Protein AF-A0A553PFY2-F1 (afdb_monomer)

Mean predicted aligned error: 14.13 Å

Radius of gyration: 39.22 Å; Cα contacts (8 Å, |Δi|>4): 637; chains: 1; bounding box: 110×67×114 Å

Sequence (569 aa):
MYFLPSGLFVVVSWVSFLIPPDQVAGRMAMLITLFLVLVNIFGNVTSSVPNTEGITAISAWMIVCIFFVFGALCCYAFLLWKMKPTFYLKKHERTTETIKSKHWQRVKYDDRCFIIFPIVFIMFNVAYWAICLNTPPTKGISSSQAYKSRLWNVFRDILQRRNTSEKYQSIHEGRTPQVLGMECLPNSSPLQPFCLPSNYSKEDRPCEEKFQIFTAFIIDDVSVVDDISCAVTMALIMRFSWIEPRMRLNEHVFLSKLRGAETTLEIAYENRNKIWIPDLYISNLRDKSNTGFLDHPGIKIDIDTNKTIIYSHYAEVTFLCPMIFDLFPFDIHHCDFKVQSLEHTDASISFEYENNTTGILWKTQTILEHAVSFTVLEDHRRFTIFKDLNGISEQYSAIGVTVTMSRKYLPFLIDYFLPAGLFVLVSWVSFLIPPAIVPGRMALLITLFLMLVNISTSATTHSPKSDQINALQIWILSCILFVFLALMEYALILYWKHLRGVSSRMISSSDTLSVTPIKDDDSTCWSNQSTDELERRISHVDFICLILFPMAFLSFNCIYWLLLFRSSK

Secondary structure (DSSP, 8-state):
--HHHHHHHHHHHHHGGGS-TT-HHHHHHHHHHHHHHHHHHHHHHHHHSPP-SS--HHHHHHHHHHHHHHHHHHHHHHHHHHHHHHHHTTTS---HHHHHHHHHHHHHHHHHHHHHHHHHHHHHHHHHHHHHHHSPPP----TTHHHHHHHHHHHHHHSSS--------------PPP---PPS-TTS-TT-SEE--TT--SSSPPS-SSEEEEEEEEEEEEEEEETTTTEEEEEEEEEEEEE-TT-EE-HHHHHHHS-TT--EEEPPGGGGGGS-----EETTEEEEE-TT-SSS-SEEEEEETTSEEEEEEEEEEEEE-----TTTTS-EEEEEEEEE-SS--TTTEEEEE-TT-----------SSEEEEEEEPPGGGSEEEEE-TT--EEEEEEEEEEEEEEE--HHHIIIIIHHHHHHHHHHHHGGGS-TT-HHHHHHHHHHHHHHHHHHHHHHHHHSPP-SS--HHHHHHHHHHHHHHHHHHHHHHHHHHHHHHHHHHHHHHHHGGG-------TTHHHHHHHHHHHHHHHHHHHHHHHHHHHHHHHHHHHHHHHHHHHHHT-

Solvent-accessible surface area (backbone atoms only — not comparable to full-atom values): 32907 Å² total; per-residue (Å²): 124,68,66,62,63,50,51,49,47,39,53,54,46,52,54,44,55,74,52,62,84,86,50,54,58,62,47,46,53,51,41,51,49,49,42,53,52,48,55,52,52,46,56,55,47,60,75,71,48,81,86,55,80,63,85,48,73,66,56,54,52,49,53,50,41,47,50,50,35,48,47,52,49,50,53,50,42,50,54,36,53,69,45,52,71,54,60,77,61,60,85,79,66,96,54,76,63,65,55,49,55,53,49,54,54,51,52,55,53,41,53,49,50,55,55,51,51,56,52,54,51,51,54,47,51,56,52,52,51,51,50,65,71,66,50,73,80,73,81,68,85,53,84,69,64,63,57,66,62,51,56,59,57,57,54,51,65,68,70,71,76,80,84,84,82,89,86,88,83,86,90,82,90,79,82,87,78,92,73,93,70,89,70,78,65,90,87,55,72,100,78,57,41,58,46,74,53,95,84,65,54,48,86,55,73,79,96,50,76,63,36,66,33,33,35,35,58,36,44,59,35,48,73,46,75,40,71,76,78,26,32,41,31,33,35,32,36,45,34,41,33,36,72,44,83,76,56,45,72,38,61,72,54,38,60,70,68,40,67,88,87,53,70,54,48,76,60,58,77,89,60,58,85,66,55,60,71,83,68,79,38,60,58,55,61,75,48,76,44,54,73,95,44,97,89,52,79,40,67,46,45,32,38,35,86,83,43,31,40,38,41,36,38,41,37,34,40,28,31,58,35,95,69,76,46,52,51,30,58,65,33,72,42,80,32,74,48,37,39,24,43,83,89,44,38,40,70,42,36,34,62,40,72,38,100,84,36,90,47,78,56,66,90,51,77,75,42,47,60,44,54,74,47,78,43,74,55,54,77,87,69,31,52,46,78,49,66,48,99,87,67,53,74,46,53,22,26,27,41,51,38,29,41,34,37,34,48,62,40,65,63,57,44,60,71,48,51,48,54,47,51,51,47,44,59,56,49,56,45,45,54,53,52,64,85,87,51,56,72,53,47,52,56,50,42,54,51,50,45,52,49,46,51,52,49,49,52,52,51,55,74,78,41,59,89,54,100,55,81,26,46,54,54,54,53,50,52,50,39,45,48,54,37,49,52,54,44,50,52,52,53,50,52,52,49,55,54,48,56,52,55,52,52,54,52,57,55,64,62,64,62,76,80,66,94,74,96,71,95,62,82,56,64,65,49,58,56,51,52,58,52,50,54,48,52,51,52,52,51,48,49,36,51,51,50,62,53,49,52,58,52,52,51,52,52,48,50,53,53,52,54,53,51,49,60,61,71,66,107

Organism: Tigriopus californicus (NCBI:txid6832)

Structure (mmCIF, N/CA/C/O backbone):
data_AF-A0A553PFY2-F1
#
_entry.id   AF-A0A553PFY2-F1
#
loop_
_atom_site.group_PDB
_atom_site.id
_atom_site.type_symbol
_atom_site.label_atom_id
_atom_site.label_alt_id
_atom_site.label_comp_id
_atom_site.label_asym_id
_atom_site.label_entity_id
_atom_site.label_seq_id
_atom_site.pdbx_PDB_ins_code
_atom_site.Cartn_x
_atom_site.Cartn_y
_atom_site.Cartn_z
_atom_site.occupancy
_atom_site.B_iso_or_equiv
_atom_site.auth_seq_id
_atom_site.auth_comp_id
_atom_site.auth_asym_id
_atom_site.auth_atom_id
_atom_site.pdbx_PDB_model_num
ATOM 1 N N . MET A 1 1 ? -9.011 24.685 7.501 1.00 70.88 1 MET A N 1
ATOM 2 C CA . MET A 1 1 ? -10.334 24.763 8.164 1.00 70.88 1 MET A CA 1
ATOM 3 C C . MET A 1 1 ? -10.562 23.660 9.209 1.00 70.88 1 MET A C 1
ATOM 5 O O . MET A 1 1 ? -11.309 23.905 10.141 1.00 70.88 1 MET A O 1
ATOM 9 N N . TYR A 1 2 ? -9.898 22.495 9.128 1.00 84.38 2 TYR A N 1
ATOM 10 C CA . TYR A 1 2 ? -10.133 21.347 10.029 1.00 84.38 2 TYR A CA 1
ATOM 11 C C . TYR A 1 2 ? -9.553 21.452 11.458 1.00 84.38 2 TYR A C 1
ATOM 13 O O . TYR A 1 2 ? -10.048 20.781 12.361 1.00 84.38 2 TYR A O 1
ATOM 21 N N . PHE A 1 3 ? -8.552 22.308 11.699 1.00 85.12 3 PHE A N 1
ATOM 22 C CA . PHE A 1 3 ? -7.908 22.467 13.018 1.00 85.12 3 PHE A CA 1
ATOM 23 C C . PHE A 1 3 ? -8.845 23.013 14.109 1.00 85.12 3 PHE A C 1
ATOM 25 O O . PHE A 1 3 ? -8.849 22.520 15.233 1.00 85.12 3 PHE A O 1
ATOM 32 N N . LEU A 1 4 ? -9.663 24.018 13.778 1.00 86.12 4 LEU A N 1
ATOM 33 C CA . LEU A 1 4 ? -10.575 24.659 14.730 1.00 86.12 4 LEU A CA 1
ATOM 34 C C . LEU A 1 4 ? -11.692 23.712 15.223 1.00 86.12 4 LEU A C 1
ATOM 36 O O . LEU A 1 4 ? -11.815 23.550 16.436 1.00 86.12 4 LEU A O 1
ATOM 40 N N . PRO A 1 5 ? -12.483 23.050 14.350 1.00 87.62 5 PRO A N 1
ATOM 41 C CA . PRO A 1 5 ? -13.528 22.135 14.808 1.00 87.62 5 PRO A CA 1
ATOM 42 C C . PRO A 1 5 ? -12.959 20.927 15.565 1.00 87.62 5 PRO A C 1
ATOM 44 O O . PRO A 1 5 ? -13.517 20.544 16.589 1.00 87.62 5 PRO A O 1
ATOM 47 N N . SER A 1 6 ? -11.823 20.364 15.133 1.00 89.50 6 SER A N 1
ATOM 48 C CA . SER A 1 6 ? -11.186 19.244 15.847 1.00 89.50 6 SER A CA 1
ATOM 49 C C . SER A 1 6 ? -10.671 19.642 17.233 1.00 89.50 6 SER A C 1
ATOM 51 O O . SER A 1 6 ? -10.921 18.924 18.201 1.00 89.50 6 SER A O 1
ATOM 53 N N . GLY A 1 7 ? -10.046 20.817 17.362 1.00 87.06 7 GLY A N 1
ATOM 54 C CA . GLY A 1 7 ? -9.647 21.368 18.658 1.00 87.06 7 GLY A CA 1
ATOM 55 C C . GLY A 1 7 ? -10.840 21.623 19.584 1.00 87.06 7 GLY A C 1
ATOM 56 O O . GLY A 1 7 ? -10.789 21.276 20.763 1.00 87.06 7 GLY A O 1
ATOM 57 N N . LEU A 1 8 ? -11.950 22.151 19.053 1.00 89.62 8 LEU A N 1
ATOM 58 C CA . LEU A 1 8 ? -13.182 22.342 19.824 1.00 89.62 8 LEU A CA 1
ATOM 59 C C . LEU A 1 8 ? -13.748 21.015 20.338 1.00 89.62 8 LEU A C 1
ATOM 61 O O . LEU A 1 8 ? -14.145 20.949 21.496 1.00 89.62 8 LEU A O 1
ATOM 65 N N . PHE A 1 9 ? -13.735 19.942 19.544 1.00 91.62 9 PHE A N 1
ATOM 66 C CA . PHE A 1 9 ? -14.176 18.628 20.022 1.00 91.62 9 PHE A CA 1
ATOM 67 C C . PHE A 1 9 ? -13.317 18.091 21.175 1.00 91.62 9 PHE A C 1
ATOM 69 O O . PHE A 1 9 ? -13.863 17.501 22.108 1.00 91.62 9 PHE A O 1
ATOM 76 N N . VAL A 1 10 ? -12.005 18.355 21.177 1.00 90.06 10 VAL A N 1
ATOM 77 C CA . VAL A 1 10 ? -11.134 18.020 22.318 1.00 90.06 10 VAL A CA 1
ATOM 78 C C . VAL A 1 10 ? -11.523 18.832 23.557 1.00 90.06 10 VAL A C 1
ATOM 80 O O . VAL A 1 10 ? -11.661 18.261 24.640 1.00 90.06 10 VAL A O 1
ATOM 83 N N . VAL A 1 11 ? -11.790 20.133 23.415 1.00 88.69 11 VAL A N 1
ATOM 84 C CA . VAL A 1 11 ? -12.270 20.981 24.524 1.00 88.69 11 VAL A CA 1
ATOM 85 C C . VAL A 1 11 ? -13.615 20.484 25.058 1.00 88.69 11 VAL A C 1
ATOM 87 O O . VAL A 1 11 ? -13.808 20.379 26.266 1.00 88.69 11 VAL A O 1
ATOM 90 N N . VAL A 1 12 ? -14.534 20.107 24.175 1.00 89.62 12 VAL A N 1
ATOM 91 C CA . VAL A 1 12 ? -15.838 19.553 24.551 1.00 89.62 12 VAL A CA 1
ATOM 92 C C . VAL A 1 12 ? -15.664 18.205 25.272 1.00 89.62 12 VAL A C 1
ATOM 94 O O . VAL A 1 12 ? -16.325 17.962 26.281 1.00 89.62 12 VAL A O 1
ATOM 97 N N . SER A 1 13 ? -14.705 17.367 24.859 1.00 89.06 13 SER A N 1
ATOM 98 C CA . SER A 1 13 ? -14.362 16.133 25.586 1.00 89.06 13 SER A CA 1
ATOM 99 C C . SER A 1 13 ? -13.825 16.409 26.996 1.00 89.06 13 SER A C 1
ATOM 101 O O . SER A 1 13 ? -14.146 15.674 27.928 1.00 89.06 13 SER A O 1
ATOM 103 N N . TRP A 1 14 ? -13.092 17.508 27.190 1.00 86.38 14 TRP A N 1
ATOM 104 C CA . TRP A 1 14 ? -12.639 17.952 28.508 1.00 86.38 14 TRP A CA 1
ATOM 105 C C . TRP A 1 14 ? -13.804 18.422 29.393 1.00 86.38 14 TRP A C 1
ATOM 107 O O . TRP A 1 14 ? -13.882 18.046 30.562 1.00 86.38 14 TRP A O 1
ATOM 117 N N . VAL A 1 15 ? -14.773 19.152 28.832 1.00 85.44 15 VAL A N 1
ATOM 118 C CA . VAL A 1 15 ? -15.989 19.572 29.557 1.00 85.44 15 VAL A CA 1
ATOM 119 C C . VAL A 1 15 ? -16.809 18.370 30.047 1.00 85.44 15 VAL A C 1
ATOM 121 O O . VAL A 1 15 ? -17.519 18.476 31.045 1.00 85.44 15 VAL A O 1
ATOM 124 N N . SER A 1 16 ? -16.661 17.191 29.435 1.00 85.00 16 SER A N 1
ATOM 125 C CA . SER A 1 16 ? -17.325 15.970 29.913 1.00 85.00 16 SER A CA 1
ATOM 126 C C . SER A 1 16 ? -16.938 15.576 31.350 1.00 85.00 16 SER A C 1
ATOM 128 O O . SER A 1 16 ? -17.748 14.961 32.041 1.00 85.00 16 SER A O 1
ATOM 130 N N . PHE A 1 17 ? -15.743 15.954 31.829 1.00 82.31 17 PHE A N 1
ATOM 131 C CA . PHE A 1 17 ? -15.306 15.716 33.213 1.00 82.31 17 PHE A CA 1
ATOM 132 C C . PHE A 1 17 ? -16.044 16.598 34.232 1.00 82.31 17 PHE A C 1
ATOM 134 O O . PHE A 1 17 ? -16.065 16.268 35.413 1.00 82.31 17 PHE A O 1
ATOM 141 N N . LEU A 1 18 ? -16.681 17.686 33.782 1.00 82.56 18 LEU A N 1
ATOM 142 C CA . LEU A 1 18 ? -17.516 18.551 34.620 1.00 82.56 18 LEU A CA 1
ATOM 143 C C . LEU A 1 18 ? -18.877 17.912 34.939 1.00 82.56 18 LEU A C 1
ATOM 145 O O . LEU A 1 18 ? -19.545 18.301 35.896 1.00 82.56 18 LEU A O 1
ATOM 149 N N . ILE A 1 19 ? -19.305 16.945 34.122 1.00 81.31 19 ILE A N 1
ATOM 150 C CA . ILE A 1 19 ? -20.574 16.245 34.305 1.00 81.31 19 ILE A CA 1
ATOM 151 C C . ILE A 1 19 ? -20.418 15.252 35.466 1.00 81.31 19 ILE A C 1
ATOM 153 O O . ILE A 1 19 ? -19.512 14.409 35.422 1.00 81.31 19 ILE A O 1
ATOM 157 N N . PRO A 1 20 ? -21.314 15.284 36.475 1.00 72.12 20 PRO A N 1
ATOM 158 C CA . PRO A 1 20 ? -21.247 14.374 37.608 1.00 72.12 20 PRO A CA 1
ATOM 159 C C . PRO A 1 20 ? -21.184 12.907 37.154 1.00 72.12 20 PRO A C 1
ATOM 161 O O . PRO A 1 20 ? -21.943 12.512 36.261 1.00 72.12 20 PRO A O 1
ATOM 164 N N . PRO A 1 21 ? -20.358 12.060 37.794 1.00 66.38 21 PRO A N 1
ATOM 165 C CA . PRO A 1 21 ? -20.167 10.663 37.392 1.00 66.38 21 PRO A CA 1
ATOM 166 C C . PRO A 1 21 ? -21.444 9.814 37.495 1.00 66.38 21 PRO A C 1
ATOM 168 O O . PRO A 1 21 ? -21.499 8.711 36.954 1.00 66.38 21 PRO A O 1
ATOM 171 N N . ASP A 1 22 ? -22.476 10.321 38.171 1.00 68.12 22 ASP A N 1
ATOM 172 C CA . ASP A 1 22 ? -23.772 9.662 38.305 1.00 68.12 22 ASP A CA 1
ATOM 173 C C . ASP A 1 22 ? -24.628 9.771 37.016 1.00 68.12 22 ASP A C 1
ATOM 175 O O . ASP A 1 22 ? -25.511 8.941 36.801 1.00 68.12 22 ASP A O 1
ATOM 179 N N . GLN A 1 23 ? -24.333 10.711 36.100 1.00 76.12 23 GLN A N 1
ATOM 180 C CA . GLN A 1 23 ? -24.997 10.832 34.789 1.00 76.12 23 GLN A CA 1
ATOM 181 C C . GLN A 1 23 ? -24.278 10.042 33.681 1.00 76.12 23 GLN A C 1
ATOM 183 O O . GLN A 1 23 ? -23.840 10.581 32.662 1.00 76.12 23 GLN A O 1
ATOM 188 N N . VAL A 1 24 ? -24.191 8.724 33.875 1.00 71.38 24 VAL A N 1
ATOM 189 C CA . VAL A 1 24 ? -23.440 7.794 33.010 1.00 71.38 24 VAL A CA 1
ATOM 190 C C . VAL A 1 24 ? -23.846 7.878 31.533 1.00 71.38 24 VAL A C 1
ATOM 192 O O . VAL A 1 24 ? -22.986 7.904 30.655 1.00 71.38 24 VAL A O 1
ATOM 195 N N . ALA A 1 25 ? -25.149 7.958 31.247 1.00 71.75 25 ALA A N 1
ATOM 196 C CA . ALA A 1 25 ? -25.664 7.952 29.877 1.00 71.75 25 ALA A CA 1
ATOM 197 C C . ALA A 1 25 ? -25.240 9.193 29.069 1.00 71.75 25 ALA A C 1
ATOM 199 O O . ALA A 1 25 ? -24.812 9.059 27.924 1.00 71.75 25 ALA A O 1
ATOM 200 N N . GLY A 1 26 ? -25.329 10.386 29.669 1.00 76.56 26 GLY A N 1
ATOM 201 C CA . GLY A 1 26 ? -25.022 11.651 28.993 1.00 76.56 26 GLY A CA 1
ATOM 202 C C . GLY A 1 26 ? -23.534 11.801 28.686 1.00 76.56 26 GLY A C 1
ATOM 203 O O . GLY A 1 26 ? -23.162 12.100 27.552 1.00 76.56 26 GLY A O 1
ATOM 204 N N . ARG A 1 27 ? -22.674 11.506 29.671 1.00 81.25 27 ARG A N 1
ATOM 205 C CA . ARG A 1 27 ? -21.213 11.595 29.518 1.00 81.25 27 ARG A CA 1
ATOM 206 C C . ARG A 1 27 ? -20.684 10.616 28.469 1.00 81.25 27 ARG A C 1
ATOM 208 O O . ARG A 1 27 ? -19.846 10.987 27.651 1.00 81.25 27 ARG A O 1
ATOM 215 N N . MET A 1 28 ? -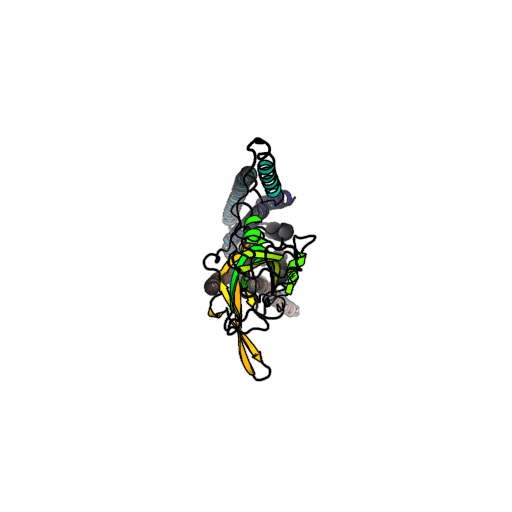21.217 9.394 28.443 1.00 79.06 28 MET A N 1
ATOM 216 C CA . MET A 1 28 ? -20.834 8.389 27.451 1.00 79.06 28 MET A CA 1
ATOM 217 C C . MET A 1 28 ? -21.286 8.740 26.043 1.00 79.06 28 MET A C 1
ATOM 219 O O . MET A 1 28 ? -20.468 8.717 25.127 1.00 79.06 28 MET A O 1
ATOM 223 N N . ALA A 1 29 ? -22.561 9.090 25.863 1.00 81.25 29 ALA A N 1
ATOM 224 C CA . ALA A 1 29 ? -23.086 9.448 24.549 1.00 81.25 29 ALA A CA 1
ATOM 225 C C . ALA A 1 29 ? -22.300 10.617 23.936 1.00 81.25 29 ALA A C 1
ATOM 227 O O . ALA A 1 29 ? -21.913 10.564 22.771 1.00 81.25 29 ALA A O 1
ATOM 228 N N . MET A 1 30 ? -21.987 11.631 24.743 1.00 87.75 30 MET A N 1
ATOM 229 C CA . MET A 1 30 ? -21.167 12.768 24.336 1.00 87.75 30 MET A CA 1
ATOM 230 C C . MET A 1 30 ? -19.756 12.342 23.905 1.00 87.75 30 MET A C 1
ATOM 232 O O . MET A 1 30 ? -19.333 12.661 22.801 1.00 87.75 30 MET A O 1
ATOM 236 N N . LEU A 1 31 ? -19.027 11.582 24.726 1.00 87.69 31 LEU A N 1
ATOM 237 C CA . LEU A 1 31 ? -17.655 11.182 24.390 1.00 87.69 31 LEU A CA 1
ATOM 238 C C . LEU A 1 31 ? -17.582 10.246 23.172 1.00 87.69 31 LEU A C 1
ATOM 240 O O . LEU A 1 31 ? -16.690 10.390 22.337 1.00 87.69 31 LEU A O 1
ATOM 244 N N . ILE A 1 32 ? -18.535 9.320 23.038 1.00 85.19 32 ILE A N 1
ATOM 245 C CA . ILE A 1 32 ? -18.612 8.403 21.893 1.00 85.19 32 ILE A CA 1
ATOM 246 C C . ILE A 1 32 ? -18.918 9.170 20.608 1.00 85.19 32 ILE A C 1
ATOM 248 O O . ILE A 1 32 ? -18.254 8.959 19.598 1.00 85.19 32 ILE A O 1
ATOM 252 N N . THR A 1 33 ? -19.902 10.072 20.632 1.00 87.25 33 THR A N 1
ATOM 253 C CA . THR A 1 33 ? -20.257 10.868 19.447 1.00 87.25 33 THR A CA 1
ATOM 254 C C . THR A 1 33 ? -19.097 11.756 19.005 1.00 87.25 33 THR A C 1
ATOM 256 O O . THR A 1 33 ? -18.783 11.771 17.819 1.00 87.25 33 THR A O 1
ATOM 259 N N . LEU A 1 34 ? -18.387 12.405 19.935 1.00 91.56 34 LEU A N 1
ATOM 260 C CA . LEU A 1 34 ? -17.177 13.179 19.626 1.00 91.56 34 LEU A CA 1
ATOM 261 C C . LEU A 1 34 ? -16.091 12.321 18.972 1.00 91.56 34 LEU A C 1
ATOM 263 O O . LEU A 1 34 ? -15.489 12.737 17.985 1.00 91.56 34 LEU A O 1
ATOM 267 N N . PHE A 1 35 ? -15.857 11.121 19.503 1.00 90.56 35 PHE A N 1
ATOM 268 C CA . PHE A 1 35 ? -14.872 10.195 18.958 1.00 90.56 35 PHE A CA 1
ATOM 269 C C . PHE A 1 35 ? -15.228 9.766 17.528 1.00 90.56 35 PHE A C 1
ATOM 271 O O . PHE A 1 35 ? -14.398 9.864 16.627 1.00 90.56 35 PHE A O 1
ATOM 278 N N . LEU A 1 36 ? -16.480 9.365 17.294 1.00 87.75 36 LEU A N 1
ATOM 279 C CA . LEU A 1 36 ? -16.951 8.938 15.975 1.00 87.75 36 LEU A CA 1
ATOM 280 C C . LEU A 1 36 ? -16.916 10.071 14.948 1.00 87.75 36 LEU A C 1
ATOM 282 O O . LEU A 1 36 ? -16.498 9.856 13.811 1.00 87.75 36 LEU A O 1
ATOM 286 N N . VAL A 1 37 ? -17.321 11.280 15.348 1.00 90.69 37 VAL A N 1
ATOM 287 C CA . VAL A 1 37 ? -17.272 12.469 14.488 1.00 90.69 37 VAL A CA 1
ATOM 288 C C . VAL A 1 37 ? -15.829 12.802 14.117 1.00 90.69 37 VAL A C 1
ATOM 290 O O . VAL A 1 37 ? -15.556 13.066 12.949 1.00 90.69 37 VAL A O 1
ATOM 293 N N . LEU A 1 38 ? -14.888 12.738 15.064 1.00 91.06 38 LEU A N 1
ATOM 294 C CA . LEU A 1 38 ? -13.472 12.983 14.778 1.00 91.06 38 LEU A CA 1
ATOM 295 C C . LEU A 1 38 ? -12.877 11.952 13.816 1.00 91.06 38 LEU A C 1
ATOM 297 O O . LEU A 1 38 ? -12.152 12.344 12.904 1.00 91.06 38 LEU A O 1
ATOM 301 N N . VAL A 1 39 ? -13.202 10.666 13.978 1.00 87.75 39 VAL A N 1
ATOM 302 C CA . VAL A 1 39 ? -12.745 9.613 13.053 1.00 87.75 39 VAL A CA 1
ATOM 303 C C . VAL A 1 39 ? -13.344 9.805 11.655 1.00 87.75 39 VAL A C 1
ATOM 305 O O . VAL A 1 39 ? -12.638 9.654 10.663 1.00 87.75 39 VAL A O 1
ATOM 308 N N . ASN A 1 40 ? -14.616 10.202 11.554 1.00 87.81 40 ASN A N 1
ATOM 309 C CA . ASN A 1 40 ? -15.243 10.503 10.264 1.00 87.81 40 ASN A CA 1
ATOM 310 C C . ASN A 1 40 ? -14.576 11.711 9.577 1.00 87.81 40 ASN A C 1
ATOM 312 O O . ASN A 1 40 ? -14.180 11.629 8.416 1.00 87.81 40 ASN A O 1
ATOM 316 N N . ILE A 1 41 ? -14.366 12.810 10.313 1.00 89.25 41 ILE A N 1
ATOM 317 C CA . ILE A 1 41 ? -13.656 13.987 9.790 1.00 89.25 41 ILE A CA 1
ATOM 318 C C . ILE A 1 41 ? -12.242 13.608 9.352 1.00 89.25 41 ILE A C 1
ATOM 320 O O . ILE A 1 41 ? -11.788 14.093 8.322 1.00 89.25 41 ILE A O 1
ATOM 324 N N . PHE A 1 42 ? -11.555 12.742 10.098 1.00 88.19 42 PHE A N 1
ATOM 325 C CA . PHE A 1 42 ? -10.229 12.269 9.721 1.00 88.19 42 PHE A CA 1
ATOM 326 C C . PHE A 1 42 ? -10.233 11.558 8.362 1.00 88.19 42 PHE A C 1
ATOM 328 O O . PHE A 1 42 ? -9.447 11.946 7.503 1.00 88.19 42 PHE A O 1
ATOM 335 N N . GLY A 1 43 ? -11.171 10.634 8.122 1.00 83.50 43 GLY A N 1
ATOM 336 C CA . GLY A 1 43 ? -11.320 9.974 6.816 1.00 83.50 43 GLY A CA 1
ATOM 337 C C . GLY A 1 43 ? -11.638 10.940 5.663 1.00 83.50 43 GLY A C 1
ATOM 338 O O . GLY A 1 43 ? -11.149 10.784 4.543 1.00 83.50 43 GLY A O 1
ATOM 339 N N . ASN A 1 44 ? -12.409 11.998 5.929 1.00 85.38 44 ASN A N 1
ATOM 340 C CA . ASN A 1 44 ? -12.660 13.043 4.929 1.00 85.38 44 ASN A CA 1
ATOM 341 C C . ASN A 1 44 ? -11.414 13.899 4.656 1.00 85.38 44 ASN A C 1
ATOM 343 O O . ASN A 1 44 ? -11.191 14.339 3.532 1.00 85.38 44 ASN A O 1
ATOM 347 N N . VAL A 1 45 ? -10.590 14.152 5.675 1.00 85.00 45 VAL A N 1
ATOM 348 C CA . VAL A 1 45 ? -9.337 14.893 5.500 1.00 85.00 45 VAL A CA 1
ATOM 349 C C . VAL A 1 45 ? -8.362 14.077 4.662 1.00 85.00 45 VAL A C 1
ATOM 351 O O . VAL A 1 45 ? -7.826 14.620 3.701 1.00 85.00 45 VAL A O 1
ATOM 354 N N . THR A 1 46 ? -8.165 12.798 4.980 1.00 80.94 46 THR A N 1
ATOM 355 C CA . THR A 1 46 ? -7.192 11.943 4.285 1.00 80.94 46 THR A CA 1
ATOM 356 C C . THR A 1 46 ? -7.549 11.745 2.815 1.00 80.94 46 THR A C 1
ATOM 358 O O . THR A 1 46 ? -6.665 11.825 1.975 1.00 80.94 46 THR A O 1
ATOM 361 N N . SER A 1 47 ? -8.837 11.631 2.480 1.00 78.69 47 SER A N 1
ATOM 362 C CA . SER A 1 47 ? -9.300 11.578 1.082 1.00 78.69 47 SER A CA 1
ATOM 363 C C . SER A 1 47 ? -9.195 12.910 0.323 1.00 78.69 47 SER A C 1
ATOM 365 O O . SER A 1 47 ? -9.162 12.917 -0.905 1.00 78.69 47 SER A O 1
ATOM 367 N N . SER A 1 48 ? -9.146 14.046 1.026 1.00 80.88 48 SER A N 1
ATOM 368 C CA . SER A 1 48 ? -9.081 15.385 0.414 1.00 80.88 48 SER A CA 1
ATOM 369 C C . SER A 1 48 ? -7.663 15.935 0.227 1.00 80.88 48 SER A C 1
ATOM 371 O O . SER A 1 48 ? -7.475 16.944 -0.457 1.00 80.88 48 SER A O 1
ATOM 373 N N . VAL A 1 49 ? -6.671 15.321 0.871 1.00 78.75 49 VAL A N 1
ATOM 374 C CA . VAL A 1 49 ? -5.272 15.760 0.856 1.00 78.75 49 VAL A CA 1
ATOM 375 C C . VAL A 1 49 ? -4.503 14.902 -0.156 1.00 78.75 49 VAL A C 1
ATOM 377 O O . VAL A 1 49 ? -4.740 13.700 -0.216 1.00 78.75 49 VAL A O 1
ATOM 380 N N . PRO A 1 50 ? -3.597 15.482 -0.967 1.00 73.75 50 PRO A N 1
ATOM 381 C CA . PRO A 1 50 ? -2.797 14.702 -1.906 1.00 73.75 50 PRO A CA 1
ATOM 382 C C . PRO A 1 50 ? -1.934 13.664 -1.182 1.00 73.75 50 PRO A C 1
ATOM 384 O O . PRO A 1 50 ? -1.465 13.904 -0.068 1.00 73.75 50 PRO A O 1
ATOM 387 N N . ASN A 1 51 ? -1.678 12.543 -1.852 1.00 67.94 51 ASN A N 1
ATOM 388 C CA . ASN A 1 51 ? -0.820 11.487 -1.330 1.00 67.94 51 ASN A CA 1
ATOM 389 C C . ASN A 1 51 ? 0.613 12.003 -1.142 1.00 67.94 51 ASN A C 1
ATOM 391 O O . ASN A 1 51 ? 1.169 12.688 -2.000 1.00 67.94 51 ASN A O 1
ATOM 395 N N . THR A 1 52 ? 1.211 11.694 0.007 1.00 69.00 52 THR A N 1
ATOM 396 C CA . THR A 1 52 ? 2.556 12.144 0.386 1.00 69.00 52 THR A CA 1
ATOM 397 C C . THR A 1 52 ? 3.390 10.987 0.915 1.00 69.00 52 THR A C 1
ATOM 399 O O . THR A 1 52 ? 2.852 10.024 1.450 1.00 69.00 52 THR A O 1
ATOM 402 N N . GLU A 1 53 ? 4.719 11.111 0.857 1.00 64.12 53 GLU A N 1
ATOM 403 C CA . GLU A 1 53 ? 5.643 10.060 1.319 1.00 64.12 53 GLU A CA 1
ATOM 404 C C . GLU A 1 53 ? 5.567 9.750 2.822 1.00 64.12 53 GLU A C 1
ATOM 406 O O . GLU A 1 53 ? 6.116 8.744 3.269 1.00 64.12 53 GLU A O 1
ATOM 411 N N . GLY A 1 54 ? 4.929 10.613 3.612 1.00 69.12 54 GLY A N 1
ATOM 412 C CA . GLY A 1 54 ? 4.853 10.482 5.061 1.00 69.12 54 GLY A CA 1
ATOM 413 C C . GLY A 1 54 ? 3.570 11.058 5.647 1.00 69.12 54 GLY A C 1
ATOM 414 O O . GLY A 1 54 ? 2.645 11.440 4.933 1.00 69.12 54 GLY A O 1
ATOM 415 N N . ILE A 1 55 ? 3.526 11.119 6.979 1.00 76.25 55 ILE A N 1
ATOM 416 C CA . ILE A 1 55 ? 2.378 11.644 7.721 1.00 76.25 55 ILE A CA 1
ATOM 417 C C . ILE A 1 55 ? 2.311 13.157 7.519 1.00 76.25 55 ILE A C 1
ATOM 419 O O . ILE A 1 55 ? 3.234 13.886 7.884 1.00 76.25 55 ILE A O 1
ATOM 423 N N . THR A 1 56 ? 1.198 13.642 6.976 1.00 82.12 56 THR A N 1
ATOM 424 C CA . THR A 1 56 ? 0.979 15.083 6.844 1.00 82.12 56 THR A CA 1
ATOM 425 C C . THR A 1 56 ? 0.816 15.734 8.219 1.00 82.12 56 THR A C 1
ATOM 427 O O . THR A 1 56 ? 0.299 15.128 9.163 1.00 82.12 56 THR A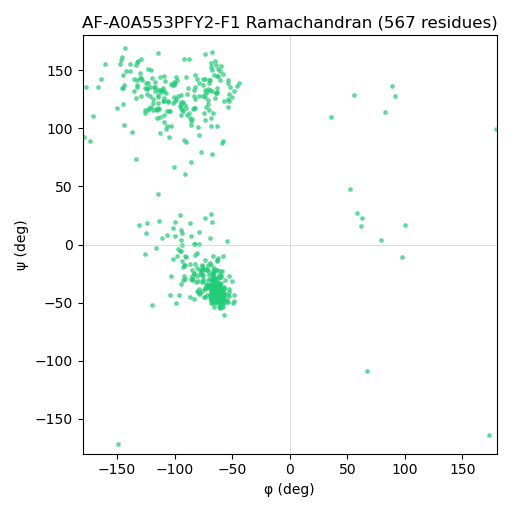 O 1
ATOM 430 N N . ALA A 1 57 ? 1.213 17.002 8.349 1.00 83.94 57 ALA A N 1
ATOM 431 C CA . ALA A 1 57 ? 1.072 17.733 9.609 1.00 83.94 57 ALA A CA 1
ATOM 432 C C . ALA A 1 57 ? -0.389 17.768 10.099 1.00 83.94 57 ALA A C 1
ATOM 434 O O . ALA A 1 57 ? -0.639 17.656 11.302 1.00 83.94 57 ALA A O 1
ATOM 435 N N . ILE A 1 58 ? -1.357 17.876 9.179 1.00 85.31 58 ILE A N 1
ATOM 436 C CA . ILE A 1 58 ? -2.786 17.830 9.510 1.00 85.31 58 ILE A CA 1
ATOM 437 C C . ILE A 1 58 ? -3.211 16.437 9.993 1.00 85.31 58 ILE A C 1
ATOM 439 O O . ILE A 1 58 ? -3.931 16.348 10.988 1.00 85.31 58 ILE A O 1
ATOM 443 N N . SER A 1 59 ? -2.729 15.356 9.367 1.00 84.25 59 SER A N 1
ATOM 444 C CA . SER A 1 59 ? -3.012 13.995 9.832 1.00 84.25 59 SER A CA 1
ATOM 445 C C . SER A 1 59 ? -2.450 13.767 11.233 1.00 84.25 59 SER A C 1
ATOM 447 O O . SER A 1 59 ? -3.165 13.271 12.098 1.00 84.25 59 SER A O 1
ATOM 449 N N . ALA A 1 60 ? -1.222 14.219 11.508 1.00 86.94 60 ALA A N 1
ATOM 450 C CA . ALA A 1 60 ? -0.624 14.138 12.841 1.00 86.94 60 ALA A CA 1
ATOM 451 C C . ALA A 1 60 ? -1.458 14.878 13.905 1.00 86.94 60 ALA A C 1
ATOM 453 O O . ALA A 1 60 ? -1.716 14.336 14.979 1.00 86.94 60 ALA A O 1
ATOM 454 N N . TRP A 1 61 ? -1.940 16.088 13.597 1.00 89.94 61 TRP A N 1
ATOM 455 C CA . TRP A 1 61 ? -2.835 16.840 14.483 1.00 89.94 61 TRP A CA 1
ATOM 456 C C . TRP A 1 61 ? -4.138 16.086 14.776 1.00 89.94 61 TRP A C 1
ATOM 458 O O . TRP A 1 61 ? -4.549 15.970 15.933 1.00 89.94 61 TRP A O 1
ATOM 468 N N . MET A 1 62 ? -4.784 15.559 13.735 1.00 88.94 62 MET A N 1
ATOM 469 C CA . MET A 1 62 ? -6.052 14.842 13.867 1.00 88.94 62 MET A CA 1
ATOM 470 C C . MET A 1 62 ? -5.894 13.546 14.664 1.00 88.94 62 MET A C 1
ATOM 472 O O . MET A 1 62 ? -6.714 13.279 15.540 1.00 88.94 62 MET A O 1
ATOM 476 N N . ILE A 1 63 ? -4.817 12.788 14.430 1.00 88.69 63 ILE A N 1
ATOM 477 C CA . ILE A 1 63 ? -4.472 11.588 15.204 1.00 88.69 63 ILE A CA 1
ATOM 478 C C . ILE A 1 63 ? -4.364 11.937 16.687 1.00 88.69 63 ILE A C 1
ATOM 480 O O . ILE A 1 63 ? -4.976 11.279 17.527 1.00 88.69 63 ILE A O 1
ATOM 484 N N . VAL A 1 64 ? -3.642 13.008 17.019 1.00 90.44 64 VAL A N 1
ATOM 485 C CA . VAL A 1 64 ? -3.501 13.443 18.410 1.00 90.44 64 VAL A CA 1
ATOM 486 C C . VAL A 1 64 ? -4.856 13.829 19.007 1.00 90.44 64 VAL A C 1
ATOM 488 O O . VAL A 1 64 ? -5.182 13.374 20.102 1.00 90.44 64 VAL A O 1
ATOM 491 N N . CYS A 1 65 ? -5.693 14.582 18.286 1.00 91.44 65 CYS A N 1
ATOM 492 C CA . CYS A 1 65 ? -7.045 14.920 18.745 1.00 91.44 65 CYS A CA 1
ATOM 493 C C . CYS A 1 65 ? -7.903 13.671 19.016 1.00 91.44 65 CYS A C 1
ATOM 495 O O . CYS A 1 65 ? -8.568 13.594 20.050 1.00 91.44 65 CYS A O 1
ATOM 497 N N . ILE A 1 66 ? -7.852 12.674 18.125 1.00 91.06 66 ILE A N 1
ATOM 498 C CA . ILE A 1 66 ? -8.537 11.385 18.296 1.00 91.06 66 ILE A CA 1
ATOM 499 C C . ILE A 1 66 ? -8.031 10.675 19.557 1.00 91.06 66 ILE A C 1
ATOM 501 O O . ILE A 1 66 ? -8.844 10.221 20.363 1.00 91.06 66 ILE A O 1
ATOM 505 N N . PHE A 1 67 ? -6.713 10.626 19.776 1.00 91.06 67 PHE A N 1
ATOM 506 C CA . PHE A 1 67 ? -6.124 10.016 20.970 1.00 91.06 67 PHE A CA 1
ATOM 507 C C . PHE A 1 67 ? -6.508 10.731 22.264 1.00 91.06 67 PHE A C 1
ATOM 509 O O . PHE A 1 67 ? -6.715 10.061 23.273 1.00 91.06 67 PHE A O 1
ATOM 516 N N . PHE A 1 68 ? -6.655 12.057 22.259 1.00 90.88 68 PHE A N 1
ATOM 517 C CA . PHE A 1 68 ? -7.152 12.787 23.427 1.00 90.88 68 PHE A CA 1
ATOM 518 C C . PHE A 1 68 ? -8.595 12.392 23.756 1.00 90.88 68 PHE A C 1
ATOM 520 O O . PHE A 1 68 ? -8.879 12.013 24.893 1.00 90.88 68 PHE A O 1
ATOM 527 N N . VAL A 1 69 ? -9.503 12.402 22.776 1.00 90.62 69 VAL A N 1
ATOM 528 C CA . VAL A 1 69 ? -10.905 12.012 23.017 1.00 90.62 69 VAL A CA 1
ATOM 529 C C . VAL A 1 69 ? -11.014 10.535 23.417 1.00 90.62 69 VAL A C 1
ATOM 531 O O . VAL A 1 69 ? -11.739 10.199 24.356 1.00 90.62 69 VAL A O 1
ATOM 534 N N . PHE A 1 70 ? -10.236 9.655 22.784 1.00 89.56 70 PHE A N 1
ATOM 535 C CA . PHE A 1 70 ? -10.121 8.252 23.184 1.00 89.56 70 PHE A CA 1
ATOM 536 C C . PHE A 1 70 ? -9.550 8.096 24.603 1.00 89.56 70 PHE A C 1
ATOM 538 O O . PHE A 1 70 ? -10.035 7.286 25.388 1.00 89.56 70 PHE A O 1
ATOM 545 N N . GLY A 1 71 ? -8.562 8.907 24.980 1.00 88.31 71 GLY A N 1
ATOM 546 C CA . GLY A 1 71 ? -8.014 8.956 26.332 1.00 88.31 71 GLY A CA 1
ATOM 547 C C . GLY A 1 71 ? -9.066 9.346 27.371 1.00 88.31 71 GLY A C 1
ATOM 548 O O . GLY A 1 71 ? -9.143 8.717 28.425 1.00 88.31 71 GLY A O 1
ATOM 549 N N . ALA A 1 72 ? -9.935 10.312 27.057 1.00 88.06 72 ALA A N 1
ATOM 550 C CA . ALA A 1 72 ? -11.060 10.677 27.917 1.00 88.06 72 ALA A CA 1
ATOM 551 C C . ALA A 1 72 ? -12.063 9.518 28.080 1.00 88.06 72 ALA A C 1
ATOM 553 O O . ALA A 1 72 ? -12.493 9.235 29.203 1.00 88.06 72 ALA A O 1
ATOM 554 N N . LEU A 1 73 ? -12.370 8.794 26.992 1.00 87.50 73 LEU A N 1
ATOM 555 C CA . LEU A 1 73 ? -13.171 7.561 27.032 1.00 87.50 73 LEU A CA 1
ATOM 556 C C . LEU A 1 73 ? -12.525 6.487 27.917 1.00 87.50 73 LEU A C 1
ATOM 558 O O . LEU A 1 73 ? -13.205 5.902 28.756 1.00 87.50 73 LEU A O 1
ATOM 562 N N . CYS A 1 74 ? -11.218 6.256 27.782 1.00 85.81 74 CYS A N 1
ATOM 563 C CA . CYS A 1 74 ? -10.471 5.289 28.587 1.00 85.81 74 CYS A CA 1
ATOM 564 C C . CYS A 1 74 ? -10.419 5.670 30.072 1.00 85.81 74 CYS A C 1
ATOM 566 O O . CYS A 1 74 ? -10.616 4.808 30.928 1.00 85.81 74 CYS A O 1
ATOM 568 N N . CYS A 1 75 ? -10.206 6.948 30.403 1.00 85.88 75 CYS A N 1
ATOM 569 C CA . CYS A 1 75 ? -10.285 7.433 31.782 1.00 85.88 75 CYS A CA 1
ATOM 570 C C . CYS A 1 75 ? -11.666 7.159 32.381 1.00 85.88 75 CYS A C 1
ATOM 572 O O . CYS A 1 75 ? -11.770 6.660 33.501 1.00 85.88 75 CYS A O 1
ATOM 574 N N . TYR A 1 76 ? -12.727 7.427 31.622 1.00 83.31 76 TYR A N 1
ATOM 575 C CA . TYR A 1 76 ? -14.079 7.150 32.078 1.00 83.31 76 TYR A CA 1
ATOM 576 C C . TYR A 1 76 ? -14.369 5.647 32.208 1.00 83.31 76 TYR A C 1
ATOM 578 O O . TYR A 1 76 ? -14.939 5.207 33.208 1.00 83.31 76 TYR A O 1
ATOM 586 N N . ALA A 1 77 ? -13.909 4.832 31.258 1.00 82.81 77 ALA A N 1
ATOM 587 C CA . ALA A 1 77 ? -13.984 3.378 31.347 1.00 82.81 77 ALA A CA 1
ATOM 588 C C . ALA A 1 77 ? -13.262 2.866 32.604 1.00 82.81 77 ALA A C 1
ATOM 590 O O . ALA A 1 77 ? -13.813 2.067 33.355 1.00 82.81 77 ALA A O 1
ATOM 591 N N . PHE A 1 78 ? -12.073 3.384 32.913 1.00 83.00 78 PHE A N 1
ATOM 592 C CA . PHE A 1 78 ? -11.345 3.038 34.133 1.00 83.00 78 PHE A CA 1
ATOM 593 C C . PHE A 1 78 ? -12.122 3.397 35.412 1.00 83.00 78 PHE A C 1
ATOM 595 O O . PHE A 1 78 ? -12.147 2.609 36.363 1.00 83.00 78 PHE A O 1
ATOM 602 N N . LEU A 1 79 ? -12.806 4.547 35.435 1.00 79.56 79 LEU A N 1
ATOM 603 C CA . LEU A 1 79 ? -13.697 4.917 36.539 1.00 79.56 79 LEU A CA 1
ATOM 604 C C . LEU A 1 79 ? -14.836 3.905 36.696 1.00 79.56 79 LEU A C 1
ATOM 606 O O . LEU A 1 79 ? -15.055 3.405 37.802 1.00 79.56 79 LEU A O 1
ATOM 610 N N . LEU A 1 80 ? -15.508 3.536 35.599 1.00 77.00 80 LEU A N 1
ATOM 611 C CA . LEU A 1 80 ? -16.551 2.507 35.620 1.00 77.00 80 LEU A CA 1
ATOM 612 C C . LEU A 1 80 ? -16.010 1.146 36.076 1.00 77.00 80 LEU A C 1
ATOM 614 O O . LEU A 1 80 ? -16.673 0.439 36.837 1.00 77.00 80 LEU A O 1
ATOM 618 N N . TRP A 1 81 ? -14.792 0.787 35.672 1.00 77.50 81 TRP A N 1
ATOM 619 C CA . TRP A 1 81 ? -14.173 -0.484 36.038 1.00 77.50 81 TRP A CA 1
ATOM 620 C C . TRP A 1 81 ? -13.943 -0.573 37.543 1.00 77.50 81 TRP A C 1
ATOM 622 O O . TRP A 1 81 ? -14.331 -1.561 38.166 1.00 77.50 81 TRP A O 1
ATOM 632 N N . LYS A 1 82 ? -13.410 0.494 38.154 1.00 73.88 82 LYS A N 1
ATOM 633 C CA . LYS A 1 82 ? -13.288 0.593 39.616 1.00 73.88 82 LYS A CA 1
ATOM 634 C C . LYS A 1 82 ? -14.641 0.594 40.330 1.00 73.88 82 LYS A C 1
ATOM 636 O O . LYS A 1 82 ? -14.727 0.150 41.476 1.00 73.88 82 LYS A O 1
ATOM 641 N N . MET A 1 83 ? -15.699 1.078 39.680 1.00 65.75 83 MET A N 1
ATOM 642 C CA . MET A 1 83 ? -17.055 1.068 40.233 1.00 65.75 83 MET A CA 1
ATOM 643 C C . MET A 1 83 ? -17.719 -0.315 40.171 1.00 65.75 83 MET A C 1
ATOM 645 O O . MET A 1 83 ? -18.467 -0.649 41.093 1.00 65.75 83 MET A O 1
ATOM 649 N N . LYS A 1 84 ? -17.422 -1.135 39.152 1.00 65.38 84 LYS A N 1
ATOM 650 C CA . LYS A 1 84 ? -18.015 -2.468 38.932 1.00 65.38 84 LYS A CA 1
ATOM 651 C C . LYS A 1 84 ? -17.995 -3.366 40.189 1.00 65.38 84 LYS A C 1
ATOM 653 O O . LYS A 1 84 ? -19.078 -3.794 40.583 1.00 65.38 84 LYS A O 1
ATOM 658 N N . PRO A 1 85 ? -16.873 -3.570 40.922 1.00 55.69 85 PRO A N 1
ATOM 659 C CA . PRO A 1 85 ? -16.855 -4.376 42.154 1.00 55.69 85 PRO A CA 1
ATOM 660 C C . PRO A 1 85 ? -17.713 -3.801 43.299 1.00 55.69 85 PRO A C 1
ATOM 662 O O . PRO A 1 85 ? -18.137 -4.535 44.185 1.00 55.69 85 PRO A O 1
ATOM 665 N N . THR A 1 86 ? -18.017 -2.498 43.292 1.00 49.75 86 THR A N 1
ATOM 666 C CA . THR A 1 86 ? -18.831 -1.856 44.339 1.00 49.75 86 THR A CA 1
ATOM 667 C C . THR A 1 86 ? -20.334 -2.081 44.147 1.00 49.75 86 THR A C 1
ATOM 669 O O . THR A 1 86 ? -21.065 -2.090 45.135 1.00 49.75 86 THR A O 1
ATOM 672 N N . PHE A 1 87 ? -20.806 -2.299 42.915 1.00 49.84 87 PHE A N 1
ATOM 673 C CA . PHE A 1 87 ? -22.209 -2.645 42.658 1.00 49.84 87 PHE A CA 1
ATOM 674 C C . PHE A 1 87 ? -22.576 -4.026 43.226 1.00 49.84 87 PHE A C 1
ATOM 676 O O . PHE A 1 87 ? -23.656 -4.168 43.793 1.00 49.84 87 PHE A O 1
ATOM 683 N N . TYR A 1 88 ? -21.654 -4.996 43.181 1.00 44.69 88 TYR A N 1
ATOM 684 C CA . TYR A 1 88 ? -21.865 -6.354 43.710 1.00 44.69 88 TYR A CA 1
ATOM 685 C C . TYR A 1 88 ? -22.124 -6.405 45.223 1.00 44.69 88 TYR A C 1
ATOM 687 O O . TYR A 1 88 ? -22.838 -7.286 45.692 1.00 44.69 88 TYR A O 1
ATOM 695 N N . LEU A 1 89 ? -21.583 -5.452 45.990 1.00 41.84 89 LEU A N 1
ATOM 696 C CA . LEU A 1 89 ? -21.758 -5.377 47.448 1.00 41.84 89 LEU A CA 1
ATOM 697 C C . LEU A 1 89 ? -22.965 -4.524 47.872 1.00 41.84 89 LEU A C 1
ATOM 699 O O . LEU A 1 89 ? -23.335 -4.513 49.043 1.00 41.84 89 LEU A O 1
ATOM 703 N N . LYS A 1 90 ? -23.596 -3.792 46.944 1.00 45.16 90 LYS A N 1
ATOM 704 C CA . LYS A 1 90 ? -24.555 -2.733 47.295 1.00 45.16 90 LYS A CA 1
ATOM 705 C C . LYS A 1 90 ? -25.960 -3.232 47.646 1.00 45.16 90 LYS A C 1
ATOM 707 O O . LYS A 1 90 ? -26.762 -2.425 48.107 1.00 45.16 90 LYS A O 1
ATOM 712 N N . LYS A 1 91 ? -26.287 -4.519 47.485 1.00 44.41 91 LYS A N 1
ATOM 713 C CA . LYS A 1 91 ? -27.640 -4.972 47.845 1.00 44.41 91 LYS A CA 1
ATOM 714 C C . LYS A 1 91 ? -27.833 -5.272 49.339 1.00 44.41 91 LYS A C 1
ATOM 716 O O . LYS A 1 91 ? -28.978 -5.265 49.772 1.00 44.41 91 LYS A O 1
ATOM 721 N N . HIS A 1 92 ? -26.772 -5.444 50.143 1.00 39.62 92 HIS A N 1
ATOM 722 C CA . HIS A 1 92 ? -26.955 -5.965 51.509 1.00 39.62 92 HIS A CA 1
ATOM 723 C C . HIS A 1 92 ? -26.593 -5.082 52.709 1.00 39.62 92 HIS A C 1
ATOM 725 O O . HIS A 1 92 ? -26.904 -5.495 53.820 1.00 39.62 92 HIS A O 1
ATOM 731 N N . GLU A 1 93 ? -26.064 -3.862 52.560 1.00 41.16 93 GLU A N 1
ATOM 732 C CA . GLU A 1 93 ? -25.842 -3.011 53.743 1.00 41.16 93 GLU A CA 1
ATOM 733 C C . GLU A 1 93 ? -25.937 -1.507 53.448 1.00 41.16 93 GLU A C 1
ATOM 735 O O . GLU A 1 93 ? -25.175 -0.927 52.671 1.00 41.16 93 GLU A O 1
ATOM 740 N N . ARG A 1 94 ? -26.913 -0.862 54.097 1.00 42.41 94 ARG A N 1
ATOM 741 C CA . ARG A 1 94 ? -27.065 0.593 54.178 1.00 42.41 94 ARG A CA 1
ATOM 742 C C . ARG A 1 94 ? -26.088 1.119 55.236 1.00 42.41 94 ARG A C 1
ATOM 744 O O . ARG A 1 94 ? -26.435 1.194 56.407 1.00 42.41 94 ARG A O 1
ATOM 751 N N . THR A 1 95 ? -24.899 1.553 54.831 1.00 45.28 95 THR A N 1
ATOM 752 C CA . THR A 1 95 ? -24.122 2.533 55.609 1.00 45.28 95 THR A CA 1
ATOM 753 C C . THR A 1 95 ? -23.860 3.774 54.760 1.00 45.28 95 THR A C 1
ATOM 755 O O . THR A 1 95 ? -23.246 3.739 53.697 1.00 45.28 95 THR A O 1
ATOM 758 N N . THR A 1 96 ? -24.369 4.913 55.221 1.00 51.44 96 THR A N 1
ATOM 759 C CA . THR A 1 96 ? -24.310 6.215 54.536 1.00 51.44 96 THR A CA 1
ATOM 760 C C . THR A 1 96 ? -22.872 6.756 54.431 1.00 51.44 96 THR A C 1
ATOM 762 O O . THR A 1 96 ? -22.565 7.561 53.549 1.00 51.44 96 THR A O 1
ATOM 765 N N . GLU A 1 97 ? -21.966 6.285 55.293 1.00 49.44 97 GLU A N 1
ATOM 766 C CA . GLU A 1 97 ? -20.565 6.720 55.370 1.00 49.44 97 GLU A CA 1
ATOM 767 C C . GLU A 1 97 ? -19.665 6.099 54.290 1.00 49.44 97 GLU A C 1
ATOM 769 O O . GLU A 1 97 ? -18.848 6.800 53.687 1.00 49.44 97 GLU A O 1
ATOM 774 N N . THR A 1 98 ? -19.861 4.821 53.949 1.00 51.12 98 THR A N 1
ATOM 775 C CA . THR A 1 98 ? -19.130 4.146 52.859 1.00 51.12 98 THR A CA 1
ATOM 776 C C . THR A 1 98 ? -19.528 4.684 51.480 1.00 51.12 98 THR A C 1
ATOM 778 O O . THR A 1 98 ? -18.696 4.748 50.572 1.00 51.12 98 THR A O 1
ATOM 781 N N . ILE A 1 99 ? -20.774 5.149 51.318 1.00 54.12 99 ILE A N 1
ATOM 782 C CA . ILE A 1 99 ? -21.249 5.820 50.094 1.00 54.12 99 ILE A CA 1
ATOM 783 C C . ILE A 1 99 ? -20.599 7.200 49.939 1.00 54.12 99 ILE A C 1
ATOM 785 O O . ILE A 1 99 ? -20.143 7.537 48.842 1.00 54.12 99 ILE A O 1
ATOM 789 N N . LYS A 1 100 ? -20.507 7.981 51.027 1.00 52.34 100 LYS A N 1
ATOM 790 C CA . LYS A 1 100 ? -19.824 9.283 51.020 1.00 52.34 100 LYS A CA 1
ATOM 791 C C . LYS A 1 100 ? -18.335 9.133 50.702 1.00 52.34 100 LYS A C 1
ATOM 793 O O . LYS A 1 100 ? -17.854 9.836 49.817 1.00 52.34 100 LYS A O 1
ATOM 798 N N . SER A 1 101 ? -17.614 8.201 51.334 1.00 55.38 101 SER A N 1
ATOM 799 C CA . SER A 1 101 ? -16.168 8.042 51.086 1.00 55.38 101 SER A CA 1
ATOM 800 C C . SER A 1 101 ? -15.858 7.620 49.642 1.00 55.38 101 SER A C 1
ATOM 802 O O . SER A 1 101 ? -14.955 8.174 49.012 1.00 55.38 101 SER A O 1
ATOM 804 N N . LYS A 1 102 ? -16.664 6.718 49.060 1.00 56.19 102 LYS A N 1
ATOM 805 C CA . LYS A 1 102 ? -16.540 6.317 47.648 1.00 56.19 102 LYS A CA 1
ATOM 806 C C . LYS A 1 102 ? -16.978 7.410 46.668 1.00 56.19 102 LYS A C 1
ATOM 808 O O . LYS A 1 102 ? -16.445 7.473 45.564 1.00 56.19 102 LYS A O 1
ATOM 813 N N . HIS A 1 103 ? -17.929 8.276 47.024 1.00 60.53 103 HIS A N 1
ATOM 814 C CA . HIS A 1 103 ? -18.268 9.461 46.224 1.00 60.53 103 HIS A CA 1
ATOM 815 C C . HIS A 1 103 ? -17.110 10.472 46.197 1.00 60.53 103 HIS A C 1
ATOM 817 O O . HIS A 1 103 ? -16.700 10.888 45.120 1.00 60.53 103 HIS A O 1
ATOM 823 N N . TRP A 1 104 ? -16.489 10.757 47.345 1.00 54.22 104 TRP A N 1
ATOM 824 C CA . TRP A 1 104 ? -15.312 11.631 47.421 1.00 54.22 104 TRP A CA 1
ATOM 825 C C . TRP A 1 104 ? -14.099 11.089 46.655 1.00 54.22 104 TRP A C 1
ATOM 827 O O . TRP A 1 104 ? -13.384 11.853 46.009 1.00 54.22 104 TRP A O 1
ATOM 837 N N . GLN A 1 105 ? -13.878 9.770 46.660 1.00 60.03 105 GLN A N 1
ATOM 838 C CA . GLN A 1 105 ? -12.842 9.176 45.812 1.00 60.03 105 GLN A CA 1
ATOM 839 C C . GLN A 1 105 ? -13.149 9.314 44.312 1.00 60.03 105 GLN A C 1
ATOM 841 O O . GLN A 1 105 ? -12.213 9.532 43.548 1.00 60.03 105 GLN A O 1
ATOM 846 N N . ARG A 1 106 ? -14.423 9.234 43.887 1.00 59.84 106 ARG A N 1
ATOM 847 C CA . ARG A 1 106 ? -14.834 9.440 42.481 1.00 59.84 106 ARG A CA 1
ATOM 848 C C . ARG A 1 106 ? -14.534 10.860 42.002 1.00 59.84 106 ARG A C 1
ATOM 850 O O . ARG A 1 106 ? -13.883 11.011 40.974 1.00 59.84 106 ARG A O 1
ATOM 857 N N . VAL A 1 107 ? -14.921 11.861 42.794 1.00 62.81 107 VAL A N 1
ATOM 858 C CA . VAL A 1 107 ? -14.650 13.281 42.511 1.00 62.81 107 VAL A CA 1
ATOM 859 C C . VAL A 1 107 ? -13.145 13.521 42.368 1.00 62.81 107 VAL A C 1
ATOM 861 O O . VAL A 1 107 ? -12.700 14.073 41.374 1.00 62.81 107 VAL A O 1
ATOM 864 N N . LYS A 1 108 ? -12.325 12.951 43.259 1.00 69.94 108 LYS A N 1
ATOM 865 C CA . LYS A 1 108 ? -10.866 13.141 43.231 1.00 69.94 108 LYS A CA 1
ATOM 866 C C . LYS A 1 108 ? -10.169 12.612 41.967 1.00 69.94 108 LYS A C 1
ATOM 868 O O . LYS A 1 108 ? -9.125 13.145 41.590 1.00 69.94 108 LYS A O 1
ATOM 873 N N . TYR A 1 109 ? -10.660 11.534 41.349 1.00 70.25 109 TYR A N 1
ATOM 874 C CA . TYR A 1 109 ? -10.079 11.029 40.096 1.00 70.25 109 TYR A CA 1
ATOM 875 C C . TYR A 1 109 ? -10.521 11.864 38.892 1.00 70.25 109 TYR A C 1
ATOM 877 O O . TYR A 1 109 ? -9.676 12.186 38.058 1.00 70.25 109 TYR A O 1
ATOM 885 N N . ASP A 1 110 ? -11.797 12.253 38.840 1.00 72.50 110 ASP A N 1
ATOM 886 C CA . ASP A 1 110 ? -12.301 13.173 37.817 1.00 72.50 110 ASP A CA 1
ATOM 887 C C . ASP A 1 110 ? -11.596 14.537 37.905 1.00 72.50 110 ASP A C 1
ATOM 889 O O . ASP A 1 110 ? -11.136 15.030 36.881 1.00 72.50 110 ASP A O 1
ATOM 893 N N . ASP A 1 111 ? -11.360 15.074 39.108 1.00 76.19 111 ASP A N 1
ATOM 894 C CA . ASP A 1 111 ? -10.616 16.325 39.328 1.00 76.19 111 ASP A CA 1
ATOM 895 C C . ASP A 1 111 ? -9.175 16.249 38.800 1.00 76.19 111 ASP A C 1
ATOM 897 O O . ASP A 1 111 ? -8.647 17.199 38.220 1.00 76.19 111 ASP A O 1
ATOM 901 N N . ARG A 1 112 ? -8.514 15.096 38.971 1.00 81.44 112 ARG A N 1
ATOM 902 C CA . ARG A 1 112 ? -7.158 14.876 38.443 1.00 81.44 112 ARG A CA 1
ATOM 903 C C . ARG A 1 112 ? -7.156 14.835 36.921 1.00 81.44 112 ARG A C 1
ATOM 905 O O . ARG A 1 112 ? -6.311 15.483 36.309 1.00 81.44 112 ARG A O 1
ATOM 912 N N . CYS A 1 113 ? -8.084 14.099 36.310 1.00 81.12 113 CYS A N 1
ATOM 913 C CA . CYS A 1 113 ? -8.228 14.062 34.854 1.00 81.12 113 CYS A CA 1
ATOM 914 C C . CYS A 1 113 ? -8.602 15.443 34.298 1.00 81.12 113 CYS A C 1
ATOM 916 O O . CYS A 1 113 ? -8.041 15.858 33.289 1.00 81.12 113 CYS A O 1
ATOM 918 N N . PHE A 1 114 ? -9.457 16.188 34.996 1.00 81.62 114 PHE A N 1
ATOM 919 C CA . PHE A 1 114 ? -9.882 17.535 34.628 1.00 81.62 114 PHE A CA 1
ATOM 920 C C . PHE A 1 114 ? -8.726 18.542 34.578 1.00 81.62 114 PHE A C 1
ATOM 922 O O . PHE A 1 114 ? -8.742 19.428 33.729 1.00 81.62 114 PHE A O 1
ATOM 929 N N . ILE A 1 115 ? -7.715 18.400 35.443 1.00 83.25 115 ILE A N 1
ATOM 930 C CA . ILE A 1 115 ? -6.535 19.281 35.465 1.00 83.25 115 ILE A CA 1
ATOM 931 C C . ILE A 1 115 ? -5.452 18.794 34.496 1.00 83.25 115 ILE A C 1
ATOM 933 O O . ILE A 1 115 ? -4.882 19.585 33.749 1.00 83.25 115 ILE A O 1
ATOM 937 N N . ILE A 1 116 ? -5.155 17.492 34.485 1.00 85.25 116 ILE A N 1
ATOM 938 C CA . ILE A 1 116 ? -4.049 16.939 33.688 1.00 85.25 116 ILE A CA 1
ATOM 939 C C . ILE A 1 116 ? -4.351 17.041 32.189 1.00 85.25 116 ILE A C 1
ATOM 941 O O . ILE A 1 116 ? -3.478 17.414 31.408 1.00 85.25 116 ILE A O 1
ATOM 945 N N . PHE A 1 117 ? -5.583 16.742 31.779 1.00 85.81 117 PHE A N 1
ATOM 946 C CA . PHE A 1 117 ? -5.972 16.686 30.372 1.00 85.81 117 PHE A CA 1
ATOM 947 C C . PHE A 1 117 ? -5.743 18.005 29.601 1.00 85.81 117 PHE A C 1
ATOM 949 O O . PHE A 1 117 ? -5.056 17.967 28.576 1.00 85.81 117 PHE A O 1
ATOM 956 N N . PRO A 1 118 ? -6.214 19.182 30.070 1.00 85.69 118 PRO A N 1
ATOM 957 C CA . PRO A 1 118 ? -5.958 20.448 29.385 1.00 85.69 118 PRO A CA 1
ATOM 958 C C . PRO A 1 118 ? -4.481 20.853 29.427 1.00 85.69 118 PRO A C 1
ATOM 960 O O . PRO A 1 118 ? -3.989 21.396 28.443 1.00 85.69 118 PRO A O 1
ATOM 963 N N . ILE A 1 119 ? -3.743 20.551 30.506 1.00 87.44 119 ILE A N 1
ATOM 964 C CA . ILE A 1 119 ? -2.302 20.849 30.587 1.00 87.44 119 ILE A CA 1
ATOM 965 C C . ILE A 1 119 ? -1.542 20.097 29.491 1.00 87.44 119 ILE A C 1
ATOM 967 O O . ILE A 1 119 ? -0.749 20.697 28.766 1.00 87.44 119 ILE A O 1
ATOM 971 N N . VAL A 1 120 ? -1.810 18.799 29.326 1.00 88.88 120 VAL A N 1
ATOM 972 C CA . VAL A 1 120 ? -1.154 17.978 28.298 1.00 88.88 120 VAL A CA 1
ATOM 973 C C . VAL A 1 120 ? -1.538 18.453 26.890 1.00 88.88 120 VAL A C 1
ATOM 975 O O . VAL A 1 120 ? -0.674 18.525 26.017 1.00 88.88 120 VAL A O 1
ATOM 978 N N . PHE A 1 121 ? -2.795 18.854 26.664 1.00 88.50 121 PHE A N 1
ATOM 979 C CA . PHE A 1 121 ? -3.227 19.386 25.367 1.00 88.50 121 PHE A CA 1
ATOM 980 C C . PHE A 1 121 ? -2.605 20.754 25.040 1.00 88.50 121 PHE A C 1
ATOM 982 O O . PHE A 1 121 ? -2.214 20.993 23.897 1.00 88.50 121 PHE A O 1
ATOM 989 N N . ILE A 1 122 ? -2.460 21.644 26.026 1.00 88.38 122 ILE A N 1
ATOM 990 C CA . ILE A 1 122 ? -1.781 22.938 25.851 1.00 88.38 122 ILE A CA 1
ATOM 991 C C . ILE A 1 122 ? -0.297 22.718 25.542 1.00 88.38 122 ILE A C 1
ATOM 993 O O . ILE A 1 122 ? 0.217 23.307 24.592 1.00 88.38 122 ILE A O 1
ATOM 997 N N . MET A 1 123 ? 0.375 21.824 26.276 1.00 89.50 123 MET A N 1
ATOM 998 C CA . MET A 1 123 ? 1.770 21.452 26.006 1.00 89.50 123 MET A CA 1
ATOM 999 C C . MET A 1 123 ? 1.949 20.910 24.584 1.00 89.50 123 MET A C 1
ATOM 1001 O O . MET A 1 123 ? 2.875 21.317 23.881 1.00 89.50 123 MET A O 1
ATOM 1005 N N . PHE A 1 124 ? 1.036 20.043 24.134 1.00 89.88 124 PHE A N 1
ATOM 1006 C CA . PHE A 1 124 ? 1.024 19.555 22.758 1.00 89.88 124 PHE A CA 1
ATOM 1007 C C . PHE A 1 124 ? 0.847 20.691 21.745 1.00 89.88 124 PHE A C 1
ATOM 1009 O O . PHE A 1 124 ? 1.605 20.752 20.784 1.00 89.88 124 PHE A O 1
ATOM 1016 N N . ASN A 1 125 ? -0.102 21.609 21.957 1.00 87.81 125 ASN A N 1
ATOM 1017 C CA . ASN A 1 125 ? -0.328 22.739 21.052 1.00 87.81 125 ASN A CA 1
ATOM 1018 C C . ASN A 1 125 ? 0.922 23.611 20.906 1.00 87.81 125 ASN A C 1
ATOM 1020 O O . ASN A 1 125 ? 1.310 23.941 19.787 1.00 87.81 125 ASN A O 1
ATOM 1024 N N . VAL A 1 126 ? 1.570 23.949 22.023 1.00 88.44 126 VAL A N 1
ATOM 1025 C CA . VAL A 1 126 ? 2.806 24.744 22.014 1.00 88.44 126 VAL A CA 1
ATOM 1026 C C . VAL A 1 126 ? 3.898 24.024 21.221 1.00 88.44 126 VAL A C 1
ATOM 1028 O O . VAL A 1 126 ? 4.508 24.630 20.343 1.00 88.44 126 VAL A O 1
ATOM 1031 N N . ALA A 1 127 ? 4.108 22.729 21.471 1.00 88.31 127 ALA A N 1
ATOM 1032 C CA . ALA A 1 127 ? 5.109 21.940 20.757 1.00 88.31 127 ALA A CA 1
ATOM 1033 C C . ALA A 1 127 ? 4.785 21.791 19.258 1.00 88.31 127 ALA A C 1
ATOM 1035 O O . ALA A 1 127 ? 5.653 21.999 18.414 1.00 88.31 127 ALA A O 1
ATOM 1036 N N . TYR A 1 128 ? 3.536 21.471 18.918 1.00 88.50 128 TYR A N 1
ATOM 1037 C CA . TYR A 1 128 ? 3.083 21.249 17.546 1.00 88.50 128 TYR A CA 1
ATOM 1038 C C . TYR A 1 128 ? 3.255 22.500 16.683 1.00 88.50 128 TYR A C 1
ATOM 1040 O O . TYR A 1 128 ? 3.849 22.428 15.606 1.00 88.50 128 TYR A O 1
ATOM 1048 N N . TRP A 1 129 ? 2.788 23.656 17.166 1.00 87.12 129 TRP A N 1
ATOM 1049 C CA . TRP A 1 129 ? 2.915 24.912 16.429 1.00 87.12 129 TRP A CA 1
ATOM 1050 C C . TRP A 1 129 ? 4.359 25.408 16.384 1.00 87.12 129 TRP A C 1
ATOM 1052 O O . TRP A 1 129 ? 4.774 25.916 15.347 1.00 87.12 129 TRP A O 1
ATOM 1062 N N . ALA A 1 130 ? 5.156 25.197 17.439 1.00 86.00 130 ALA A N 1
ATOM 1063 C CA . ALA A 1 130 ? 6.586 25.496 17.398 1.00 86.00 130 ALA A CA 1
ATOM 1064 C C . ALA A 1 130 ? 7.304 24.683 16.307 1.00 86.00 130 ALA A C 1
ATOM 1066 O O . ALA A 1 130 ? 8.103 25.240 15.561 1.00 86.00 130 ALA A O 1
ATOM 1067 N N . ILE A 1 131 ? 6.985 23.392 16.164 1.00 85.25 131 ILE A N 1
ATOM 1068 C CA . ILE A 1 131 ? 7.554 22.531 15.116 1.00 85.25 131 ILE A CA 1
ATOM 1069 C C . ILE A 1 131 ? 7.049 22.945 13.728 1.00 85.25 131 ILE A C 1
ATOM 1071 O O . ILE A 1 131 ? 7.855 23.092 12.813 1.00 85.25 131 ILE A O 1
ATOM 1075 N N . CYS A 1 132 ? 5.743 23.169 13.558 1.00 81.94 132 CYS A N 1
ATOM 1076 C CA . CYS A 1 132 ? 5.160 23.523 12.258 1.00 81.94 132 CYS A CA 1
ATOM 1077 C C . CYS A 1 132 ? 5.595 24.907 11.754 1.00 81.94 132 CYS A C 1
ATOM 1079 O O . CYS A 1 132 ? 5.680 25.108 10.548 1.00 81.94 132 CYS A O 1
ATOM 1081 N N . LEU A 1 133 ? 5.866 25.860 12.652 1.00 80.56 133 LEU A N 1
ATOM 1082 C CA . LEU A 1 133 ? 6.334 27.201 12.283 1.00 80.56 133 LEU A CA 1
ATOM 1083 C C . LEU A 1 133 ? 7.858 27.265 12.091 1.00 80.56 133 LEU A C 1
ATOM 1085 O O . LEU A 1 133 ? 8.322 28.056 11.274 1.00 80.56 133 LEU A O 1
ATOM 1089 N N . ASN A 1 134 ? 8.634 26.441 12.810 1.00 78.25 134 ASN A N 1
ATOM 1090 C CA . ASN A 1 134 ? 10.100 26.412 12.688 1.00 78.25 134 ASN A CA 1
ATOM 1091 C C . ASN A 1 134 ? 10.621 25.433 11.633 1.00 78.25 134 ASN A C 1
ATOM 1093 O O . ASN A 1 134 ? 11.815 25.454 11.333 1.00 78.25 134 ASN A O 1
ATOM 1097 N N . THR A 1 135 ? 9.779 24.558 11.083 1.00 71.25 135 THR A N 1
ATOM 1098 C CA . THR A 1 135 ? 10.183 23.710 9.960 1.00 71.25 135 THR A CA 1
ATOM 1099 C C . THR A 1 135 ? 10.243 24.577 8.701 1.00 71.25 135 THR A C 1
ATOM 1101 O O . THR A 1 135 ? 9.208 25.074 8.253 1.00 71.25 135 THR A O 1
ATOM 1104 N N . PRO A 1 136 ? 11.435 24.816 8.113 1.00 59.66 136 PRO A N 1
ATOM 1105 C CA . PRO A 1 136 ? 11.498 25.510 6.838 1.00 59.66 136 PRO A CA 1
ATOM 1106 C C . PRO A 1 136 ? 10.719 24.677 5.815 1.00 59.66 136 PRO A C 1
ATOM 1108 O O . PRO A 1 136 ? 10.815 23.445 5.860 1.00 59.66 136 PRO A O 1
ATOM 1111 N N . PRO A 1 137 ? 9.961 25.300 4.893 1.00 55.66 137 PRO A N 1
ATOM 1112 C CA . PRO A 1 137 ? 9.289 24.552 3.845 1.00 55.66 137 PRO A CA 1
ATOM 1113 C C . PRO A 1 137 ? 10.346 23.706 3.142 1.00 55.66 137 PRO A C 1
ATOM 1115 O O . PRO A 1 137 ? 11.327 24.236 2.609 1.00 55.66 137 PRO A O 1
ATOM 1118 N N . THR A 1 138 ? 10.180 22.381 3.189 1.00 50.06 138 THR A N 1
ATOM 1119 C CA . THR A 1 138 ? 10.975 21.480 2.362 1.00 50.06 138 THR A CA 1
ATOM 1120 C C . THR A 1 138 ? 10.887 22.029 0.953 1.00 50.06 138 THR A C 1
ATOM 1122 O O . THR A 1 138 ? 9.780 22.308 0.484 1.00 50.06 138 THR A O 1
ATOM 1125 N N . LYS A 1 139 ? 12.034 22.247 0.302 1.00 38.44 139 LYS A N 1
ATOM 1126 C CA . LYS A 1 139 ? 12.077 22.575 -1.121 1.00 38.44 139 LYS A CA 1
ATOM 1127 C C . LYS A 1 139 ? 11.407 21.419 -1.855 1.00 38.44 139 LYS A C 1
ATOM 1129 O O . LYS A 1 139 ? 12.073 20.466 -2.241 1.00 38.44 139 LYS A O 1
ATOM 1134 N N . GLY A 1 140 ? 10.087 21.490 -2.008 1.00 35.38 140 GLY A N 1
ATOM 1135 C CA . GLY A 1 140 ? 9.381 20.724 -3.006 1.00 35.38 140 GLY A CA 1
ATOM 1136 C C . GLY A 1 140 ? 10.105 21.039 -4.296 1.00 35.38 140 GLY A C 1
ATOM 1137 O O . GLY A 1 140 ? 10.317 22.214 -4.622 1.00 35.38 140 GLY A O 1
ATOM 1138 N N . ILE A 1 141 ? 10.583 20.000 -4.967 1.00 41.38 141 ILE A N 1
ATOM 1139 C CA . ILE A 1 141 ? 11.144 20.112 -6.302 1.00 41.38 141 ILE A CA 1
ATOM 1140 C C . ILE A 1 141 ? 9.955 20.478 -7.191 1.00 41.38 141 ILE A C 1
ATOM 1142 O O . ILE A 1 141 ? 9.350 19.639 -7.843 1.00 41.38 141 ILE A O 1
ATOM 1146 N N . SER A 1 142 ? 9.550 21.750 -7.150 1.00 28.17 142 SER A N 1
ATOM 1147 C CA . SER A 1 142 ? 8.699 22.303 -8.178 1.00 28.17 142 SER A CA 1
ATOM 1148 C C . SER A 1 142 ? 9.566 22.300 -9.429 1.00 28.17 142 SER A C 1
ATOM 1150 O O . SER A 1 142 ? 10.578 23.002 -9.539 1.00 28.17 142 SER A O 1
ATOM 1152 N N . SER A 1 143 ? 9.163 21.466 -10.374 1.00 40.56 143 SER A N 1
ATOM 1153 C CA . SER A 1 143 ? 9.680 21.328 -11.735 1.00 40.56 143 SER A CA 1
ATOM 1154 C C . SER A 1 143 ? 9.693 22.645 -12.537 1.00 40.56 143 SER A C 1
ATOM 1156 O O . SER A 1 143 ? 10.131 22.673 -13.680 1.00 40.56 143 SER A O 1
ATOM 1158 N N . SER A 1 144 ? 9.308 23.773 -11.931 1.00 34.34 144 SER A N 1
ATOM 1159 C CA . SER A 1 144 ? 9.379 25.124 -12.492 1.00 34.34 144 SER A CA 1
ATOM 1160 C C . SER A 1 144 ? 10.701 25.855 -12.181 1.00 34.34 144 SER A C 1
ATOM 1162 O O . SER A 1 144 ? 11.186 26.651 -12.989 1.00 34.34 144 SER A O 1
ATOM 1164 N N . GLN A 1 145 ? 11.360 25.569 -11.049 1.00 29.84 145 GLN A N 1
ATOM 1165 C CA . GLN A 1 145 ? 12.548 26.333 -10.622 1.00 29.84 145 GLN A CA 1
ATOM 1166 C C . GLN A 1 145 ? 13.886 25.759 -11.123 1.00 29.84 145 GLN A C 1
ATOM 1168 O O . GLN A 1 145 ? 14.874 26.491 -11.203 1.00 29.84 145 GLN A O 1
ATOM 1173 N N . ALA A 1 146 ? 13.909 24.497 -11.566 1.00 33.28 146 ALA A N 1
ATOM 1174 C CA . ALA A 1 146 ? 15.069 23.888 -12.229 1.00 33.28 146 ALA A CA 1
ATOM 1175 C C . ALA A 1 146 ? 15.224 24.327 -13.703 1.00 33.28 146 ALA A C 1
ATOM 1177 O O . ALA A 1 146 ? 16.340 24.357 -14.222 1.00 33.28 146 ALA A O 1
ATOM 1178 N N . TYR A 1 147 ? 14.140 24.764 -14.359 1.00 37.09 147 TYR A N 1
ATOM 1179 C CA . TYR A 1 147 ? 14.188 25.286 -15.732 1.00 37.09 147 TYR A CA 1
ATOM 1180 C C . TYR A 1 147 ? 14.873 26.665 -15.798 1.00 37.09 147 TYR A C 1
ATOM 1182 O O . TYR A 1 147 ? 15.689 26.941 -16.681 1.00 37.09 147 TYR A O 1
ATOM 1190 N N . LYS A 1 148 ? 14.649 27.512 -14.782 1.00 29.61 148 LYS A N 1
ATOM 1191 C CA . LYS A 1 148 ? 15.250 28.856 -14.687 1.00 29.61 148 LYS A CA 1
ATOM 1192 C C . LYS A 1 148 ? 16.749 28.857 -14.360 1.00 29.61 148 LYS A C 1
ATOM 1194 O O . LYS A 1 148 ? 17.432 29.824 -14.683 1.00 29.61 148 LYS A O 1
ATOM 1199 N N . SER A 1 149 ? 17.278 27.773 -13.786 1.00 34.84 149 SER A N 1
ATOM 1200 C CA . SER A 1 149 ? 18.716 27.621 -13.506 1.00 34.84 149 SER A CA 1
ATOM 1201 C C . SER A 1 149 ? 19.518 27.057 -14.688 1.00 34.84 149 SER A C 1
ATOM 1203 O O . SER A 1 149 ? 20.744 27.171 -14.687 1.00 34.84 149 SER A O 1
ATOM 1205 N N . ARG A 1 150 ? 18.866 26.450 -15.691 1.00 38.31 150 ARG A N 1
ATOM 1206 C CA . ARG A 1 150 ? 19.544 25.863 -16.864 1.00 38.31 150 ARG A CA 1
ATOM 1207 C C . ARG A 1 150 ? 19.643 26.838 -18.040 1.00 38.31 150 ARG A C 1
ATOM 1209 O O . ARG A 1 150 ? 20.653 26.840 -18.734 1.00 38.31 150 ARG A O 1
ATOM 1216 N N . LEU A 1 151 ? 18.681 27.751 -18.186 1.00 40.94 151 LEU A N 1
ATOM 1217 C CA . LEU A 1 151 ? 18.721 28.811 -19.204 1.00 40.94 151 LEU A CA 1
ATOM 1218 C C . LEU A 1 151 ? 19.832 29.851 -18.969 1.00 40.94 151 LEU A C 1
ATOM 1220 O O . LEU A 1 151 ? 20.408 30.341 -19.934 1.00 40.94 151 LEU A O 1
ATOM 1224 N N . TRP A 1 152 ? 20.202 30.140 -17.715 1.00 36.66 152 TRP A N 1
ATOM 1225 C CA . TRP A 1 152 ? 21.268 31.111 -17.405 1.00 36.66 152 TRP A CA 1
ATOM 1226 C C . TRP A 1 152 ? 22.685 30.567 -17.657 1.00 36.66 152 TRP A C 1
ATOM 1228 O O . TRP A 1 152 ? 23.591 31.340 -17.954 1.00 36.66 152 TRP A O 1
ATOM 1238 N N . ASN A 1 153 ? 22.879 29.245 -17.585 1.00 34.97 153 ASN A N 1
ATOM 1239 C CA . ASN A 1 153 ? 24.171 28.612 -17.872 1.00 34.97 153 ASN A CA 1
ATOM 1240 C C . ASN A 1 153 ? 24.374 28.369 -19.377 1.00 34.97 153 ASN A C 1
ATOM 1242 O O . ASN A 1 153 ? 25.496 28.489 -19.853 1.00 34.97 153 ASN A O 1
ATOM 1246 N N . VAL A 1 154 ? 23.296 28.157 -20.145 1.00 48.28 154 VAL A N 1
ATOM 1247 C CA . VAL A 1 154 ? 23.353 28.104 -21.620 1.00 48.28 154 VAL A CA 1
ATOM 1248 C C . VAL A 1 154 ? 23.557 29.502 -22.226 1.00 48.28 154 VAL A C 1
ATOM 1250 O O . VAL A 1 154 ? 24.328 29.659 -23.169 1.00 48.28 154 VAL A O 1
ATOM 1253 N N . PHE A 1 155 ? 22.953 30.553 -21.651 1.00 33.47 155 PHE A N 1
ATOM 1254 C CA . PHE A 1 155 ? 23.188 31.934 -22.103 1.00 33.47 155 PHE A CA 1
ATOM 1255 C C . PHE A 1 155 ? 24.595 32.460 -21.768 1.00 33.47 155 PHE A C 1
ATOM 1257 O O . PHE A 1 155 ? 25.107 33.323 -22.481 1.00 33.47 155 PHE A O 1
ATOM 1264 N N . ARG A 1 156 ? 25.240 31.935 -20.715 1.00 37.22 156 ARG A N 1
ATOM 1265 C CA . ARG A 1 156 ? 26.606 32.321 -20.325 1.00 37.22 156 ARG A CA 1
ATOM 1266 C C . ARG A 1 156 ? 27.662 31.779 -21.298 1.00 37.22 156 ARG A C 1
ATOM 1268 O O . ARG A 1 156 ? 28.598 32.505 -21.613 1.00 37.22 156 ARG A O 1
ATOM 1275 N N . ASP A 1 157 ? 27.456 30.586 -21.859 1.00 38.06 157 ASP A N 1
ATOM 1276 C CA . ASP A 1 157 ? 28.360 30.000 -22.865 1.00 38.06 157 ASP A CA 1
ATOM 1277 C C . ASP A 1 157 ? 28.214 30.623 -24.266 1.00 38.06 157 ASP A C 1
ATOM 1279 O O . ASP A 1 157 ? 29.164 30.628 -25.051 1.00 38.06 157 ASP A O 1
ATOM 1283 N N . ILE A 1 158 ? 27.061 31.228 -24.577 1.00 39.34 158 ILE A N 1
ATOM 1284 C CA . ILE A 1 158 ? 26.826 31.906 -25.866 1.00 39.34 158 ILE A CA 1
ATOM 1285 C C . ILE A 1 158 ? 27.377 33.346 -25.865 1.00 39.34 158 ILE A C 1
ATOM 1287 O O . ILE A 1 158 ? 27.758 33.864 -26.916 1.00 39.34 158 ILE A O 1
ATOM 1291 N N . LEU A 1 159 ? 27.501 33.989 -24.698 1.00 36.34 159 LEU A N 1
ATOM 1292 C CA . LEU A 1 159 ? 27.998 35.368 -24.582 1.00 36.34 159 LEU A CA 1
ATOM 1293 C C . LEU A 1 159 ? 29.509 35.495 -24.323 1.00 36.34 159 LEU A C 1
ATOM 1295 O O . LEU A 1 159 ? 30.013 36.615 -24.297 1.00 36.34 159 LEU A O 1
ATOM 1299 N N . GLN A 1 160 ? 30.250 34.386 -24.210 1.00 33.78 160 GLN A N 1
ATOM 1300 C CA . GLN A 1 160 ? 31.697 34.410 -23.938 1.00 33.78 160 GLN A CA 1
ATOM 1301 C C . GLN A 1 160 ? 32.586 33.946 -25.113 1.00 33.78 160 GLN A C 1
ATOM 1303 O O . GLN A 1 160 ? 33.807 33.920 -24.988 1.00 33.78 160 GLN A O 1
ATOM 1308 N N . ARG A 1 161 ? 32.008 33.679 -26.297 1.00 36.12 161 ARG A N 1
ATOM 1309 C CA . ARG A 1 161 ? 32.747 33.444 -27.562 1.00 36.12 161 ARG A CA 1
ATOM 1310 C C . ARG A 1 161 ? 32.500 34.519 -28.624 1.00 36.12 161 ARG A C 1
ATOM 1312 O O . ARG A 1 161 ? 32.331 34.228 -29.805 1.00 36.12 161 ARG A O 1
ATOM 1319 N N . ARG A 1 162 ? 32.509 35.789 -28.225 1.00 37.81 162 ARG A N 1
ATOM 1320 C CA . ARG A 1 162 ? 32.616 36.904 -29.174 1.00 37.81 162 ARG A CA 1
ATOM 1321 C C . ARG A 1 162 ? 33.655 37.900 -28.674 1.00 37.81 162 ARG A C 1
ATOM 1323 O O . ARG A 1 162 ? 33.295 38.934 -28.139 1.00 37.81 162 ARG A O 1
ATOM 1330 N N . ASN A 1 163 ? 34.929 37.526 -28.785 1.00 32.12 163 ASN A N 1
ATOM 1331 C CA . ASN A 1 163 ? 36.059 38.445 -28.955 1.00 32.12 163 ASN A CA 1
ATOM 1332 C C . ASN A 1 163 ? 37.354 37.647 -29.083 1.00 32.12 163 ASN A C 1
ATOM 1334 O O . ASN A 1 163 ? 37.979 37.297 -28.088 1.00 32.12 163 ASN A O 1
ATOM 1338 N N . THR A 1 164 ? 37.733 37.343 -30.320 1.00 29.22 164 THR A N 1
ATOM 1339 C CA . THR A 1 164 ? 39.122 37.390 -30.808 1.00 29.22 164 THR A CA 1
ATOM 1340 C C . THR A 1 164 ? 39.074 37.116 -32.307 1.00 29.22 164 THR A C 1
ATOM 1342 O O . THR A 1 164 ? 39.078 35.978 -32.766 1.00 29.22 164 THR A O 1
ATOM 1345 N N . SER A 1 165 ? 38.926 38.196 -33.068 1.00 29.59 165 SER A N 1
ATOM 1346 C CA . SER A 1 165 ? 39.313 38.237 -34.475 1.00 29.59 165 SER A CA 1
ATOM 1347 C C . SER A 1 165 ? 40.785 38.637 -34.555 1.00 29.59 165 SER A C 1
ATOM 1349 O O . SER A 1 165 ? 41.269 39.297 -33.639 1.00 29.59 165 SER A O 1
ATOM 1351 N N . GLU A 1 166 ? 41.405 38.315 -35.696 1.00 31.39 166 GLU A N 1
ATOM 1352 C CA . GLU A 1 166 ? 42.764 38.670 -36.154 1.00 31.39 166 GLU A CA 1
ATOM 1353 C C . GLU A 1 166 ? 43.851 37.648 -35.771 1.00 31.39 166 GLU A C 1
ATOM 1355 O O . GLU A 1 166 ? 43.994 37.292 -34.612 1.00 31.39 166 GLU A O 1
ATOM 1360 N N . LYS A 1 167 ? 44.697 37.119 -36.665 1.00 24.56 167 LYS A N 1
ATOM 1361 C CA . LYS A 1 167 ? 45.004 37.351 -38.092 1.00 24.56 167 LYS A CA 1
ATOM 1362 C C . LYS A 1 167 ? 46.051 36.288 -38.456 1.00 24.56 167 LYS A C 1
ATOM 1364 O O . LYS A 1 167 ? 46.978 36.146 -37.675 1.00 24.56 167 LYS A O 1
ATOM 1369 N N . TYR A 1 168 ? 45.969 35.585 -39.587 1.00 26.33 168 TYR A N 1
ATOM 1370 C CA . TYR A 1 168 ? 47.166 35.149 -40.333 1.00 26.33 168 TYR A CA 1
ATOM 1371 C C . TYR A 1 168 ? 46.801 34.729 -41.760 1.00 26.33 168 TYR A C 1
ATOM 1373 O O . TYR A 1 168 ? 45.724 34.202 -42.029 1.00 26.33 168 TYR A O 1
ATOM 1381 N N . GLN A 1 169 ? 47.704 35.067 -42.670 1.00 26.69 169 GLN A N 1
ATOM 1382 C CA . GLN A 1 169 ? 47.510 35.225 -44.103 1.00 26.69 169 GLN A CA 1
ATOM 1383 C C . GLN A 1 169 ? 48.215 34.085 -44.863 1.00 26.69 169 GLN A C 1
ATOM 1385 O O . GLN A 1 169 ? 49.364 33.780 -44.574 1.00 26.69 169 GLN A O 1
ATOM 1390 N N . SER A 1 170 ? 47.498 33.513 -45.835 1.00 24.33 170 SER A N 1
ATOM 1391 C CA . SER A 1 170 ? 47.922 33.109 -47.193 1.00 24.33 170 SER A CA 1
ATOM 1392 C C . SER A 1 170 ? 49.105 32.144 -47.469 1.00 24.33 170 SER A C 1
ATOM 1394 O O . SER A 1 170 ? 50.256 32.464 -47.198 1.00 24.33 170 SER A O 1
ATOM 1396 N N . ILE A 1 171 ? 48.761 31.127 -48.285 1.00 27.06 171 ILE A N 1
ATOM 1397 C CA . ILE A 1 171 ? 49.493 30.492 -49.415 1.00 27.06 171 ILE A CA 1
ATOM 1398 C C . ILE A 1 171 ? 50.542 29.408 -49.090 1.00 27.06 171 ILE A C 1
ATOM 1400 O O . ILE A 1 171 ? 51.619 29.701 -48.591 1.00 27.06 171 ILE A O 1
ATOM 1404 N N . HIS A 1 172 ? 50.262 28.165 -49.517 1.00 26.88 172 HIS A N 1
ATOM 1405 C CA . HIS A 1 172 ? 51.004 27.500 -50.604 1.00 26.88 172 HIS A CA 1
ATOM 1406 C C . HIS A 1 172 ? 50.292 26.235 -51.121 1.00 26.88 172 HIS A C 1
ATOM 1408 O O . HIS A 1 172 ? 49.795 25.415 -50.353 1.00 26.88 172 HIS A O 1
ATOM 1414 N N . GLU A 1 173 ? 50.255 26.113 -52.452 1.00 29.08 173 GLU A N 1
ATOM 1415 C CA . GLU A 1 173 ? 49.916 24.917 -53.230 1.00 29.08 173 GLU A CA 1
ATOM 1416 C C . GLU A 1 173 ? 50.843 23.737 -52.906 1.00 29.08 173 GLU A C 1
ATOM 1418 O O . GLU A 1 173 ? 52.044 23.918 -52.704 1.00 29.08 173 GLU A O 1
ATOM 1423 N N . GLY A 1 174 ? 50.316 22.510 -52.967 1.00 24.61 174 GLY A N 1
ATOM 1424 C CA . GLY A 1 174 ? 51.153 21.314 -52.914 1.00 24.61 174 GLY A CA 1
ATOM 1425 C C . GLY A 1 174 ? 50.388 19.993 -52.976 1.00 24.61 174 GLY A C 1
ATOM 1426 O O . GLY A 1 174 ? 49.890 19.522 -51.966 1.00 24.61 174 GLY A O 1
ATOM 1427 N N . ARG A 1 175 ? 50.358 19.402 -54.179 1.00 27.31 175 ARG A N 1
ATOM 1428 C CA . ARG A 1 175 ? 50.272 17.962 -54.516 1.00 27.31 175 ARG A CA 1
ATOM 1429 C C . ARG A 1 175 ? 49.431 17.033 -53.625 1.00 27.31 175 ARG A C 1
ATOM 1431 O O . ARG A 1 175 ? 49.880 16.542 -52.596 1.00 27.31 175 ARG A O 1
ATOM 1438 N N . THR A 1 176 ? 48.314 16.593 -54.192 1.00 26.34 176 THR A N 1
ATOM 1439 C CA . THR A 1 176 ? 47.704 15.282 -53.927 1.00 26.34 176 THR A CA 1
ATOM 1440 C C . THR A 1 176 ? 48.624 14.140 -54.389 1.00 26.34 176 THR A C 1
ATOM 1442 O O . THR A 1 176 ? 49.025 14.141 -55.559 1.00 26.34 176 THR A O 1
ATOM 1445 N N . PRO A 1 177 ? 48.908 13.120 -53.563 1.00 30.69 177 PRO A N 1
ATOM 1446 C CA . PRO A 1 177 ? 49.243 11.798 -54.057 1.00 30.69 177 PRO A CA 1
ATOM 1447 C C . PRO A 1 177 ? 47.960 10.978 -54.242 1.00 30.69 177 PRO A C 1
ATOM 1449 O O . PRO A 1 177 ? 47.071 10.963 -53.394 1.00 30.69 177 PRO A O 1
ATOM 1452 N N . GLN A 1 178 ? 47.882 10.309 -55.388 1.00 34.09 178 GLN A N 1
ATOM 1453 C CA . GLN A 1 178 ? 46.865 9.317 -55.708 1.00 34.09 178 GLN A CA 1
ATOM 1454 C C . GLN A 1 178 ? 46.875 8.197 -54.661 1.00 34.09 178 GLN A C 1
ATOM 1456 O O . GLN A 1 178 ? 47.890 7.523 -54.487 1.00 34.09 178 GLN A O 1
ATOM 1461 N N . VAL A 1 179 ? 45.729 7.963 -54.022 1.00 31.16 179 VAL A N 1
ATOM 1462 C CA . VAL A 1 179 ? 45.430 6.697 -53.351 1.00 31.16 179 VAL A CA 1
ATOM 1463 C C . VAL A 1 179 ? 44.207 6.105 -54.033 1.00 31.16 179 VAL A C 1
ATOM 1465 O O . VAL A 1 179 ? 43.124 6.681 -54.059 1.00 31.16 179 VAL A O 1
ATOM 1468 N N . LEU A 1 180 ? 44.450 4.961 -54.657 1.00 34.62 180 LEU A N 1
ATOM 1469 C CA . LEU A 1 180 ? 43.499 4.113 -55.346 1.00 34.62 180 LEU A CA 1
ATOM 1470 C C . LEU A 1 180 ? 42.552 3.479 -54.311 1.00 34.62 180 LEU A C 1
ATOM 1472 O O . LEU A 1 180 ? 42.959 2.603 -53.553 1.00 34.62 180 LEU A O 1
ATOM 1476 N N . GLY A 1 181 ? 41.294 3.915 -54.287 1.00 30.97 181 GLY A N 1
ATOM 1477 C CA . GLY A 1 181 ? 40.223 3.322 -53.484 1.00 30.97 181 GLY A CA 1
ATOM 1478 C C . GLY A 1 181 ? 38.884 3.936 -53.885 1.00 30.97 181 GLY A C 1
ATOM 1479 O O . GLY A 1 181 ? 38.669 5.122 -53.686 1.00 30.97 181 GLY A O 1
ATOM 1480 N N . MET A 1 182 ? 38.023 3.148 -54.529 1.00 35.97 182 MET A N 1
ATOM 1481 C CA . MET A 1 182 ? 36.782 3.597 -55.174 1.00 35.97 182 MET A CA 1
ATOM 1482 C C . MET A 1 182 ? 35.863 4.398 -54.231 1.00 35.97 182 MET A C 1
ATOM 1484 O O . MET A 1 182 ? 35.475 3.915 -53.166 1.00 35.97 182 MET A O 1
ATOM 1488 N N . GLU A 1 183 ? 35.505 5.605 -54.673 1.00 41.38 183 GLU A N 1
ATOM 1489 C CA . GLU A 1 183 ? 34.644 6.584 -54.003 1.00 41.38 183 GLU A CA 1
ATOM 1490 C C . GLU A 1 183 ? 33.193 6.094 -53.830 1.00 41.38 183 GLU A C 1
ATOM 1492 O O . GLU A 1 183 ? 32.701 5.238 -54.573 1.00 41.38 183 GLU A O 1
ATOM 1497 N N . CYS A 1 184 ? 32.479 6.678 -52.858 1.00 48.41 184 CYS A N 1
ATOM 1498 C CA . CYS A 1 184 ? 31.015 6.678 -52.861 1.00 48.41 184 CYS A CA 1
ATOM 1499 C C . CYS A 1 184 ? 30.525 7.122 -54.248 1.00 48.41 184 CYS A C 1
ATOM 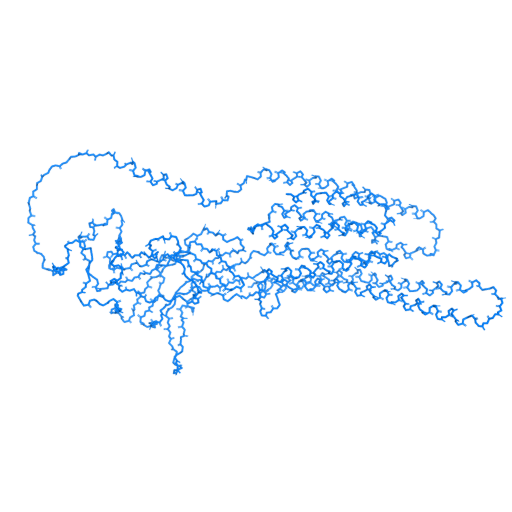1501 O O . CYS A 1 184 ? 31.032 8.103 -54.782 1.00 48.41 184 CYS A O 1
ATOM 1503 N N . LEU A 1 185 ? 29.576 6.395 -54.843 1.00 45.41 185 LEU A N 1
ATOM 1504 C CA . LEU A 1 185 ? 29.138 6.613 -56.226 1.00 45.41 185 LEU A CA 1
ATOM 1505 C C . LEU A 1 185 ? 28.895 8.108 -56.553 1.00 45.41 185 LEU A C 1
ATOM 1507 O O . LEU A 1 185 ? 28.224 8.798 -55.783 1.00 45.41 185 LEU A O 1
ATOM 1511 N N . PRO A 1 186 ? 29.355 8.597 -57.722 1.00 40.66 186 PRO A N 1
ATOM 1512 C CA . PRO A 1 186 ? 29.450 10.026 -58.056 1.00 40.66 186 PRO A CA 1
ATOM 1513 C C . PRO A 1 186 ? 28.110 10.758 -58.265 1.00 40.66 186 PRO A C 1
ATOM 1515 O O . PRO A 1 186 ? 28.109 11.932 -58.622 1.00 40.66 186 PRO A O 1
ATOM 1518 N N . ASN A 1 187 ? 26.967 10.109 -58.017 1.00 43.00 187 ASN A N 1
ATOM 1519 C CA . ASN A 1 187 ? 25.639 10.724 -58.138 1.00 43.00 187 ASN A CA 1
ATOM 1520 C C . ASN A 1 187 ? 24.959 11.033 -56.792 1.00 43.00 187 ASN A C 1
ATOM 1522 O O . ASN A 1 187 ? 23.807 11.463 -56.774 1.00 43.00 187 ASN A O 1
ATOM 1526 N N . SER A 1 188 ? 25.664 10.884 -55.668 1.00 46.91 188 SER A N 1
ATOM 1527 C CA . SER A 1 188 ? 25.287 11.505 -54.392 1.00 46.91 188 SER A CA 1
ATOM 1528 C C . SER A 1 188 ? 26.310 12.578 -54.037 1.00 46.91 188 SER A C 1
ATOM 1530 O O . SER A 1 188 ? 27.510 12.339 -54.122 1.00 46.91 188 SER A O 1
ATOM 1532 N N . SER A 1 189 ? 25.834 13.765 -53.674 1.00 47.25 189 SER A N 1
ATOM 1533 C CA . SER A 1 189 ? 26.635 14.964 -53.418 1.00 47.25 189 SER A CA 1
ATOM 1534 C C . SER A 1 189 ? 27.906 14.704 -52.576 1.00 47.25 189 SER A C 1
ATOM 1536 O O . SER A 1 189 ? 27.832 13.996 -51.570 1.00 47.25 189 SER A O 1
ATOM 1538 N N . PRO A 1 190 ? 29.058 15.329 -52.909 1.00 53.38 190 PRO A N 1
ATOM 1539 C CA . PRO A 1 190 ? 30.381 15.067 -52.305 1.00 53.38 190 PRO A CA 1
ATOM 1540 C C . PRO A 1 190 ? 30.536 15.487 -50.823 1.00 53.38 190 PRO A C 1
ATOM 1542 O O . PRO A 1 190 ? 31.644 15.649 -50.325 1.00 53.38 190 PRO A O 1
ATOM 1545 N N . LEU A 1 191 ? 29.432 15.675 -50.093 1.00 59.44 191 LEU A N 1
ATOM 1546 C CA . LEU A 1 191 ? 29.380 16.198 -48.722 1.00 59.44 191 LEU A CA 1
ATOM 1547 C C . LEU A 1 191 ? 28.643 15.277 -47.730 1.00 59.44 191 LEU A C 1
ATOM 1549 O O . LEU A 1 191 ? 28.351 15.694 -46.598 1.00 59.44 191 LEU A O 1
ATOM 1553 N N . GLN A 1 192 ? 28.306 14.043 -48.119 1.00 66.94 192 GLN A N 1
ATOM 1554 C CA . GLN A 1 192 ? 27.649 13.098 -47.212 1.00 66.94 192 GLN A CA 1
ATOM 1555 C C . GLN A 1 192 ? 28.671 12.373 -46.308 1.00 66.94 192 GLN A C 1
ATOM 1557 O O . GLN A 1 192 ? 29.709 11.926 -46.789 1.00 66.94 192 GLN A O 1
ATOM 1562 N N . PRO A 1 193 ? 28.411 12.285 -44.988 1.00 72.62 193 PRO A N 1
ATOM 1563 C CA . PRO A 1 193 ? 29.354 11.718 -44.018 1.00 72.62 193 PRO A CA 1
ATOM 1564 C C . PRO A 1 193 ? 29.389 10.180 -44.016 1.00 72.62 193 PRO A C 1
ATOM 1566 O O . PRO A 1 193 ? 30.381 9.586 -43.598 1.00 72.62 193 PRO A O 1
ATOM 1569 N N . PHE A 1 194 ? 28.328 9.536 -44.502 1.00 79.75 194 PHE A N 1
ATOM 1570 C CA . PHE A 1 194 ? 28.236 8.090 -44.682 1.00 79.75 194 PHE A CA 1
ATOM 1571 C C . PHE A 1 194 ? 27.543 7.778 -46.010 1.00 79.75 194 PHE A C 1
ATOM 1573 O O . PHE A 1 194 ? 26.759 8.585 -46.512 1.00 79.75 194 PHE A O 1
ATOM 1580 N N . CYS A 1 195 ? 27.828 6.600 -46.559 1.00 81.25 195 CYS A N 1
ATOM 1581 C CA . CYS A 1 195 ? 27.264 6.107 -4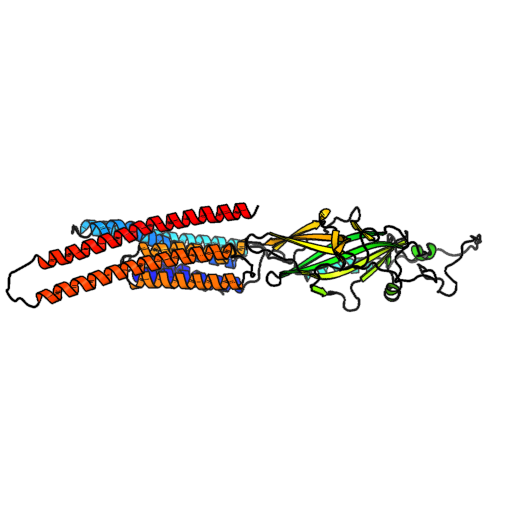7.808 1.00 81.25 195 CYS A CA 1
ATOM 1582 C C . CYS A 1 195 ? 26.780 4.665 -47.618 1.00 81.25 195 CYS A C 1
ATOM 1584 O O . CYS A 1 195 ? 27.490 3.827 -47.051 1.00 81.25 195 CYS A O 1
ATOM 1586 N N . LEU A 1 196 ? 25.584 4.373 -48.128 1.00 82.88 196 LEU A N 1
ATOM 1587 C CA . LEU A 1 196 ? 25.036 3.019 -48.210 1.00 82.88 196 LEU A CA 1
ATOM 1588 C C . LEU A 1 196 ? 25.279 2.464 -49.625 1.00 82.88 196 LEU A C 1
ATOM 1590 O O . LEU A 1 196 ? 25.196 3.225 -50.593 1.00 82.88 196 LEU A O 1
ATOM 1594 N N . PRO A 1 197 ? 25.617 1.173 -49.776 1.00 82.50 197 PRO A N 1
ATOM 1595 C CA . PRO A 1 197 ? 25.843 0.580 -51.089 1.00 82.50 197 PRO A CA 1
ATOM 1596 C C . PRO A 1 197 ? 24.531 0.482 -51.886 1.00 82.50 197 PRO A C 1
ATOM 1598 O O . PRO A 1 197 ? 23.447 0.431 -51.314 1.00 82.50 197 PRO A O 1
ATOM 1601 N N . SER A 1 198 ? 24.606 0.439 -53.220 1.00 77.69 198 SER A N 1
ATOM 1602 C CA . SER A 1 198 ? 23.411 0.429 -54.089 1.00 77.69 198 SER A CA 1
ATOM 1603 C C . SER A 1 198 ? 22.513 -0.796 -53.910 1.00 77.69 198 SER A C 1
ATOM 1605 O O . SER A 1 198 ? 21.339 -0.743 -54.256 1.00 77.69 198 SER A O 1
ATOM 1607 N N . ASN A 1 199 ? 23.064 -1.892 -53.389 1.00 83.12 199 ASN A N 1
ATOM 1608 C CA . ASN A 1 199 ? 22.346 -3.120 -53.057 1.00 83.12 199 ASN A CA 1
ATOM 1609 C C . ASN A 1 199 ? 21.905 -3.171 -51.582 1.00 83.12 199 ASN A C 1
ATOM 1611 O O . ASN A 1 199 ? 21.555 -4.242 -51.095 1.00 83.12 199 ASN A O 1
ATOM 1615 N N . TYR A 1 200 ? 21.969 -2.053 -50.853 1.00 84.94 200 TYR A N 1
ATOM 1616 C CA . TYR A 1 200 ? 21.511 -1.999 -49.472 1.00 84.94 200 TYR A CA 1
ATOM 1617 C C . TYR A 1 200 ? 19.989 -2.113 -49.412 1.00 84.94 200 TYR A C 1
ATOM 1619 O O . TYR A 1 200 ? 19.270 -1.223 -49.870 1.00 84.94 200 TYR A O 1
ATOM 1627 N N . SER A 1 201 ? 19.510 -3.189 -48.800 1.00 85.69 201 SER A N 1
ATOM 1628 C CA . SER A 1 201 ? 18.124 -3.321 -48.375 1.00 85.69 201 SER A CA 1
ATOM 1629 C C . SER A 1 201 ? 18.041 -3.030 -46.883 1.00 85.69 201 SER A C 1
ATOM 1631 O O . SER A 1 201 ? 18.760 -3.631 -46.085 1.00 85.69 201 SER A O 1
ATOM 1633 N N . LYS A 1 202 ? 17.147 -2.112 -46.509 1.00 84.94 202 LYS A N 1
ATOM 1634 C CA . LYS A 1 202 ? 16.856 -1.799 -45.104 1.00 84.94 202 LYS A CA 1
ATOM 1635 C C . LYS A 1 202 ? 16.038 -2.885 -44.403 1.00 84.94 202 LYS A C 1
ATOM 1637 O O . LYS A 1 202 ? 15.886 -2.797 -43.196 1.00 84.94 202 LYS A O 1
ATOM 1642 N N . GLU A 1 203 ? 15.466 -3.823 -45.158 1.00 84.81 203 GLU A N 1
ATOM 1643 C CA . GLU A 1 203 ? 14.694 -4.951 -44.620 1.00 84.81 203 GLU A CA 1
ATOM 1644 C C . GLU A 1 203 ? 15.631 -6.107 -44.246 1.00 84.81 203 GLU A C 1
ATOM 1646 O O . GLU A 1 203 ? 15.364 -6.871 -43.325 1.00 84.81 203 GLU A O 1
ATOM 1651 N N . ASP A 1 204 ? 16.785 -6.195 -44.915 1.00 85.44 204 ASP A N 1
ATOM 1652 C CA . ASP A 1 204 ? 17.744 -7.266 -44.682 1.00 85.44 204 ASP A CA 1
ATOM 1653 C C . ASP A 1 204 ? 18.639 -6.934 -43.484 1.00 85.44 204 ASP A C 1
ATOM 1655 O O . ASP A 1 204 ? 19.304 -5.888 -43.444 1.00 85.44 204 ASP A O 1
ATOM 1659 N N . ARG A 1 205 ? 18.721 -7.869 -42.537 1.00 85.19 205 ARG A N 1
ATOM 1660 C CA . ARG A 1 205 ? 19.661 -7.826 -41.410 1.00 85.19 205 ARG A CA 1
ATOM 1661 C C . ARG A 1 205 ? 21.123 -7.859 -41.894 1.00 85.19 205 ARG A C 1
ATOM 1663 O O . ARG A 1 205 ? 21.414 -8.470 -42.927 1.00 85.19 205 ARG A O 1
ATOM 1670 N N . PRO A 1 206 ? 22.076 -7.260 -41.153 1.00 84.81 206 PRO A N 1
ATOM 1671 C CA . PRO A 1 206 ? 23.500 -7.503 -41.372 1.00 84.81 206 PRO A CA 1
ATOM 1672 C C . PRO A 1 206 ? 23.852 -9.002 -41.383 1.00 84.81 206 PRO A C 1
ATOM 1674 O O . PRO A 1 206 ? 23.379 -9.768 -40.543 1.00 84.81 206 PRO A O 1
ATOM 1677 N N . CYS A 1 207 ? 24.677 -9.428 -42.345 1.00 71.88 207 CYS A N 1
ATOM 1678 C CA . CYS A 1 207 ? 25.012 -10.837 -42.572 1.00 71.88 207 CYS A CA 1
ATOM 1679 C C . CYS A 1 207 ? 26.033 -11.364 -41.545 1.00 71.88 207 CYS A C 1
ATOM 1681 O O . CYS A 1 207 ? 27.217 -11.478 -41.848 1.00 71.88 207 CYS A O 1
ATOM 1683 N N . GLU A 1 208 ? 25.566 -11.696 -40.344 1.00 76.06 208 GLU A N 1
ATOM 1684 C CA . GLU A 1 208 ? 26.321 -12.422 -39.309 1.00 76.06 208 GLU A CA 1
ATOM 1685 C C . GLU A 1 208 ? 25.495 -13.616 -38.812 1.00 76.06 208 GLU A C 1
ATOM 1687 O O . GLU A 1 208 ? 24.276 -13.488 -38.679 1.00 76.06 208 GLU A O 1
ATOM 1692 N N . GLU A 1 209 ? 26.125 -14.768 -38.543 1.00 75.12 209 GLU A N 1
ATOM 1693 C CA . GLU A 1 209 ? 25.420 -15.974 -38.063 1.00 75.12 209 GLU A CA 1
ATOM 1694 C C . GLU A 1 209 ? 24.657 -15.696 -36.761 1.00 75.12 209 GLU A C 1
ATOM 1696 O O . GLU A 1 209 ? 23.461 -15.972 -36.692 1.00 75.12 209 GLU A O 1
ATOM 1701 N N . LYS A 1 210 ? 25.321 -15.051 -35.792 1.00 84.81 210 LYS A N 1
ATOM 1702 C CA . LYS A 1 210 ? 24.722 -14.533 -34.558 1.00 84.81 210 LYS A CA 1
ATOM 1703 C C . LYS A 1 210 ? 25.055 -13.053 -34.415 1.00 84.81 210 LYS A C 1
ATOM 1705 O O . LYS A 1 210 ? 26.220 -12.701 -34.275 1.00 84.81 210 LYS A O 1
ATOM 1710 N N . PHE A 1 211 ? 24.036 -12.203 -34.449 1.00 89.12 211 PHE A N 1
ATOM 1711 C CA . PHE A 1 211 ? 24.195 -10.753 -34.397 1.00 89.12 211 PHE A CA 1
ATOM 1712 C C . PHE A 1 211 ? 23.904 -10.212 -33.005 1.00 89.12 211 PHE A C 1
ATOM 1714 O O . PHE A 1 211 ? 22.818 -10.410 -32.455 1.00 89.12 211 PHE A O 1
ATOM 1721 N N . GLN A 1 212 ? 24.896 -9.535 -32.436 1.00 90.12 212 GLN A N 1
ATOM 1722 C CA . GLN A 1 212 ? 24.831 -8.998 -31.084 1.00 90.12 212 GLN A CA 1
ATOM 1723 C C . GLN A 1 212 ? 24.381 -7.540 -31.100 1.00 90.12 212 GLN A C 1
ATOM 1725 O O . GLN A 1 212 ? 24.957 -6.697 -31.788 1.00 90.12 212 GLN A O 1
ATOM 1730 N N . ILE A 1 213 ? 23.363 -7.243 -30.297 1.00 91.62 213 ILE A N 1
ATOM 1731 C CA . ILE A 1 213 ? 22.873 -5.885 -30.081 1.00 91.62 213 ILE A CA 1
ATOM 1732 C C . ILE A 1 213 ? 23.141 -5.521 -28.627 1.00 91.62 213 ILE A C 1
ATOM 1734 O O . ILE A 1 213 ? 22.589 -6.132 -27.710 1.00 91.62 213 ILE A O 1
ATOM 1738 N N . PHE A 1 214 ? 23.970 -4.504 -28.416 1.00 91.06 214 PHE A N 1
ATOM 1739 C CA . PHE A 1 214 ? 24.244 -3.970 -27.089 1.00 91.06 214 PHE A CA 1
ATOM 1740 C C . PHE A 1 214 ? 23.149 -2.996 -26.683 1.00 91.06 214 PHE A C 1
ATOM 1742 O O . PHE A 1 214 ? 22.718 -2.153 -27.471 1.00 91.06 214 PHE A O 1
ATOM 1749 N N . THR A 1 215 ? 22.689 -3.107 -25.446 1.00 89.50 215 THR A N 1
ATOM 1750 C CA . THR A 1 215 ? 21.523 -2.380 -24.956 1.00 89.50 215 THR A CA 1
ATOM 1751 C C . THR A 1 215 ? 21.808 -1.678 -23.639 1.00 89.50 215 THR A C 1
ATOM 1753 O O . THR A 1 215 ? 22.590 -2.144 -22.806 1.00 89.50 215 THR A O 1
ATOM 1756 N N . ALA A 1 216 ? 21.154 -0.535 -23.463 1.00 87.94 216 ALA A N 1
ATOM 1757 C CA . ALA A 1 216 ? 21.160 0.233 -22.232 1.00 87.94 216 ALA A CA 1
ATOM 1758 C C . ALA A 1 216 ? 19.781 0.865 -22.006 1.00 87.94 216 ALA A C 1
ATOM 1760 O O . ALA A 1 216 ? 19.181 1.423 -22.928 1.00 87.94 216 ALA A O 1
ATOM 1761 N N . PHE A 1 217 ? 19.301 0.810 -20.765 1.00 86.81 217 PHE A N 1
ATOM 1762 C CA . PHE A 1 217 ? 18.045 1.425 -20.343 1.00 86.81 217 PHE A CA 1
ATOM 1763 C C . PHE A 1 217 ? 18.342 2.545 -19.351 1.00 86.81 217 PHE A C 1
ATOM 1765 O O . PHE A 1 217 ? 18.948 2.306 -18.308 1.00 86.81 217 PHE A O 1
ATOM 1772 N N . ILE A 1 218 ? 17.913 3.763 -19.671 1.00 84.94 218 ILE A N 1
ATOM 1773 C CA . ILE A 1 218 ? 18.025 4.924 -18.785 1.00 84.94 218 ILE A CA 1
ATOM 1774 C C . ILE A 1 218 ? 16.607 5.303 -18.382 1.00 84.94 218 ILE A C 1
ATOM 1776 O O . ILE A 1 218 ? 15.830 5.736 -19.224 1.00 84.94 218 ILE A O 1
ATOM 1780 N N . ILE A 1 219 ? 16.251 5.084 -17.121 1.00 84.88 219 ILE A N 1
ATOM 1781 C CA . ILE A 1 219 ? 14.897 5.323 -16.615 1.00 84.88 219 ILE A CA 1
ATOM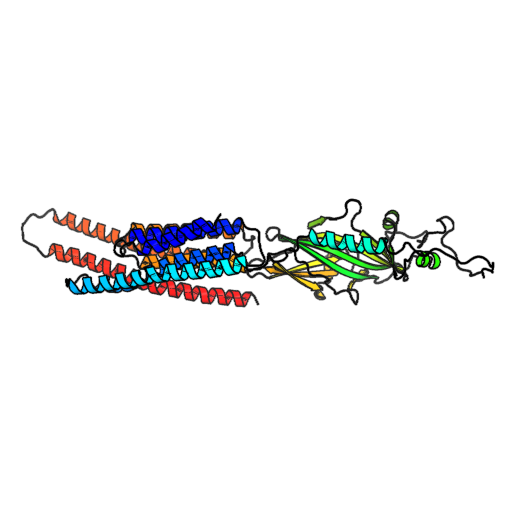 1782 C C . ILE A 1 219 ? 14.873 6.722 -16.010 1.00 84.88 219 ILE A C 1
ATOM 1784 O O . ILE A 1 219 ? 15.601 6.982 -15.056 1.00 84.88 219 ILE A O 1
ATOM 1788 N N . ASP A 1 220 ? 14.055 7.608 -16.573 1.00 80.50 220 ASP A N 1
ATOM 1789 C CA . ASP A 1 220 ? 13.954 8.995 -16.119 1.00 80.50 220 ASP A CA 1
ATOM 1790 C C . ASP A 1 220 ? 13.001 9.110 -14.921 1.00 80.50 220 ASP A C 1
ATOM 1792 O O . ASP A 1 220 ? 13.332 9.755 -13.922 1.00 80.50 220 ASP A O 1
ATOM 1796 N N . ASP A 1 221 ? 11.826 8.478 -15.010 1.00 82.94 221 ASP A N 1
ATOM 1797 C CA . ASP A 1 221 ? 10.802 8.503 -13.961 1.00 82.94 221 ASP A CA 1
ATOM 1798 C C . ASP A 1 221 ? 9.800 7.341 -14.089 1.00 82.94 221 ASP A C 1
ATOM 1800 O O . ASP A 1 221 ? 9.559 6.817 -15.179 1.00 82.94 221 ASP A O 1
ATOM 1804 N N . VAL A 1 222 ? 9.174 6.973 -12.968 1.00 86.62 222 VAL A N 1
ATOM 1805 C CA . VAL A 1 222 ? 7.975 6.120 -12.938 1.00 86.62 222 VAL A CA 1
ATOM 1806 C C . VAL A 1 222 ? 6.802 7.014 -12.600 1.00 86.62 222 VAL A C 1
ATOM 1808 O O . VAL A 1 222 ? 6.620 7.405 -11.449 1.00 86.62 222 VAL A O 1
ATOM 1811 N N . SER A 1 223 ? 6.034 7.351 -13.626 1.00 83.88 223 SER A N 1
ATOM 1812 C CA . SER A 1 223 ? 5.042 8.417 -13.550 1.00 83.88 223 SER A CA 1
ATOM 1813 C C . SER A 1 223 ? 3.747 7.954 -12.891 1.00 83.88 223 SER A C 1
ATOM 1815 O O . SER A 1 223 ? 3.164 8.695 -12.102 1.00 83.88 223 SER A O 1
ATOM 1817 N N . VAL A 1 224 ? 3.287 6.734 -13.194 1.00 87.12 224 VAL A N 1
ATOM 1818 C CA . VAL A 1 224 ? 2.032 6.189 -12.653 1.00 87.12 224 VAL A CA 1
ATOM 1819 C C . VAL A 1 224 ? 2.156 4.686 -12.428 1.00 87.12 224 VAL A C 1
ATOM 1821 O O . VAL A 1 224 ? 2.612 3.953 -13.303 1.00 87.12 224 VAL A O 1
ATOM 1824 N N . VAL A 1 225 ? 1.687 4.228 -11.270 1.00 90.12 225 VAL A N 1
ATOM 1825 C CA . VAL A 1 225 ? 1.418 2.815 -10.987 1.00 90.12 225 VAL A CA 1
ATOM 1826 C C . VAL A 1 225 ? -0.085 2.687 -10.777 1.00 90.12 225 VAL A C 1
ATOM 1828 O O . VAL A 1 225 ? -0.636 3.298 -9.865 1.00 90.12 225 VAL A O 1
ATOM 1831 N N . ASP A 1 226 ? -0.754 1.945 -11.653 1.00 89.56 226 ASP A N 1
ATOM 1832 C CA . ASP A 1 226 ? -2.187 1.685 -11.563 1.00 89.56 226 ASP A CA 1
ATOM 1833 C C . ASP A 1 226 ? -2.414 0.268 -11.034 1.00 89.56 226 ASP A C 1
ATOM 1835 O O . ASP A 1 226 ? -2.301 -0.722 -11.764 1.00 89.56 226 ASP A O 1
ATOM 1839 N N . ASP A 1 227 ? -2.754 0.193 -9.748 1.00 88.88 227 ASP A N 1
ATOM 1840 C CA . ASP A 1 227 ? -3.043 -1.057 -9.050 1.00 88.88 227 ASP A CA 1
ATOM 1841 C C . ASP A 1 227 ? -4.328 -1.740 -9.564 1.00 88.88 227 ASP A C 1
ATOM 1843 O O . ASP A 1 227 ? -4.461 -2.957 -9.467 1.00 88.88 227 ASP A O 1
ATOM 1847 N N . ILE A 1 228 ? -5.293 -0.981 -10.104 1.00 85.56 228 ILE A N 1
ATOM 1848 C CA . ILE A 1 228 ? -6.592 -1.514 -10.552 1.00 85.56 228 ILE A CA 1
ATOM 1849 C C . ILE A 1 228 ? -6.447 -2.179 -11.917 1.00 85.56 228 ILE A C 1
ATOM 1851 O O . ILE A 1 228 ? -7.034 -3.234 -12.159 1.00 85.56 228 ILE A O 1
ATOM 1855 N N . SER A 1 229 ? -5.699 -1.545 -12.822 1.00 87.00 229 SER A N 1
ATOM 1856 C CA . SER A 1 229 ? -5.457 -2.087 -14.161 1.00 87.00 229 SER A CA 1
ATOM 1857 C C . SER A 1 229 ? -4.162 -2.891 -14.284 1.00 87.00 229 SER A C 1
ATOM 1859 O O . SER A 1 229 ? -3.857 -3.364 -15.380 1.00 87.00 229 SER A O 1
ATOM 1861 N N . CYS A 1 230 ? -3.436 -3.086 -13.175 1.00 90.94 230 CYS A N 1
ATOM 1862 C CA . CYS A 1 230 ? -2.175 -3.825 -13.122 1.00 90.94 230 CYS A CA 1
ATOM 1863 C C . CYS A 1 230 ? -1.176 -3.310 -14.173 1.00 90.94 230 CYS A C 1
ATOM 1865 O O . CYS A 1 230 ? -0.602 -4.080 -14.947 1.00 90.94 230 CYS A O 1
ATOM 1867 N N . ALA A 1 231 ? -1.015 -1.988 -14.247 1.00 92.94 231 ALA A N 1
ATOM 1868 C CA . ALA A 1 231 ? -0.205 -1.329 -15.265 1.00 92.94 231 ALA A CA 1
ATOM 1869 C C . ALA A 1 231 ? 0.794 -0.353 -14.640 1.00 92.94 231 ALA A C 1
ATOM 1871 O O . ALA A 1 231 ? 0.490 0.340 -13.670 1.00 92.94 231 ALA A O 1
ATOM 1872 N N . VAL A 1 232 ? 1.987 -0.284 -15.225 1.00 92.38 232 VAL A N 1
ATOM 1873 C CA . VAL A 1 232 ? 3.049 0.636 -14.809 1.00 92.38 232 VAL A CA 1
ATOM 1874 C C . VAL A 1 232 ? 3.419 1.513 -15.992 1.00 92.38 232 VAL A C 1
ATOM 1876 O O . VAL A 1 232 ? 3.724 1.000 -17.069 1.00 92.38 232 VAL A O 1
ATOM 1879 N N . THR A 1 233 ? 3.406 2.826 -15.779 1.00 92.06 233 THR A N 1
ATOM 1880 C CA . THR A 1 233 ? 3.843 3.832 -16.747 1.00 92.06 233 THR A CA 1
ATOM 1881 C C . THR A 1 233 ? 5.185 4.398 -16.319 1.00 92.06 233 THR A C 1
ATOM 1883 O O . THR A 1 233 ? 5.324 4.926 -15.213 1.00 92.06 233 THR A O 1
ATOM 1886 N N . MET A 1 234 ? 6.171 4.309 -17.206 1.00 89.06 234 MET A N 1
ATOM 1887 C CA . MET A 1 234 ? 7.508 4.843 -16.972 1.00 89.06 234 MET A CA 1
ATOM 1888 C C . MET A 1 234 ? 8.041 5.591 -18.190 1.00 89.06 234 MET A C 1
ATOM 1890 O O . MET A 1 234 ? 7.841 5.172 -19.330 1.00 89.06 234 MET A O 1
ATOM 1894 N N . ALA A 1 235 ? 8.755 6.680 -17.930 1.00 87.50 235 ALA A N 1
ATOM 1895 C CA . ALA A 1 235 ? 9.506 7.421 -18.927 1.00 87.50 235 ALA A CA 1
ATOM 1896 C C . ALA A 1 235 ? 10.944 6.899 -18.951 1.00 87.50 235 ALA A C 1
ATOM 1898 O O . ALA A 1 235 ? 11.631 6.888 -17.924 1.00 87.50 235 ALA A O 1
ATOM 1899 N N . LEU A 1 236 ? 11.402 6.448 -20.117 1.00 87.50 236 LEU A N 1
ATOM 1900 C CA . LEU A 1 236 ? 12.762 5.953 -20.278 1.00 87.50 236 LEU A CA 1
ATOM 1901 C C . LEU A 1 236 ? 13.355 6.258 -21.653 1.00 87.50 236 LEU A C 1
ATOM 1903 O O . LEU A 1 236 ? 12.662 6.479 -22.648 1.00 87.50 236 LEU A O 1
ATOM 1907 N N . ILE A 1 237 ? 14.678 6.175 -21.698 1.00 88.06 237 ILE A N 1
ATOM 1908 C CA . ILE A 1 237 ? 15.490 6.177 -22.902 1.00 88.06 237 ILE A CA 1
ATOM 1909 C C . ILE A 1 237 ? 15.995 4.754 -23.110 1.00 88.06 237 ILE A C 1
ATOM 1911 O O . ILE A 1 237 ? 16.787 4.232 -22.321 1.00 88.06 237 ILE A O 1
ATOM 1915 N N . MET A 1 238 ? 15.551 4.129 -24.192 1.00 89.50 238 MET A N 1
ATOM 1916 C CA . MET A 1 238 ? 16.070 2.840 -24.635 1.00 89.50 238 MET A CA 1
ATOM 1917 C C . MET A 1 238 ? 17.165 3.084 -25.663 1.00 89.50 238 MET A C 1
ATOM 1919 O O . MET A 1 238 ? 16.914 3.723 -26.688 1.00 89.50 238 MET A O 1
ATOM 1923 N N . ARG A 1 239 ? 18.370 2.583 -25.405 1.00 90.12 239 ARG A N 1
ATOM 1924 C CA . ARG A 1 239 ? 19.500 2.679 -26.325 1.00 90.12 239 ARG A CA 1
ATOM 1925 C C . ARG A 1 239 ? 19.887 1.295 -26.819 1.00 90.12 239 ARG A C 1
ATOM 1927 O O . ARG A 1 239 ? 20.126 0.401 -26.015 1.00 90.12 239 ARG A O 1
ATOM 1934 N N . PHE A 1 240 ? 19.985 1.159 -28.134 1.00 92.06 240 PHE A N 1
ATOM 1935 C CA . PHE A 1 240 ? 20.415 -0.045 -28.832 1.00 92.06 240 PHE A CA 1
ATOM 1936 C C . PHE A 1 240 ? 21.600 0.308 -29.724 1.00 92.06 240 PHE A C 1
ATOM 1938 O O . PHE A 1 240 ? 21.575 1.328 -30.410 1.00 92.06 240 PHE A O 1
ATOM 1945 N N . SER A 1 241 ? 22.637 -0.514 -29.691 1.00 91.69 241 SER A N 1
ATOM 1946 C CA . SER A 1 241 ? 23.906 -0.281 -30.365 1.00 91.69 241 SER A CA 1
ATOM 1947 C C . SER A 1 241 ? 24.331 -1.540 -31.106 1.00 91.69 241 SER A C 1
ATOM 1949 O O . SER A 1 241 ? 24.378 -2.622 -30.520 1.00 91.69 241 SER A O 1
ATOM 1951 N N . TRP A 1 242 ? 24.611 -1.411 -32.400 1.00 92.50 242 TRP A N 1
ATOM 1952 C CA . TRP A 1 242 ? 25.062 -2.517 -33.244 1.00 92.50 242 TRP A CA 1
ATOM 1953 C C . TRP A 1 242 ? 26.028 -2.029 -34.316 1.00 92.50 242 TRP A C 1
ATOM 1955 O O . TRP A 1 242 ? 26.032 -0.855 -34.679 1.00 92.50 242 TRP A O 1
ATOM 1965 N N . ILE A 1 243 ? 26.837 -2.933 -34.857 1.00 90.81 243 ILE A N 1
ATOM 1966 C CA . ILE A 1 243 ? 27.765 -2.619 -35.946 1.00 90.81 243 ILE A CA 1
ATOM 1967 C C . ILE A 1 243 ? 27.046 -2.838 -37.283 1.00 90.81 243 ILE A C 1
ATOM 1969 O O . ILE A 1 243 ? 26.450 -3.889 -37.503 1.00 90.81 243 ILE A O 1
ATOM 1973 N N . GLU A 1 244 ? 27.091 -1.858 -38.194 1.00 90.00 244 GLU A N 1
ATOM 1974 C CA . GLU A 1 244 ? 26.570 -2.006 -39.563 1.00 90.00 244 GLU A CA 1
ATOM 1975 C C . GLU A 1 244 ? 27.738 -2.168 -40.557 1.00 90.00 244 GLU A C 1
ATOM 1977 O O . GLU A 1 244 ? 28.288 -1.175 -41.055 1.00 90.00 244 GLU A O 1
ATOM 1982 N N . PRO A 1 245 ? 28.149 -3.411 -40.876 1.00 87.19 245 PRO A N 1
ATOM 1983 C CA . PRO A 1 245 ? 29.317 -3.670 -41.714 1.00 87.19 245 PRO A CA 1
ATOM 1984 C C . PRO A 1 245 ? 29.130 -3.203 -43.164 1.00 87.19 245 PRO A C 1
ATOM 1986 O O . PRO A 1 245 ? 30.116 -2.875 -43.833 1.00 87.19 245 PRO A O 1
ATOM 1989 N N . ARG A 1 246 ? 27.881 -3.134 -43.655 1.00 86.88 246 ARG A N 1
ATOM 1990 C CA . ARG A 1 246 ? 27.561 -2.735 -45.038 1.00 86.88 246 ARG A CA 1
ATOM 1991 C C . ARG A 1 246 ? 27.743 -1.233 -45.265 1.00 86.88 246 ARG A C 1
ATOM 1993 O O . ARG A 1 246 ? 27.917 -0.807 -46.407 1.00 86.88 246 ARG A O 1
ATOM 2000 N N . MET A 1 247 ? 27.724 -0.430 -44.201 1.00 85.62 247 MET A N 1
ATOM 2001 C CA . MET A 1 247 ? 27.908 1.016 -44.269 1.00 85.62 247 MET A CA 1
ATOM 2002 C C . MET A 1 247 ? 29.375 1.380 -44.537 1.00 85.62 247 MET A C 1
ATOM 2004 O O . MET A 1 247 ? 30.319 0.766 -44.022 1.00 85.62 247 MET A O 1
ATOM 2008 N N . ARG A 1 248 ? 29.579 2.423 -45.346 1.00 83.69 248 ARG A N 1
ATOM 2009 C CA . ARG A 1 248 ? 30.894 3.033 -45.573 1.00 83.69 248 ARG A CA 1
ATOM 2010 C C . ARG A 1 248 ? 30.902 4.450 -45.017 1.00 83.69 248 ARG A C 1
ATOM 2012 O O . ARG A 1 248 ? 29.976 5.218 -45.269 1.00 83.69 248 ARG A O 1
ATOM 2019 N N . LEU A 1 249 ? 31.950 4.786 -44.274 1.00 82.12 249 LEU A N 1
ATOM 2020 C CA . LEU A 1 249 ? 32.152 6.120 -43.716 1.00 82.12 249 LEU A CA 1
ATOM 2021 C C . LEU A 1 249 ? 33.149 6.879 -44.583 1.00 82.12 249 LEU A C 1
ATOM 2023 O O . LEU A 1 249 ? 34.162 6.320 -45.002 1.00 82.12 249 LEU A O 1
ATOM 2027 N N . ASN A 1 250 ? 32.861 8.150 -44.845 1.00 80.19 250 ASN A N 1
ATOM 2028 C CA . ASN A 1 250 ? 33.852 9.060 -45.397 1.00 80.19 250 ASN A CA 1
ATOM 2029 C C . ASN A 1 250 ? 34.544 9.746 -44.218 1.00 80.19 250 ASN A C 1
ATOM 2031 O O . ASN A 1 250 ? 34.069 10.777 -43.748 1.00 80.19 250 ASN A O 1
ATOM 2035 N N . GLU A 1 251 ? 35.627 9.148 -43.717 1.00 72.69 251 GLU A N 1
ATOM 2036 C CA . GLU A 1 251 ? 36.308 9.581 -42.488 1.00 72.69 251 GLU A CA 1
ATOM 2037 C C . GLU A 1 251 ? 36.668 11.072 -42.501 1.00 72.69 251 GLU A C 1
ATOM 2039 O O . GLU A 1 251 ? 36.435 11.765 -41.515 1.00 72.69 251 GLU A O 1
ATOM 2044 N N . HIS A 1 252 ? 37.137 11.610 -43.632 1.00 71.38 252 HIS A N 1
ATOM 2045 C CA . HIS A 1 252 ? 37.476 13.031 -43.749 1.00 71.38 252 HIS A CA 1
ATOM 2046 C C . HIS A 1 252 ? 36.262 13.944 -43.533 1.00 71.38 252 HIS A C 1
ATOM 2048 O O . HIS A 1 252 ? 36.338 14.914 -42.778 1.00 71.38 252 HIS A O 1
ATOM 2054 N N . VAL A 1 253 ? 35.124 13.627 -44.159 1.00 71.25 253 VAL A N 1
ATOM 2055 C CA . VAL A 1 253 ? 33.884 14.406 -44.009 1.00 71.25 253 VAL A CA 1
ATOM 2056 C C . VAL A 1 253 ? 33.251 14.161 -42.639 1.00 71.25 253 VAL A C 1
ATOM 2058 O O . VAL A 1 253 ? 32.757 15.102 -42.020 1.00 71.25 253 VAL A O 1
ATOM 2061 N N . PHE A 1 254 ? 33.293 12.926 -42.143 1.00 73.81 254 PHE A N 1
ATOM 2062 C CA . PHE A 1 254 ? 32.770 12.530 -40.840 1.00 73.81 254 PHE A CA 1
ATOM 2063 C C . PHE A 1 254 ? 33.485 13.284 -39.714 1.00 73.81 254 PHE A C 1
ATOM 2065 O O . PHE A 1 254 ? 32.838 14.019 -38.973 1.00 73.81 254 PHE A O 1
ATOM 2072 N N . LEU A 1 255 ? 34.821 13.217 -39.669 1.00 74.50 255 LEU A N 1
ATOM 2073 C CA . LEU A 1 255 ? 35.640 13.924 -38.682 1.00 74.50 255 LEU A CA 1
ATOM 2074 C C . LEU A 1 255 ? 35.519 15.447 -38.814 1.00 74.50 255 LEU A C 1
ATOM 2076 O O . LEU A 1 255 ? 35.499 16.139 -37.802 1.00 74.50 255 LEU A O 1
ATOM 2080 N N . SER A 1 256 ? 35.372 15.982 -40.034 1.00 68.94 256 SER A N 1
ATOM 2081 C CA . SER A 1 256 ? 35.162 17.428 -40.227 1.00 68.94 256 SER A CA 1
ATOM 2082 C C . SER A 1 256 ? 33.828 17.942 -39.669 1.00 68.94 256 SER A C 1
ATOM 2084 O O . SER A 1 256 ? 33.698 19.135 -39.393 1.00 68.94 256 SER A O 1
ATOM 2086 N N . LYS A 1 257 ? 32.826 17.062 -39.524 1.00 71.19 257 LYS A N 1
ATOM 2087 C CA . LYS A 1 257 ? 31.501 17.406 -38.991 1.00 71.19 257 LYS A CA 1
ATOM 2088 C C . LYS A 1 257 ? 31.387 17.211 -37.481 1.00 71.19 257 LYS A C 1
ATOM 2090 O O . LYS A 1 257 ? 30.474 17.790 -36.892 1.00 71.19 257 LYS A O 1
ATOM 2095 N N . LEU A 1 258 ? 32.286 16.446 -36.864 1.00 74.12 258 LEU A N 1
ATOM 2096 C CA . LEU A 1 258 ? 32.342 16.302 -35.410 1.00 74.12 258 LEU A CA 1
ATOM 2097 C C . LEU A 1 258 ? 32.763 17.631 -34.773 1.00 74.12 258 LEU A C 1
ATOM 2099 O O . LEU A 1 258 ? 33.726 18.273 -35.202 1.00 74.12 258 LEU A O 1
ATOM 2103 N N . ARG A 1 259 ? 32.042 18.075 -33.738 1.00 66.56 259 ARG A N 1
ATOM 2104 C CA . ARG A 1 259 ? 32.400 19.291 -33.001 1.00 66.56 259 ARG A CA 1
ATOM 2105 C C . ARG A 1 259 ? 33.238 18.932 -31.777 1.00 66.56 259 ARG A C 1
ATOM 2107 O O . ARG A 1 259 ? 32.734 18.416 -30.786 1.00 66.56 259 ARG A O 1
ATOM 2114 N N . GLY A 1 260 ? 34.518 19.299 -31.797 1.00 68.88 260 GLY A N 1
ATOM 2115 C CA . GLY A 1 260 ? 35.382 19.228 -30.615 1.00 68.88 260 GLY A CA 1
ATOM 2116 C C . GLY A 1 260 ? 35.654 17.794 -30.149 1.00 68.88 260 GLY A C 1
ATOM 2117 O O . GLY A 1 260 ? 36.425 17.094 -30.790 1.00 68.88 260 GLY A O 1
ATOM 2118 N N . ALA A 1 261 ? 35.070 17.395 -29.013 1.00 62.91 261 ALA A N 1
ATOM 2119 C CA . ALA A 1 261 ? 35.293 16.098 -28.359 1.00 62.91 261 ALA A CA 1
ATOM 2120 C C . ALA A 1 261 ? 34.190 15.052 -28.640 1.00 62.91 261 ALA A C 1
ATOM 2122 O O . ALA A 1 261 ? 34.173 13.999 -28.007 1.00 62.91 261 ALA A O 1
ATOM 2123 N N . GLU A 1 262 ? 33.245 15.342 -29.537 1.00 71.56 262 GLU A N 1
ATOM 2124 C CA . GLU A 1 262 ? 32.212 14.385 -29.950 1.00 71.56 262 GLU A CA 1
ATOM 2125 C C . GLU A 1 262 ? 32.815 13.262 -30.804 1.00 71.56 262 GLU A C 1
ATOM 2127 O O . GLU A 1 262 ? 33.573 13.528 -31.734 1.00 71.56 262 GLU A O 1
ATOM 2132 N N . THR A 1 263 ? 32.456 12.009 -30.514 1.00 74.25 263 THR A N 1
ATOM 2133 C CA . THR A 1 263 ? 32.872 10.828 -31.296 1.00 74.25 263 THR A CA 1
ATOM 2134 C C . THR A 1 263 ? 31.780 10.323 -32.240 1.00 74.25 263 THR A C 1
ATOM 2136 O O . THR A 1 263 ? 32.054 9.529 -33.135 1.00 74.25 263 THR A O 1
ATOM 2139 N N . THR A 1 264 ? 30.547 10.804 -32.070 1.00 82.19 264 THR A N 1
ATOM 2140 C CA . THR A 1 264 ? 29.365 10.322 -32.789 1.00 82.19 264 THR A CA 1
ATOM 2141 C C . THR A 1 264 ? 28.710 11.422 -33.613 1.00 82.19 264 THR A C 1
ATOM 2143 O O . THR A 1 264 ? 28.602 12.560 -33.157 1.00 82.19 264 THR A O 1
ATOM 2146 N N . LEU A 1 265 ? 28.196 11.071 -34.788 1.00 84.69 265 LEU A N 1
ATOM 2147 C CA . LEU A 1 265 ? 27.494 11.972 -35.692 1.00 84.69 265 LEU A CA 1
ATOM 2148 C C . LEU A 1 265 ? 25.993 11.661 -35.734 1.00 84.69 265 LEU A C 1
ATOM 2150 O O . LEU A 1 265 ? 25.604 10.555 -36.106 1.00 84.69 265 LEU A O 1
ATOM 2154 N N . GLU A 1 266 ? 25.154 12.653 -35.441 1.00 84.12 266 GLU A N 1
ATOM 2155 C CA . GLU A 1 266 ? 23.697 12.505 -35.526 1.00 84.12 266 GLU A CA 1
ATOM 2156 C C . GLU A 1 266 ? 23.204 12.481 -36.982 1.00 84.12 266 GLU A C 1
ATOM 2158 O O . GLU A 1 266 ? 23.552 13.332 -37.810 1.00 84.12 266 GLU A O 1
ATOM 2163 N N . ILE A 1 267 ? 22.333 11.519 -37.292 1.00 82.56 267 ILE A N 1
ATOM 2164 C CA . ILE A 1 267 ? 21.682 11.401 -38.595 1.00 82.56 267 ILE A CA 1
ATOM 2165 C C . ILE A 1 267 ? 20.467 12.332 -38.666 1.00 82.56 267 ILE A C 1
ATOM 2167 O O . ILE A 1 267 ? 19.520 12.234 -37.875 1.00 82.56 267 ILE A O 1
ATOM 2171 N N . ALA A 1 268 ? 20.458 13.184 -39.696 1.00 77.56 268 ALA A N 1
ATOM 2172 C CA . ALA A 1 268 ? 19.319 14.032 -40.038 1.00 77.56 268 ALA A CA 1
ATOM 2173 C C . ALA A 1 268 ? 18.027 13.213 -40.207 1.00 77.56 268 ALA A C 1
ATOM 2175 O O . ALA A 1 268 ? 18.044 12.123 -40.783 1.00 77.56 268 ALA A O 1
ATOM 2176 N N . TYR A 1 269 ? 16.901 13.768 -39.753 1.00 74.62 269 TYR A N 1
ATOM 2177 C CA . TYR A 1 269 ? 15.600 13.090 -39.687 1.00 74.62 269 TYR A CA 1
ATOM 2178 C C . TYR A 1 269 ? 15.198 12.373 -40.991 1.00 74.62 269 TYR A C 1
ATOM 2180 O O . TYR A 1 269 ? 14.805 11.210 -40.963 1.00 74.62 269 TYR A O 1
ATOM 2188 N N . GLU A 1 270 ? 15.399 13.019 -42.141 1.00 73.50 270 GLU A N 1
ATOM 2189 C CA . GLU A 1 270 ? 15.061 12.501 -43.478 1.00 73.50 270 GLU A CA 1
ATOM 2190 C C . GLU A 1 270 ? 15.801 11.208 -43.861 1.00 73.50 270 GLU A C 1
ATOM 2192 O O . GLU A 1 270 ? 15.317 10.414 -44.669 1.00 73.50 270 GLU A O 1
ATOM 2197 N N . ASN A 1 271 ? 16.986 10.980 -43.291 1.00 75.81 271 ASN A N 1
ATOM 2198 C CA . ASN A 1 271 ? 17.823 9.827 -43.612 1.00 75.81 271 ASN A CA 1
ATOM 2199 C C . ASN A 1 271 ? 17.633 8.655 -42.642 1.00 75.81 271 ASN A C 1
ATOM 2201 O O . ASN A 1 271 ? 18.176 7.581 -42.894 1.00 75.81 271 ASN A O 1
ATOM 2205 N N . ARG A 1 272 ? 16.843 8.820 -41.573 1.00 79.25 272 ARG A N 1
ATOM 2206 C CA . ARG A 1 272 ? 16.627 7.772 -40.560 1.00 79.25 272 ARG A CA 1
ATOM 2207 C C . ARG A 1 272 ? 15.890 6.552 -41.119 1.00 79.25 272 ARG A C 1
ATOM 2209 O O . ARG A 1 272 ? 16.193 5.434 -40.733 1.00 79.25 272 ARG A O 1
ATOM 2216 N N . ASN A 1 273 ? 15.014 6.750 -42.106 1.00 79.81 273 ASN A N 1
ATOM 2217 C CA . ASN A 1 273 ? 14.218 5.677 -42.722 1.00 79.81 273 ASN A CA 1
ATOM 2218 C C . ASN A 1 273 ? 14.992 4.823 -43.748 1.00 79.81 273 ASN A C 1
ATOM 2220 O O . ASN A 1 273 ? 14.400 3.943 -44.377 1.00 79.81 273 ASN A O 1
ATOM 2224 N N . LYS A 1 274 ? 16.280 5.116 -43.978 1.00 83.69 274 LYS A N 1
ATOM 2225 C CA . LYS A 1 274 ? 17.125 4.433 -44.974 1.00 83.69 274 LYS A CA 1
ATOM 2226 C C . LYS A 1 274 ? 17.997 3.332 -44.378 1.00 83.69 274 LYS A C 1
ATOM 2228 O O . LYS A 1 274 ? 18.629 2.615 -45.140 1.00 83.69 274 LYS A O 1
ATOM 2233 N N . ILE A 1 275 ? 18.062 3.234 -43.055 1.00 86.75 275 ILE A N 1
ATOM 2234 C CA . ILE A 1 275 ? 18.944 2.325 -42.322 1.00 86.75 275 ILE A CA 1
ATOM 2235 C C . ILE A 1 275 ? 18.090 1.219 -41.701 1.00 86.75 275 ILE A C 1
ATOM 2237 O O . ILE A 1 275 ? 16.983 1.484 -41.236 1.00 86.75 275 ILE A O 1
ATOM 2241 N N . TRP A 1 276 ? 18.604 -0.008 -41.719 1.00 89.88 276 TRP A N 1
ATOM 2242 C CA . TRP A 1 276 ? 18.020 -1.157 -41.033 1.00 89.88 276 TRP A CA 1
ATOM 2243 C C . TRP A 1 276 ? 18.014 -0.915 -39.520 1.00 89.88 276 TRP A C 1
ATOM 2245 O O . TRP A 1 276 ? 19.029 -0.522 -38.944 1.00 89.88 276 TRP A O 1
ATOM 2255 N N . ILE A 1 277 ? 16.872 -1.145 -38.881 1.00 89.00 277 ILE A N 1
ATOM 2256 C CA . ILE A 1 277 ? 16.687 -1.052 -37.431 1.00 89.00 277 ILE A CA 1
ATOM 2257 C C . ILE A 1 277 ? 16.204 -2.432 -36.975 1.00 89.00 277 ILE A C 1
ATOM 2259 O O . ILE A 1 277 ? 15.336 -2.993 -37.644 1.00 89.00 277 ILE A O 1
ATOM 2263 N N . PRO A 1 278 ? 16.737 -2.985 -35.872 1.00 89.31 278 PRO A N 1
ATOM 2264 C CA . PRO A 1 278 ? 16.279 -4.272 -35.360 1.00 89.31 278 PRO A CA 1
ATOM 2265 C C . PRO A 1 278 ? 14.790 -4.248 -35.008 1.00 89.31 278 PRO A C 1
ATOM 2267 O O . PRO A 1 278 ? 14.233 -3.207 -34.643 1.00 89.31 278 PRO A O 1
ATOM 2270 N N . ASP A 1 279 ? 14.150 -5.411 -35.062 1.00 88.19 279 ASP A N 1
ATOM 2271 C CA . ASP A 1 279 ? 12.776 -5.576 -34.616 1.00 88.19 279 ASP A CA 1
ATOM 2272 C C . ASP A 1 279 ? 12.722 -5.553 -33.080 1.00 88.19 279 ASP A C 1
ATOM 2274 O O . ASP A 1 279 ? 13.172 -6.463 -32.388 1.00 88.19 279 ASP A O 1
ATOM 2278 N N . LEU A 1 280 ? 12.204 -4.451 -32.535 1.00 90.12 280 LEU A N 1
ATOM 2279 C CA . LEU A 1 280 ? 12.117 -4.212 -31.096 1.00 90.12 280 LEU A CA 1
ATOM 2280 C C . LEU A 1 280 ? 10.666 -4.347 -30.637 1.00 90.12 280 LEU A C 1
ATOM 2282 O O . LEU A 1 280 ? 9.868 -3.414 -30.765 1.00 90.12 280 LEU A O 1
ATOM 2286 N N . TYR A 1 281 ? 10.333 -5.502 -30.073 1.00 91.12 281 TYR A N 1
ATOM 2287 C CA . TYR A 1 281 ? 9.029 -5.788 -29.491 1.00 91.12 281 TYR A CA 1
ATOM 2288 C C . TYR A 1 281 ? 9.073 -5.642 -27.969 1.00 91.12 281 TYR A C 1
ATOM 2290 O O . TYR A 1 281 ? 9.868 -6.287 -27.290 1.00 91.12 281 TYR A O 1
ATOM 2298 N N . ILE A 1 282 ? 8.202 -4.794 -27.421 1.00 92.69 282 ILE A N 1
ATOM 2299 C CA . ILE A 1 282 ? 8.039 -4.643 -25.972 1.00 92.69 282 ILE A CA 1
ATOM 2300 C C . ILE A 1 282 ? 6.972 -5.633 -25.509 1.00 92.69 282 ILE A C 1
ATOM 2302 O O . ILE A 1 282 ? 5.807 -5.533 -25.898 1.00 92.69 282 ILE A O 1
ATOM 2306 N N . SER A 1 283 ? 7.359 -6.571 -24.652 1.00 89.62 283 SER A N 1
ATOM 2307 C CA . SER A 1 283 ? 6.431 -7.546 -24.086 1.00 89.62 283 SER A CA 1
ATOM 2308 C C . SER A 1 283 ? 5.463 -6.874 -23.114 1.00 89.62 283 SER A C 1
ATOM 2310 O O . SER A 1 283 ? 5.854 -6.002 -22.339 1.00 89.62 283 SER A O 1
ATOM 2312 N N . ASN A 1 284 ? 4.199 -7.309 -23.132 1.00 89.94 284 ASN A N 1
ATOM 2313 C CA . ASN A 1 284 ? 3.127 -6.782 -22.279 1.00 89.94 284 ASN A CA 1
ATOM 2314 C C . ASN A 1 284 ? 2.872 -5.274 -22.442 1.00 89.94 284 ASN A C 1
ATOM 2316 O O . ASN A 1 284 ? 2.388 -4.622 -21.517 1.00 89.94 284 ASN A O 1
ATOM 2320 N N . LEU A 1 285 ? 3.175 -4.707 -23.610 1.00 92.06 285 LEU A N 1
ATOM 2321 C CA . LEU A 1 285 ? 2.878 -3.312 -23.903 1.00 92.06 285 LEU A CA 1
ATOM 2322 C C . LEU A 1 285 ? 1.361 -3.077 -23.930 1.00 92.06 285 LEU A C 1
ATOM 2324 O O . LEU A 1 285 ? 0.639 -3.747 -24.666 1.00 92.06 285 LEU A O 1
ATOM 2328 N N . ARG A 1 286 ? 0.884 -2.106 -23.147 1.00 90.00 286 ARG A N 1
ATOM 2329 C CA . ARG A 1 286 ? -0.508 -1.643 -23.183 1.00 90.00 286 ARG A CA 1
ATOM 2330 C C . ARG A 1 286 ? -0.641 -0.382 -24.018 1.00 90.00 286 ARG A C 1
ATOM 2332 O O . ARG A 1 286 ? -1.514 -0.307 -24.874 1.00 90.00 286 ARG A O 1
ATOM 2339 N N . ASP A 1 287 ? 0.209 0.594 -23.731 1.00 86.56 287 ASP A N 1
ATOM 2340 C CA . ASP A 1 287 ? 0.227 1.874 -24.421 1.00 86.56 287 ASP A CA 1
ATOM 2341 C C . ASP A 1 287 ? 1.658 2.408 -24.495 1.00 86.56 287 ASP A C 1
ATOM 2343 O O . ASP A 1 287 ? 2.529 2.053 -23.695 1.00 86.56 287 ASP A O 1
ATOM 2347 N N . LYS A 1 288 ? 1.902 3.249 -25.491 1.00 82.81 288 LYS A N 1
ATOM 2348 C CA . LYS A 1 288 ? 3.177 3.914 -25.705 1.00 82.81 288 LYS A CA 1
ATOM 2349 C C . LYS A 1 288 ? 2.922 5.303 -26.251 1.00 82.81 288 LYS A C 1
ATOM 2351 O O . LYS A 1 288 ? 2.414 5.458 -27.361 1.00 82.81 288 LYS A O 1
ATOM 2356 N N . SER A 1 289 ? 3.389 6.302 -25.521 1.00 77.44 289 SER A N 1
ATOM 2357 C CA . SER A 1 289 ? 3.324 7.693 -25.938 1.00 77.44 289 SER A CA 1
ATOM 2358 C C . SER A 1 289 ? 4.720 8.283 -26.091 1.00 77.44 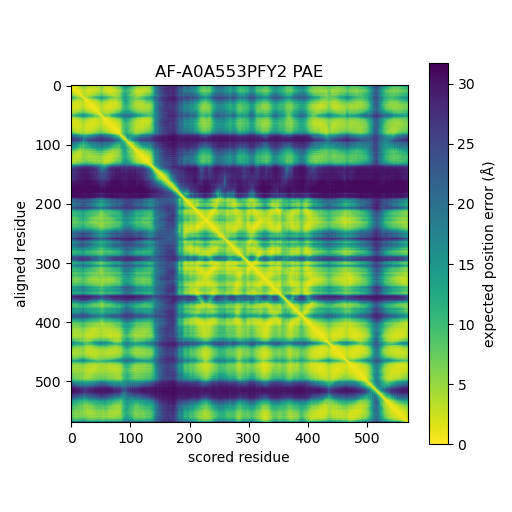289 SER A C 1
ATOM 2360 O O . SER A 1 289 ? 5.591 8.137 -25.235 1.00 77.44 289 SER A O 1
ATOM 2362 N N . ASN A 1 290 ? 4.923 9.010 -27.186 1.00 65.81 290 ASN A N 1
ATOM 2363 C CA . ASN A 1 290 ? 6.131 9.800 -27.400 1.00 65.81 290 ASN A CA 1
ATOM 2364 C C . ASN A 1 290 ? 5.918 11.170 -26.739 1.00 65.81 290 ASN A C 1
ATOM 2366 O O . ASN A 1 290 ? 5.652 12.164 -27.415 1.00 65.81 290 ASN A O 1
ATOM 2370 N N . THR A 1 291 ? 5.907 11.218 -25.409 1.00 57.66 291 THR A N 1
ATOM 2371 C CA . THR A 1 291 ? 5.651 12.460 -24.674 1.00 57.66 291 THR A CA 1
ATOM 2372 C C . THR A 1 291 ? 6.869 13.387 -24.699 1.00 57.66 291 THR A C 1
ATOM 2374 O O . THR A 1 291 ? 8.019 12.957 -24.685 1.00 57.66 291 THR A O 1
ATOM 2377 N N . GLY A 1 292 ? 6.616 14.698 -24.795 1.00 56.78 292 GLY A N 1
ATOM 2378 C CA . GLY A 1 292 ? 7.642 15.748 -24.707 1.00 56.78 292 GLY A CA 1
ATOM 2379 C C . GLY A 1 292 ? 8.183 16.305 -26.031 1.00 56.78 292 GLY A C 1
ATOM 2380 O O . GLY A 1 292 ? 8.831 17.351 -26.008 1.00 56.78 292 GLY A O 1
ATOM 2381 N N . PHE A 1 293 ? 7.881 15.695 -27.182 1.00 60.19 293 PHE A N 1
ATOM 2382 C CA . PHE A 1 293 ? 8.313 16.194 -28.495 1.00 60.19 293 PHE A CA 1
ATOM 2383 C C . PHE A 1 293 ? 7.110 16.590 -29.361 1.00 60.19 293 PHE A C 1
ATOM 2385 O O . PHE A 1 293 ? 6.288 15.752 -29.714 1.00 60.19 293 PHE A O 1
ATOM 2392 N N . LEU A 1 294 ? 7.012 17.879 -29.705 1.00 56.88 294 LEU A N 1
ATOM 2393 C CA . LEU A 1 294 ? 5.904 18.430 -30.501 1.00 56.88 294 LEU A CA 1
ATOM 2394 C C . LEU A 1 294 ? 6.003 18.090 -32.001 1.00 56.88 294 LEU A C 1
ATOM 2396 O O . LEU A 1 294 ? 4.971 18.001 -32.654 1.00 56.88 294 LEU A O 1
ATOM 2400 N N . ASP A 1 295 ? 7.215 17.851 -32.520 1.00 54.22 295 ASP A N 1
ATOM 2401 C CA . ASP A 1 295 ? 7.465 17.714 -33.968 1.00 54.22 295 ASP A CA 1
ATOM 2402 C C . ASP A 1 295 ? 8.180 16.407 -34.386 1.00 54.22 295 ASP A C 1
ATOM 2404 O O . ASP A 1 295 ? 8.297 16.123 -35.581 1.00 54.22 295 ASP A O 1
ATOM 2408 N N . HIS A 1 296 ? 8.661 15.576 -33.447 1.00 61.88 296 HIS A N 1
ATOM 2409 C CA . HIS A 1 296 ? 9.484 14.391 -33.753 1.00 61.88 296 HIS A CA 1
ATOM 2410 C C . HIS A 1 296 ? 9.162 13.186 -32.852 1.00 61.88 296 HIS A C 1
ATOM 2412 O O . HIS A 1 296 ? 8.844 13.374 -31.683 1.00 61.88 296 HIS A O 1
ATOM 2418 N N . PRO A 1 297 ? 9.319 11.935 -33.331 1.00 65.06 297 PRO A N 1
ATOM 2419 C CA . PRO A 1 297 ? 8.936 10.719 -32.602 1.00 65.06 297 PRO A CA 1
ATOM 2420 C C . PRO A 1 297 ? 9.867 10.345 -31.429 1.00 65.06 297 PRO A C 1
ATOM 2422 O O . PRO A 1 297 ? 9.933 9.178 -31.071 1.00 65.06 297 PRO A O 1
ATOM 2425 N N . GLY A 1 298 ? 10.630 11.285 -30.855 1.00 77.69 298 GLY A N 1
ATOM 2426 C CA . GLY A 1 298 ? 11.546 10.990 -29.742 1.00 77.69 298 GLY A CA 1
ATOM 2427 C C . GLY A 1 298 ? 12.663 9.998 -30.094 1.00 77.69 298 GLY A C 1
ATOM 2428 O O . GLY A 1 298 ? 13.209 9.338 -29.219 1.00 77.69 298 GLY A O 1
ATOM 2429 N N . ILE A 1 299 ? 13.006 9.856 -31.375 1.00 85.62 299 ILE A N 1
ATOM 2430 C CA . ILE A 1 299 ? 14.081 8.973 -31.845 1.00 85.62 299 ILE A CA 1
ATOM 2431 C C . ILE A 1 299 ? 15.333 9.815 -32.086 1.00 85.62 299 ILE A C 1
ATOM 2433 O O . ILE A 1 299 ? 15.241 10.939 -32.581 1.00 85.62 299 ILE A O 1
ATOM 2437 N N . LYS A 1 300 ? 16.508 9.266 -31.797 1.00 86.94 300 LYS A N 1
ATOM 2438 C CA . LYS A 1 300 ? 17.814 9.799 -32.184 1.00 86.94 300 LYS A CA 1
ATOM 2439 C C . LYS A 1 300 ? 18.663 8.648 -32.715 1.00 86.94 300 LYS A C 1
ATOM 2441 O O . LYS A 1 300 ? 18.703 7.591 -32.093 1.00 86.94 300 LYS A O 1
ATOM 2446 N N . ILE A 1 301 ? 19.299 8.839 -33.867 1.00 89.38 301 ILE A N 1
ATOM 2447 C CA . ILE A 1 301 ? 20.211 7.848 -34.448 1.00 89.38 301 ILE A CA 1
ATOM 2448 C C . ILE A 1 301 ? 21.557 8.524 -34.624 1.00 89.38 301 ILE A C 1
ATOM 2450 O O . ILE A 1 301 ? 21.658 9.4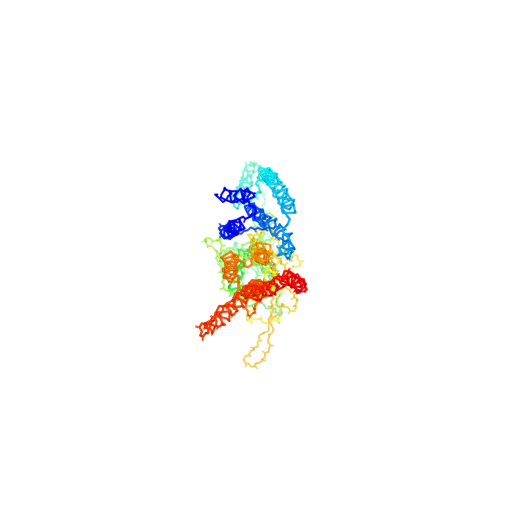92 -35.379 1.00 89.38 301 ILE A O 1
ATOM 2454 N N . ASP A 1 302 ? 22.559 8.003 -33.935 1.00 89.81 302 ASP A N 1
ATOM 2455 C CA . ASP A 1 302 ? 23.933 8.470 -34.012 1.00 89.81 302 ASP A CA 1
ATOM 2456 C C . ASP A 1 302 ? 24.805 7.383 -34.651 1.00 89.81 302 ASP A C 1
ATOM 2458 O O . ASP A 1 302 ? 24.587 6.191 -34.442 1.00 89.81 302 ASP A O 1
ATOM 2462 N N . ILE A 1 303 ? 25.791 7.788 -35.444 1.00 89.25 303 ILE A N 1
ATOM 2463 C CA . ILE A 1 303 ? 26.796 6.893 -36.021 1.00 89.25 303 ILE A CA 1
ATOM 2464 C C . ILE A 1 303 ? 28.122 7.168 -35.328 1.00 89.25 303 ILE A C 1
ATOM 2466 O O . ILE A 1 303 ? 28.524 8.323 -35.220 1.00 89.25 303 ILE A O 1
ATOM 2470 N N . ASP A 1 304 ? 28.810 6.123 -34.892 1.00 87.56 304 ASP A N 1
ATOM 2471 C CA . ASP A 1 304 ? 30.176 6.190 -34.380 1.00 87.56 304 ASP A CA 1
ATOM 2472 C C . ASP A 1 304 ? 31.208 5.949 -35.497 1.00 87.56 304 ASP A C 1
ATOM 2474 O O . ASP A 1 304 ? 30.930 5.335 -36.532 1.00 87.56 304 ASP A O 1
ATOM 2478 N N . THR A 1 305 ? 32.435 6.395 -35.250 1.00 80.75 305 THR A N 1
ATOM 2479 C CA . THR A 1 305 ? 33.630 6.179 -36.080 1.00 80.75 305 THR A CA 1
ATOM 2480 C C . THR A 1 305 ? 33.857 4.714 -36.470 1.00 80.75 305 THR A C 1
ATOM 2482 O O . THR A 1 305 ? 34.308 4.440 -37.580 1.00 80.75 305 THR A O 1
ATOM 2485 N N . ASN A 1 306 ? 33.466 3.761 -35.619 1.00 83.94 306 ASN A N 1
ATOM 2486 C CA . ASN A 1 306 ? 33.606 2.322 -35.864 1.00 83.94 306 ASN A CA 1
ATOM 2487 C C . ASN A 1 306 ? 32.438 1.692 -36.646 1.00 83.94 306 ASN A C 1
ATOM 2489 O O . ASN A 1 306 ? 32.267 0.475 -36.623 1.00 83.94 306 ASN A O 1
ATOM 2493 N N . LYS A 1 307 ? 31.623 2.497 -37.346 1.00 86.94 307 LYS A N 1
ATOM 2494 C CA . LYS A 1 307 ? 30.385 2.059 -38.031 1.00 86.94 307 LYS A CA 1
ATOM 2495 C C . LYS A 1 307 ? 29.313 1.497 -37.091 1.00 86.94 307 LYS A C 1
ATOM 2497 O O . LYS A 1 307 ? 28.372 0.844 -37.546 1.00 86.94 307 LYS A O 1
ATOM 2502 N N . THR A 1 308 ? 29.444 1.757 -35.797 1.00 89.75 308 THR A N 1
ATOM 2503 C CA . THR A 1 308 ? 28.420 1.431 -34.812 1.00 89.75 308 THR A CA 1
ATOM 2504 C C . THR A 1 308 ? 27.267 2.411 -34.958 1.00 89.75 308 THR A C 1
ATOM 2506 O O . THR A 1 308 ? 27.474 3.624 -34.992 1.00 89.75 308 THR A O 1
ATOM 2509 N N . ILE A 1 309 ? 26.054 1.892 -35.059 1.00 91.62 309 ILE A N 1
ATOM 2510 C CA . ILE A 1 309 ? 24.824 2.670 -35.078 1.00 91.62 309 ILE A CA 1
ATOM 2511 C C . ILE A 1 309 ? 24.237 2.629 -33.677 1.00 91.62 309 ILE A C 1
ATOM 2513 O O . ILE A 1 309 ? 24.007 1.556 -33.128 1.00 91.62 309 ILE A O 1
ATOM 2517 N N . ILE A 1 310 ? 23.993 3.806 -33.110 1.00 91.50 310 ILE A N 1
ATOM 2518 C CA . ILE A 1 310 ? 23.398 3.992 -31.793 1.00 91.50 310 ILE A CA 1
ATOM 2519 C C . ILE A 1 310 ? 21.989 4.537 -32.000 1.00 91.50 310 ILE A C 1
ATOM 2521 O O . ILE A 1 310 ? 21.788 5.708 -32.323 1.00 91.50 310 ILE A O 1
ATOM 2525 N N . TYR A 1 311 ? 20.999 3.682 -31.791 1.00 91.69 311 TYR A N 1
ATOM 2526 C CA . TYR A 1 311 ? 19.588 4.031 -31.806 1.00 91.69 311 TYR A CA 1
ATOM 2527 C C . TYR A 1 311 ? 19.126 4.343 -30.383 1.00 91.69 311 TYR A C 1
ATOM 2529 O O . TYR A 1 311 ? 19.138 3.473 -29.518 1.00 91.69 311 TYR A O 1
ATOM 2537 N N . SER A 1 312 ? 18.719 5.584 -30.128 1.00 90.00 312 SER A N 1
ATOM 2538 C CA . SER A 1 312 ? 18.152 6.019 -28.848 1.00 90.00 312 SER A CA 1
ATOM 2539 C C . SER A 1 312 ? 16.689 6.411 -29.029 1.00 90.00 312 SER A C 1
ATOM 2541 O O . SER A 1 312 ? 16.364 7.240 -29.878 1.00 90.00 312 SER A O 1
ATOM 2543 N N . HIS A 1 313 ? 15.808 5.839 -28.215 1.00 88.81 313 HIS A N 1
ATOM 2544 C CA . HIS A 1 313 ? 14.376 6.106 -28.239 1.00 88.81 313 HIS A CA 1
ATOM 2545 C C . HIS A 1 313 ? 13.907 6.577 -26.868 1.00 88.81 313 HIS A C 1
ATOM 2547 O O . HIS A 1 313 ? 13.957 5.825 -25.898 1.00 88.81 313 HIS A O 1
ATOM 2553 N N . TYR A 1 314 ? 13.442 7.818 -26.822 1.00 87.75 314 TYR A N 1
ATOM 2554 C CA . TYR A 1 314 ? 12.795 8.442 -25.681 1.00 87.75 314 TYR A CA 1
ATOM 2555 C C . TYR A 1 314 ? 11.301 8.131 -25.759 1.00 87.75 314 TYR A C 1
ATOM 2557 O O . TYR A 1 314 ? 10.636 8.571 -26.699 1.00 87.75 314 TYR A O 1
ATOM 2565 N N . ALA A 1 315 ? 10.783 7.351 -24.814 1.00 87.75 315 ALA A N 1
ATOM 2566 C CA . ALA A 1 315 ? 9.379 6.965 -24.805 1.00 87.75 315 ALA A CA 1
ATOM 2567 C C . ALA A 1 315 ? 8.834 6.877 -23.380 1.00 87.75 315 ALA A C 1
ATOM 2569 O O . ALA A 1 315 ? 9.521 6.437 -22.456 1.00 87.75 315 ALA A O 1
ATOM 2570 N N . GLU A 1 316 ? 7.566 7.239 -23.235 1.00 89.12 316 GLU A N 1
ATOM 2571 C CA . GLU A 1 316 ? 6.767 6.898 -22.070 1.00 89.12 316 GLU A CA 1
ATOM 2572 C C . GLU A 1 316 ? 5.987 5.627 -22.392 1.00 89.12 316 GLU A C 1
ATOM 2574 O O . GLU A 1 316 ? 5.244 5.550 -23.375 1.00 89.12 316 GLU A O 1
ATOM 2579 N N . VAL A 1 317 ? 6.246 4.589 -21.606 1.00 91.56 317 VAL A N 1
ATOM 2580 C CA . VAL A 1 317 ? 5.775 3.237 -21.868 1.00 91.56 317 VAL A CA 1
ATOM 2581 C C . VAL A 1 317 ? 4.888 2.781 -20.727 1.00 91.56 317 VAL A C 1
ATOM 2583 O O . VAL A 1 317 ? 5.321 2.758 -19.574 1.00 91.56 317 VAL A O 1
ATOM 2586 N N . THR A 1 318 ? 3.674 2.357 -21.070 1.00 93.75 318 THR A N 1
ATOM 2587 C CA . THR A 1 318 ? 2.749 1.698 -20.155 1.00 93.75 318 THR A CA 1
ATOM 2588 C C . THR A 1 318 ? 2.725 0.208 -20.458 1.00 93.75 318 THR A C 1
ATOM 2590 O O . THR A 1 318 ? 2.268 -0.215 -21.523 1.00 93.75 318 THR A O 1
ATOM 2593 N N . PHE A 1 319 ? 3.192 -0.606 -19.516 1.00 94.38 319 PHE A N 1
ATOM 2594 C CA . PHE A 1 319 ? 3.214 -2.061 -19.650 1.00 94.38 319 PHE A CA 1
ATOM 2595 C C . PHE A 1 319 ? 2.393 -2.735 -18.548 1.00 94.38 319 PHE A C 1
ATOM 2597 O O . PHE A 1 319 ? 2.242 -2.207 -17.445 1.00 94.38 319 PHE A O 1
ATOM 2604 N N . LEU A 1 320 ? 1.831 -3.900 -18.868 1.00 94.31 320 LEU A N 1
ATOM 2605 C CA . LEU A 1 320 ? 1.067 -4.717 -17.933 1.00 94.31 320 LEU A CA 1
ATOM 2606 C C . LEU A 1 320 ? 2.028 -5.485 -17.026 1.00 94.31 320 LEU A C 1
ATOM 2608 O O . LEU A 1 320 ? 2.912 -6.205 -17.497 1.00 94.31 320 LEU A O 1
ATOM 2612 N N . CYS A 1 321 ? 1.812 -5.361 -15.722 1.00 93.06 321 CYS A N 1
ATOM 2613 C CA . CYS A 1 321 ? 2.505 -6.122 -14.699 1.00 93.06 321 CYS A CA 1
ATOM 2614 C C . CYS A 1 321 ? 1.475 -6.813 -13.799 1.00 93.06 321 CYS A C 1
ATOM 2616 O O . CYS A 1 321 ? 0.763 -6.122 -13.072 1.00 93.06 321 CYS A O 1
ATOM 2618 N N . PRO A 1 322 ? 1.379 -8.153 -13.813 1.00 90.50 322 PRO A N 1
ATOM 2619 C CA . PRO A 1 322 ? 0.455 -8.870 -12.945 1.00 90.50 322 PRO A CA 1
ATOM 2620 C C . PRO A 1 322 ? 0.909 -8.755 -11.482 1.00 90.50 322 PRO A C 1
ATOM 2622 O O . PRO A 1 322 ? 1.846 -9.426 -11.053 1.00 90.50 322 PRO A O 1
ATOM 2625 N N . MET A 1 323 ? 0.251 -7.878 -10.726 1.00 90.62 323 MET A N 1
ATOM 2626 C CA . MET A 1 323 ? 0.502 -7.660 -9.300 1.00 90.62 323 MET A CA 1
ATOM 2627 C C . MET A 1 323 ? -0.380 -8.586 -8.456 1.00 90.62 323 MET A C 1
ATOM 2629 O O . MET A 1 323 ? -1.525 -8.863 -8.812 1.00 90.62 323 MET A O 1
ATOM 2633 N N . ILE A 1 324 ? 0.156 -9.068 -7.333 1.00 90.50 324 ILE A N 1
ATOM 2634 C CA . ILE A 1 324 ? -0.548 -9.958 -6.398 1.00 90.50 324 ILE A CA 1
ATOM 2635 C C . ILE A 1 324 ? -0.749 -9.208 -5.083 1.00 90.50 324 ILE A C 1
ATOM 2637 O O . ILE A 1 324 ? 0.227 -8.861 -4.419 1.00 90.50 324 ILE A O 1
ATOM 2641 N N . PHE A 1 325 ? -2.005 -8.974 -4.701 1.00 91.50 325 PHE A N 1
ATOM 2642 C CA . PHE A 1 325 ? -2.362 -8.092 -3.582 1.00 91.50 325 PHE A CA 1
ATOM 2643 C C . PHE A 1 325 ? -2.732 -8.818 -2.279 1.00 91.50 325 PHE A C 1
ATOM 2645 O O . PHE A 1 325 ? -3.232 -8.186 -1.352 1.00 91.50 325 PHE A O 1
ATOM 2652 N N . ASP A 1 326 ? -2.437 -10.114 -2.150 1.00 90.12 326 ASP A N 1
ATOM 2653 C CA . ASP A 1 326 ? -2.781 -10.920 -0.964 1.00 90.12 326 ASP A CA 1
ATOM 2654 C C . ASP A 1 326 ? -2.280 -10.282 0.352 1.00 90.12 326 ASP A C 1
ATOM 2656 O O . ASP A 1 326 ? -2.978 -10.259 1.371 1.00 90.12 326 ASP A O 1
ATOM 2660 N N . LEU A 1 327 ? -1.081 -9.687 0.315 1.00 90.81 327 LEU A N 1
ATOM 2661 C CA . LEU A 1 327 ? -0.437 -9.015 1.451 1.00 90.81 327 LEU A CA 1
ATOM 2662 C C . LEU A 1 327 ? -0.703 -7.508 1.528 1.00 90.81 327 LEU A C 1
ATOM 2664 O O . LEU A 1 327 ? -0.082 -6.828 2.344 1.00 90.81 327 LEU A O 1
ATOM 2668 N N . PHE A 1 328 ? -1.621 -6.969 0.725 1.00 91.19 328 PHE A N 1
ATOM 2669 C CA . PHE A 1 328 ? -1.921 -5.539 0.697 1.00 91.19 328 PHE A CA 1
ATOM 2670 C C . PHE A 1 328 ? -2.233 -4.991 2.105 1.00 91.19 328 PHE A C 1
ATOM 2672 O O . PHE A 1 328 ? -3.093 -5.553 2.803 1.00 91.19 328 PHE A O 1
ATOM 2679 N N . PRO A 1 329 ? -1.596 -3.881 2.544 1.00 90.81 329 PRO A N 1
ATOM 2680 C CA . PRO A 1 329 ? -0.707 -2.956 1.809 1.00 90.81 329 PRO A CA 1
ATOM 2681 C C . PRO A 1 329 ? 0.811 -3.183 2.032 1.00 90.81 329 PRO A C 1
ATOM 2683 O O . PRO A 1 329 ? 1.603 -2.255 1.866 1.00 90.81 329 PRO A O 1
ATOM 2686 N N . PHE A 1 330 ? 1.222 -4.360 2.511 1.00 90.44 330 PHE A N 1
ATOM 2687 C CA . PHE A 1 330 ? 2.623 -4.737 2.788 1.00 90.44 330 PHE A CA 1
ATOM 2688 C C . PHE A 1 330 ? 3.260 -5.506 1.619 1.00 90.44 330 PHE A C 1
ATOM 2690 O O . PHE A 1 330 ? 4.164 -6.319 1.792 1.00 90.44 330 PHE A O 1
ATOM 2697 N N . ASP A 1 331 ? 2.731 -5.277 0.430 1.00 90.56 331 ASP A N 1
ATOM 2698 C CA . ASP A 1 331 ? 3.042 -5.935 -0.820 1.00 90.56 331 ASP A CA 1
ATOM 2699 C C . ASP A 1 331 ? 4.317 -5.377 -1.477 1.00 90.56 331 ASP A C 1
ATOM 2701 O O . ASP A 1 331 ? 4.603 -4.173 -1.454 1.00 90.56 331 ASP A O 1
ATOM 2705 N N . ILE A 1 332 ? 5.088 -6.290 -2.075 1.00 90.94 332 ILE A N 1
ATOM 2706 C CA . ILE A 1 332 ? 6.236 -5.990 -2.933 1.00 90.94 332 ILE A CA 1
ATOM 2707 C C . ILE A 1 332 ? 5.984 -6.669 -4.275 1.00 90.94 332 ILE A C 1
ATOM 2709 O O . ILE A 1 332 ? 5.673 -7.860 -4.333 1.00 90.94 332 ILE A O 1
ATOM 2713 N N . HIS A 1 333 ? 6.114 -5.911 -5.357 1.00 92.25 333 HIS A N 1
ATOM 2714 C CA . HIS A 1 333 ? 5.893 -6.401 -6.712 1.00 92.25 333 HIS A CA 1
ATOM 2715 C C . HIS A 1 333 ? 7.178 -6.329 -7.524 1.00 92.25 333 HIS A C 1
ATOM 2717 O O . HIS A 1 333 ? 7.911 -5.344 -7.446 1.00 92.25 333 HIS A O 1
ATOM 2723 N N . HIS A 1 334 ? 7.420 -7.357 -8.334 1.00 92.50 334 HIS A N 1
ATOM 2724 C CA . HIS A 1 334 ? 8.533 -7.416 -9.276 1.00 92.50 334 HIS A CA 1
ATOM 2725 C C . HIS A 1 334 ? 7.972 -7.444 -10.696 1.00 92.50 334 HIS A C 1
ATOM 2727 O O . HIS A 1 334 ? 7.377 -8.434 -11.119 1.00 92.50 334 HIS A O 1
ATOM 2733 N N . CYS A 1 335 ? 8.146 -6.342 -11.415 1.00 92.75 335 CYS A N 1
ATOM 2734 C CA . CYS A 1 335 ? 7.600 -6.137 -12.745 1.00 92.75 335 CYS A CA 1
ATOM 2735 C C . CYS A 1 335 ? 8.718 -6.163 -13.781 1.00 92.75 335 CYS A C 1
ATOM 2737 O O . CYS A 1 335 ? 9.548 -5.257 -13.833 1.00 92.75 335 CYS A O 1
ATOM 2739 N N . ASP A 1 336 ? 8.734 -7.196 -14.618 1.00 92.12 336 ASP A N 1
ATOM 2740 C CA . ASP A 1 336 ? 9.747 -7.342 -15.659 1.00 92.12 336 ASP A CA 1
ATOM 2741 C C . ASP A 1 336 ? 9.333 -6.555 -16.910 1.00 92.12 336 ASP A C 1
ATOM 2743 O O . ASP A 1 336 ? 8.435 -6.962 -17.649 1.00 92.12 336 ASP A O 1
ATOM 2747 N N . PHE A 1 337 ? 10.017 -5.444 -17.174 1.00 92.06 337 PHE A N 1
ATOM 2748 C CA . PHE A 1 337 ? 9.946 -4.764 -18.460 1.00 92.06 337 PHE A CA 1
ATOM 2749 C C . PHE A 1 337 ? 10.916 -5.435 -19.428 1.00 92.06 337 PHE A C 1
ATOM 2751 O O . PHE A 1 337 ? 12.122 -5.429 -19.178 1.00 92.06 337 PHE A O 1
ATOM 2758 N N . LYS A 1 338 ? 10.408 -6.008 -20.524 1.00 91.94 338 LYS A N 1
ATOM 2759 C CA . LYS A 1 338 ? 11.214 -6.773 -21.484 1.00 91.94 338 LYS A CA 1
ATOM 2760 C C . LYS A 1 338 ? 11.049 -6.244 -22.900 1.00 91.94 338 LYS A C 1
ATOM 2762 O O . LYS A 1 338 ? 9.930 -6.041 -23.368 1.00 91.94 338 LYS A O 1
ATOM 2767 N N . VAL A 1 339 ? 12.174 -6.105 -23.586 1.00 92.19 339 VAL A N 1
ATOM 2768 C CA . VAL A 1 339 ? 12.270 -5.895 -25.028 1.00 92.19 339 VAL A CA 1
ATOM 2769 C C . VAL A 1 339 ? 12.876 -7.149 -25.644 1.00 92.19 339 VAL A C 1
ATOM 2771 O O . VAL A 1 339 ? 13.861 -7.679 -25.136 1.00 92.19 339 VAL A O 1
ATOM 2774 N N . GLN A 1 340 ? 12.280 -7.641 -26.718 1.00 90.81 340 GLN A N 1
ATOM 2775 C CA . GLN A 1 340 ? 12.705 -8.848 -27.417 1.00 90.81 340 GLN A CA 1
ATOM 2776 C C . GLN A 1 340 ? 12.511 -8.684 -28.924 1.00 90.81 340 GLN A C 1
ATOM 2778 O O . GLN A 1 340 ? 11.841 -7.755 -29.373 1.00 90.81 340 GLN A O 1
ATOM 2783 N N . SER A 1 341 ? 13.070 -9.611 -29.692 1.00 88.19 341 SER A N 1
ATOM 2784 C CA . SER A 1 341 ? 12.746 -9.760 -31.109 1.00 88.19 341 SER A CA 1
ATOM 2785 C C . SER A 1 341 ? 11.452 -10.567 -31.265 1.00 88.19 341 SER A C 1
ATOM 2787 O O . SER A 1 341 ? 11.161 -11.445 -30.445 1.00 88.19 341 SER A O 1
ATOM 2789 N N . LEU A 1 342 ? 10.652 -10.237 -32.280 1.00 83.69 342 LEU A N 1
ATOM 2790 C CA . LEU A 1 342 ? 9.432 -10.970 -32.629 1.00 83.69 342 LEU A CA 1
ATOM 2791 C C . LEU A 1 342 ? 9.702 -12.019 -33.714 1.00 83.69 342 LEU A C 1
ATOM 2793 O O . LEU A 1 342 ? 9.080 -13.077 -33.710 1.00 83.69 342 LEU A O 1
ATOM 2797 N N . GLU A 1 343 ? 10.620 -11.723 -34.632 1.00 85.44 343 GLU A N 1
ATOM 2798 C CA . GLU A 1 343 ? 10.861 -12.542 -35.824 1.00 85.44 343 GLU A CA 1
ATOM 2799 C C . GLU A 1 343 ? 12.119 -13.412 -35.701 1.00 85.44 343 GLU A C 1
ATOM 2801 O O . GLU A 1 343 ? 12.188 -14.491 -36.287 1.00 85.44 343 GLU A O 1
ATOM 2806 N N . HIS A 1 344 ? 13.102 -12.982 -34.908 1.00 88.38 344 HIS A N 1
ATOM 2807 C CA . HIS A 1 344 ? 14.432 -13.578 -34.845 1.00 88.38 344 HIS A CA 1
ATOM 2808 C C . HIS A 1 344 ? 14.667 -14.327 -33.528 1.00 88.38 344 HIS A C 1
ATOM 2810 O O . HIS A 1 344 ? 14.550 -13.779 -32.432 1.00 88.38 344 HIS A O 1
ATOM 2816 N N . THR A 1 345 ? 15.067 -15.595 -33.637 1.00 89.56 345 THR A N 1
ATOM 2817 C CA . THR A 1 345 ? 15.441 -16.433 -32.486 1.00 89.56 345 THR A CA 1
ATOM 2818 C C . THR A 1 345 ? 16.805 -16.026 -31.913 1.00 89.56 345 THR A C 1
ATOM 2820 O O . THR A 1 345 ? 17.605 -15.382 -32.601 1.00 89.56 345 THR A O 1
ATOM 2823 N N . ASP A 1 346 ? 17.123 -16.460 -30.685 1.00 88.44 346 ASP A N 1
ATOM 2824 C CA . ASP A 1 346 ? 18.407 -16.165 -30.008 1.00 88.44 346 ASP A CA 1
ATOM 2825 C C . ASP A 1 346 ? 19.645 -16.655 -30.786 1.00 88.44 346 ASP A C 1
ATOM 2827 O O . ASP A 1 346 ? 20.748 -16.122 -30.640 1.00 88.44 346 ASP A O 1
ATOM 2831 N N . ALA A 1 347 ? 19.461 -17.649 -31.661 1.00 86.94 347 ALA A N 1
ATOM 2832 C CA . ALA A 1 347 ? 20.510 -18.114 -32.560 1.00 86.94 347 ALA A CA 1
ATOM 2833 C C . ALA A 1 347 ? 20.921 -17.043 -33.586 1.00 86.94 347 ALA A C 1
ATOM 2835 O O . ALA A 1 347 ? 22.070 -17.027 -34.014 1.00 86.94 347 ALA A O 1
ATOM 2836 N N . SER A 1 348 ? 19.995 -16.156 -33.963 1.00 88.19 348 SER A N 1
ATOM 2837 C CA . SER A 1 348 ? 20.183 -15.154 -35.015 1.00 88.19 348 SER A CA 1
ATOM 2838 C C . SER A 1 348 ? 20.418 -13.741 -34.478 1.00 88.19 348 SER A C 1
ATOM 2840 O O . SER A 1 348 ? 21.322 -13.059 -34.964 1.00 88.19 348 SER A O 1
ATOM 2842 N N . ILE A 1 349 ? 19.659 -13.309 -33.465 1.00 89.88 349 ILE A N 1
ATOM 2843 C CA . ILE A 1 349 ? 19.831 -12.021 -32.783 1.00 89.88 349 ILE A CA 1
ATOM 2844 C C . ILE A 1 349 ? 19.889 -12.261 -31.279 1.00 89.88 349 ILE A C 1
ATOM 2846 O O . ILE A 1 349 ? 18.977 -12.850 -30.703 1.00 89.88 349 ILE A O 1
ATOM 2850 N N . SER A 1 350 ? 20.932 -11.742 -30.635 1.00 90.94 350 SER A N 1
ATOM 2851 C CA . SER A 1 350 ? 21.069 -11.772 -29.180 1.00 90.94 350 SER A CA 1
ATOM 2852 C C . SER A 1 350 ? 21.258 -10.381 -28.601 1.00 90.94 350 SER A C 1
ATOM 2854 O O . SER A 1 350 ? 22.084 -9.603 -29.086 1.00 90.94 350 SER A O 1
ATOM 2856 N N . PHE A 1 351 ? 20.532 -10.092 -27.523 1.00 90.31 351 PHE A N 1
ATOM 2857 C CA . PHE A 1 351 ? 20.639 -8.824 -26.813 1.00 90.31 351 PHE A CA 1
ATOM 2858 C C . PHE A 1 351 ? 21.568 -8.937 -25.603 1.00 90.31 351 PHE A C 1
ATOM 2860 O O . PHE A 1 351 ? 21.388 -9.780 -24.715 1.00 90.31 351 PHE A O 1
ATOM 2867 N N . GLU A 1 352 ? 22.535 -8.031 -25.524 1.00 88.94 352 GLU A N 1
ATOM 2868 C CA . GLU A 1 352 ? 23.511 -7.968 -24.440 1.00 88.94 352 GLU A CA 1
ATOM 2869 C C . GLU A 1 352 ? 23.483 -6.602 -23.753 1.00 88.94 352 GLU A C 1
ATOM 2871 O O . GLU A 1 352 ? 23.122 -5.591 -24.354 1.00 88.94 352 GLU A O 1
ATOM 2876 N N . TYR A 1 353 ? 23.823 -6.563 -22.465 1.00 86.81 353 TYR A N 1
ATOM 2877 C CA . TYR A 1 353 ? 23.998 -5.297 -21.756 1.00 86.81 353 TYR A CA 1
ATOM 2878 C C . TYR A 1 353 ? 25.369 -4.724 -22.109 1.00 86.81 353 TYR A C 1
ATOM 2880 O O . TYR A 1 353 ? 26.353 -5.457 -22.176 1.00 86.81 353 TYR A O 1
ATOM 2888 N N . GLU A 1 354 ? 25.456 -3.419 -22.332 1.00 83.25 354 GLU A N 1
ATOM 2889 C CA . GLU A 1 354 ? 26.746 -2.775 -22.585 1.00 83.25 354 GLU A CA 1
ATOM 2890 C C . GLU A 1 354 ? 27.604 -2.746 -21.291 1.00 83.25 354 GLU A C 1
ATOM 2892 O O . GLU A 1 354 ? 27.102 -2.499 -20.192 1.00 83.25 354 GLU A O 1
ATOM 2897 N N . ASN A 1 355 ? 28.918 -3.004 -21.407 1.00 65.69 355 ASN A N 1
ATOM 2898 C CA . ASN A 1 355 ? 29.853 -3.278 -20.289 1.00 65.69 355 ASN A CA 1
ATOM 2899 C C . ASN A 1 355 ? 29.962 -2.177 -19.207 1.00 65.69 355 ASN A C 1
ATOM 2901 O O . ASN A 1 355 ? 30.573 -2.405 -18.166 1.00 65.69 355 ASN A O 1
ATOM 2905 N N . ASN A 1 356 ? 29.390 -0.992 -19.442 1.00 56.56 356 ASN A N 1
ATOM 2906 C CA . ASN A 1 356 ? 29.404 0.153 -18.525 1.00 56.56 356 ASN A CA 1
ATOM 2907 C C . ASN A 1 356 ? 28.009 0.781 -18.308 1.00 56.56 356 ASN A C 1
ATOM 2909 O O . ASN A 1 356 ? 27.910 1.912 -17.830 1.00 56.56 356 ASN A O 1
ATOM 2913 N N . THR A 1 357 ? 26.924 0.077 -18.659 1.00 49.81 357 THR A N 1
ATOM 2914 C CA . THR A 1 357 ? 25.556 0.632 -18.662 1.00 49.81 357 THR A CA 1
ATOM 2915 C C . THR A 1 357 ? 24.540 -0.128 -17.822 1.00 49.81 357 THR A C 1
ATOM 2917 O O . THR A 1 357 ? 23.350 0.180 -17.887 1.00 49.81 357 THR A O 1
ATOM 2920 N N . THR A 1 358 ? 24.969 -0.961 -16.871 1.00 47.69 358 THR A N 1
ATOM 2921 C CA . THR A 1 358 ? 24.106 -1.300 -15.718 1.00 47.69 358 THR A CA 1
ATOM 2922 C C . THR A 1 358 ? 23.888 -0.085 -14.789 1.00 47.69 358 THR A C 1
ATOM 2924 O O . THR A 1 358 ? 23.690 -0.224 -13.584 1.00 47.69 358 THR A O 1
ATOM 2927 N N . GLY A 1 359 ? 23.986 1.129 -15.336 1.00 46.06 359 GLY A N 1
ATOM 2928 C CA . GLY A 1 359 ? 23.732 2.402 -14.701 1.00 46.06 359 GLY A CA 1
ATOM 2929 C C . GLY A 1 359 ? 22.273 2.765 -14.892 1.00 46.06 359 GLY A C 1
ATOM 2930 O O . GLY A 1 359 ? 21.918 3.483 -15.822 1.00 46.06 359 GLY A O 1
ATOM 2931 N N . ILE A 1 360 ? 21.449 2.310 -13.953 1.00 52.62 360 ILE A N 1
ATOM 2932 C CA . ILE A 1 360 ? 20.223 3.005 -13.565 1.00 52.62 360 ILE A CA 1
ATOM 2933 C C . ILE A 1 360 ? 20.670 4.400 -13.106 1.00 52.62 360 ILE A C 1
ATOM 2935 O O . ILE A 1 360 ? 21.085 4.607 -11.964 1.00 52.62 360 ILE A O 1
ATOM 2939 N N . LEU A 1 361 ? 20.738 5.337 -14.046 1.00 51.56 361 LEU A N 1
ATOM 2940 C CA . LEU A 1 361 ? 21.194 6.693 -13.800 1.00 51.56 361 LEU A CA 1
ATOM 2941 C C . LEU A 1 361 ? 19.953 7.511 -13.406 1.00 51.56 361 LEU A C 1
ATOM 2943 O O . LEU A 1 361 ? 19.138 7.803 -14.269 1.00 51.56 361 LEU A O 1
ATOM 2947 N N . TRP A 1 362 ? 19.888 7.929 -12.134 1.00 54.53 362 TRP A N 1
ATOM 2948 C CA . TRP A 1 362 ? 18.957 8.924 -11.540 1.00 54.53 362 TRP A CA 1
ATOM 2949 C C . TRP A 1 362 ? 17.621 8.361 -11.007 1.00 54.53 362 TRP A C 1
ATOM 2951 O O . TRP A 1 362 ? 17.072 7.435 -11.577 1.00 54.53 362 TRP A O 1
ATOM 2961 N N . LYS A 1 363 ? 17.062 8.726 -9.834 1.00 50.94 363 LYS A N 1
ATOM 2962 C CA . LYS A 1 363 ? 17.189 9.786 -8.786 1.00 50.94 363 LYS A CA 1
ATOM 2963 C C . LYS A 1 363 ? 16.190 10.957 -8.824 1.00 50.94 363 LYS A C 1
ATOM 2965 O O . LYS A 1 363 ? 16.375 11.931 -8.094 1.00 50.94 363 LYS A O 1
ATOM 2970 N N . THR A 1 364 ? 15.078 10.822 -9.535 1.00 53.31 364 THR A N 1
ATOM 2971 C CA . THR A 1 364 ? 13.867 11.605 -9.243 1.00 53.31 364 THR A CA 1
ATOM 2972 C C . THR A 1 364 ? 12.657 10.695 -9.329 1.00 53.31 364 THR A C 1
ATOM 2974 O O . THR A 1 364 ? 12.175 10.430 -10.416 1.00 53.31 364 THR A O 1
ATOM 2977 N N . GLN A 1 365 ? 12.202 10.189 -8.183 1.00 59.41 365 GLN A N 1
ATOM 2978 C CA . GLN A 1 365 ? 10.906 9.521 -8.097 1.00 59.41 365 GLN A CA 1
ATOM 2979 C C . GLN A 1 365 ? 9.839 10.599 -7.958 1.00 59.41 365 GLN A C 1
ATOM 2981 O O . GLN A 1 365 ? 9.873 11.366 -6.992 1.00 59.41 365 GLN A O 1
ATOM 2986 N N . THR A 1 366 ? 8.927 10.690 -8.922 1.00 62.66 366 THR A N 1
ATOM 2987 C CA . THR A 1 366 ? 7.721 11.512 -8.760 1.00 62.66 366 THR A CA 1
ATOM 2988 C C . THR A 1 366 ? 6.628 10.758 -8.009 1.00 62.66 366 THR A C 1
ATOM 2990 O O . THR A 1 366 ? 5.809 11.388 -7.337 1.00 62.66 366 THR A O 1
ATOM 2993 N N . ILE A 1 367 ? 6.647 9.420 -8.052 1.00 66.06 367 ILE A N 1
ATOM 2994 C CA . ILE A 1 367 ? 5.682 8.591 -7.337 1.00 66.06 367 ILE A CA 1
ATOM 2995 C C . ILE A 1 367 ? 5.950 8.587 -5.828 1.00 66.06 367 ILE A C 1
ATOM 2997 O O . ILE A 1 367 ? 7.003 8.181 -5.341 1.00 66.06 367 ILE A O 1
ATOM 3001 N N . LEU A 1 368 ? 4.964 9.069 -5.072 1.00 67.94 368 LEU A N 1
ATOM 3002 C CA . LEU A 1 368 ? 5.065 9.244 -3.622 1.00 67.94 368 LEU A CA 1
ATOM 3003 C C . LEU A 1 368 ? 4.546 8.018 -2.855 1.00 67.94 368 LEU A C 1
ATOM 3005 O O . LEU A 1 368 ? 4.900 7.858 -1.686 1.00 67.94 368 LEU A O 1
ATOM 3009 N N . GLU A 1 369 ? 3.740 7.167 -3.499 1.00 74.25 369 GLU A N 1
ATOM 3010 C CA . GLU A 1 369 ? 3.017 6.028 -2.903 1.00 74.25 369 GLU A CA 1
ATOM 3011 C C . GLU A 1 369 ? 3.846 4.738 -2.831 1.00 74.25 369 GLU A C 1
ATOM 3013 O O . GLU A 1 369 ? 3.690 3.947 -1.895 1.00 74.25 369 GLU A O 1
ATOM 3018 N N . HIS A 1 370 ? 4.781 4.556 -3.767 1.00 80.25 370 HIS A N 1
ATOM 3019 C CA . HIS A 1 370 ? 5.630 3.370 -3.863 1.00 80.25 370 HIS A CA 1
ATOM 3020 C C . HIS A 1 370 ? 7.103 3.765 -3.809 1.00 80.25 370 HIS A C 1
ATOM 3022 O O . HIS A 1 370 ? 7.534 4.738 -4.420 1.00 80.25 370 HIS A O 1
ATOM 3028 N N . ALA A 1 371 ? 7.896 2.990 -3.081 1.00 82.25 371 ALA A N 1
ATOM 3029 C CA . ALA A 1 371 ? 9.341 2.999 -3.210 1.00 82.25 371 ALA A CA 1
ATOM 3030 C C . ALA A 1 371 ? 9.722 2.079 -4.373 1.00 82.25 371 ALA A C 1
ATOM 3032 O O . ALA A 1 371 ? 9.467 0.876 -4.323 1.00 82.25 371 ALA A O 1
ATOM 3033 N N . VAL A 1 372 ? 10.321 2.647 -5.418 1.00 84.88 372 VAL A N 1
ATOM 3034 C CA . VAL A 1 372 ? 10.734 1.897 -6.609 1.00 84.88 372 VAL A CA 1
ATOM 3035 C C . VAL A 1 372 ? 12.241 1.655 -6.593 1.00 84.88 372 VAL A C 1
ATOM 3037 O O . VAL A 1 372 ? 13.030 2.546 -6.276 1.00 84.88 372 VAL A O 1
ATOM 3040 N N . SER A 1 373 ? 12.660 0.455 -6.960 1.00 84.69 373 SER A N 1
ATOM 3041 C CA . SER A 1 373 ? 14.044 0.127 -7.274 1.00 84.69 373 SER A CA 1
ATOM 3042 C C . SER A 1 373 ? 14.108 -0.642 -8.585 1.00 84.69 373 SER A C 1
ATOM 3044 O O . SER A 1 373 ? 13.127 -1.230 -9.037 1.00 84.69 373 SER A O 1
ATOM 3046 N N . PHE A 1 374 ? 15.270 -0.609 -9.223 1.00 83.88 374 PHE A N 1
ATOM 3047 C CA . PHE A 1 374 ? 15.474 -1.238 -10.518 1.00 83.88 374 PHE A CA 1
ATOM 3048 C C . PHE A 1 374 ? 16.645 -2.194 -10.423 1.00 83.88 374 PHE A C 1
ATOM 3050 O O . PHE A 1 374 ? 17.664 -1.884 -9.803 1.00 83.88 374 PHE A O 1
ATOM 3057 N N . THR A 1 375 ? 16.502 -3.347 -11.054 1.00 84.94 375 THR A N 1
ATOM 3058 C CA . THR A 1 375 ? 17.584 -4.308 -11.230 1.00 84.94 375 THR A CA 1
ATOM 3059 C C . THR A 1 375 ? 17.603 -4.789 -12.668 1.00 84.94 375 THR A C 1
ATOM 3061 O O . THR A 1 375 ? 16.596 -4.757 -13.374 1.00 84.94 375 THR A O 1
ATOM 3064 N N . VAL A 1 376 ? 18.770 -5.228 -13.116 1.00 85.25 376 VAL A N 1
ATOM 3065 C CA . VAL A 1 376 ? 18.918 -5.868 -14.422 1.00 85.25 376 VAL A CA 1
ATOM 3066 C C . VAL A 1 376 ? 18.148 -7.192 -14.420 1.00 85.25 376 VAL A C 1
ATOM 3068 O O . VAL A 1 376 ? 18.061 -7.848 -13.380 1.00 85.25 376 VAL A O 1
ATOM 3071 N N . LEU A 1 377 ? 17.577 -7.573 -15.565 1.00 86.25 377 LEU A N 1
ATOM 3072 C CA . LEU A 1 377 ? 16.836 -8.826 -15.683 1.00 86.25 377 LEU A CA 1
ATOM 3073 C C . LEU A 1 377 ? 17.761 -10.036 -15.461 1.00 86.25 377 LEU A C 1
ATOM 3075 O O . LEU A 1 377 ? 18.820 -10.131 -16.085 1.00 86.25 377 LEU A O 1
ATOM 3079 N N . GLU A 1 378 ? 17.341 -10.964 -14.600 1.00 83.31 378 GLU A N 1
ATOM 3080 C CA . GLU A 1 378 ? 18.076 -12.199 -14.293 1.00 83.31 378 GLU A CA 1
ATOM 3081 C C . GLU A 1 378 ? 18.237 -13.090 -15.535 1.00 83.31 378 GLU A C 1
ATOM 3083 O O . GLU A 1 378 ? 17.322 -13.190 -16.355 1.00 83.31 378 GLU A O 1
ATOM 3088 N N . ASP A 1 379 ? 19.365 -13.801 -15.653 1.00 81.75 379 ASP A N 1
ATOM 3089 C CA . ASP A 1 379 ? 19.732 -14.509 -16.890 1.00 81.75 379 ASP A CA 1
ATOM 3090 C C . ASP A 1 379 ? 18.694 -15.531 -17.370 1.00 81.75 379 ASP A C 1
ATOM 3092 O O . ASP A 1 379 ? 18.409 -15.617 -18.561 1.00 81.75 379 ASP A O 1
ATOM 3096 N N . HIS A 1 380 ? 18.047 -16.257 -16.458 1.00 82.62 380 HIS A N 1
ATOM 3097 C CA . HIS A 1 380 ? 17.009 -17.226 -16.823 1.00 82.62 380 HIS A CA 1
ATOM 3098 C C . HIS A 1 380 ? 15.725 -16.577 -17.367 1.00 82.62 380 HIS A C 1
ATOM 3100 O O . HIS A 1 380 ? 14.914 -17.256 -17.992 1.00 82.62 380 HIS A O 1
ATOM 3106 N N . ARG A 1 381 ? 15.518 -15.274 -17.134 1.00 83.25 381 ARG A N 1
ATOM 3107 C CA . ARG A 1 381 ? 14.350 -14.516 -17.612 1.00 83.25 381 ARG A CA 1
ATOM 3108 C C . ARG A 1 381 ? 14.621 -13.746 -18.903 1.00 83.25 381 ARG A C 1
ATOM 3110 O O . ARG A 1 381 ? 13.677 -13.147 -19.427 1.00 83.25 381 ARG A O 1
ATOM 3117 N N . ARG A 1 382 ? 15.865 -13.778 -19.402 1.00 85.88 382 ARG A N 1
ATOM 3118 C CA . ARG A 1 382 ? 16.330 -13.162 -20.660 1.00 85.88 382 ARG A CA 1
ATOM 3119 C C . ARG A 1 382 ? 15.976 -13.973 -21.908 1.00 85.88 382 ARG A C 1
ATOM 3121 O O . ARG A 1 382 ? 16.458 -13.677 -22.992 1.00 85.88 382 ARG A O 1
ATOM 3128 N N . PHE A 1 383 ? 15.123 -14.983 -21.768 1.00 85.88 383 PHE A N 1
ATOM 3129 C CA . PHE A 1 383 ? 14.656 -15.797 -22.880 1.00 85.88 383 PHE A CA 1
ATOM 3130 C C . PHE A 1 383 ? 13.142 -15.955 -22.810 1.00 85.88 383 PHE A C 1
ATOM 3132 O O . PHE A 1 383 ? 12.582 -16.206 -21.739 1.00 85.88 383 PHE A O 1
ATOM 3139 N N . THR A 1 384 ? 12.490 -15.839 -23.962 1.00 83.38 384 THR A N 1
ATOM 3140 C CA . THR A 1 384 ? 11.068 -16.145 -24.127 1.00 83.38 384 THR A CA 1
ATOM 3141 C C . THR A 1 384 ? 10.938 -17.369 -25.020 1.00 83.38 384 THR A C 1
ATOM 3143 O O . THR A 1 384 ? 11.589 -17.457 -26.059 1.00 83.38 384 THR A O 1
ATOM 3146 N N . ILE A 1 385 ? 10.108 -18.328 -24.605 1.00 84.50 385 ILE A N 1
ATOM 3147 C CA . ILE A 1 385 ? 9.867 -19.558 -25.360 1.00 84.50 385 ILE A CA 1
ATOM 3148 C C . ILE A 1 385 ? 8.501 -19.453 -26.023 1.00 84.50 385 ILE A C 1
ATOM 3150 O O . ILE A 1 385 ? 7.481 -19.442 -25.331 1.00 84.50 385 ILE A O 1
ATOM 3154 N N . PHE A 1 386 ? 8.481 -19.425 -27.351 1.00 81.62 386 PHE A N 1
ATOM 3155 C CA . PHE A 1 386 ? 7.250 -19.553 -28.121 1.00 81.62 386 PHE A CA 1
ATOM 3156 C C . PHE A 1 386 ? 7.122 -20.980 -28.641 1.00 81.62 386 PHE A C 1
ATOM 3158 O O . PHE A 1 386 ? 8.108 -21.612 -29.015 1.00 81.62 386 PHE A O 1
ATOM 3165 N N . LYS A 1 387 ? 5.900 -21.512 -28.610 1.00 82.00 387 LYS A N 1
ATOM 3166 C CA . LYS A 1 387 ? 5.579 -22.806 -29.212 1.00 82.00 387 LYS A CA 1
ATOM 3167 C C . LYS A 1 387 ? 4.799 -22.558 -30.489 1.00 82.00 387 LYS A C 1
ATOM 3169 O O . LYS A 1 387 ? 3.741 -21.934 -30.434 1.00 82.00 387 LYS A O 1
ATOM 3174 N N . ASP A 1 388 ? 5.315 -23.063 -31.599 1.00 78.75 388 ASP A N 1
ATOM 3175 C CA . ASP A 1 388 ? 4.599 -23.060 -32.871 1.00 78.75 388 ASP A CA 1
ATOM 3176 C C . ASP A 1 388 ? 3.370 -23.996 -32.810 1.00 78.75 388 ASP A C 1
ATOM 3178 O O . ASP A 1 388 ? 3.254 -24.851 -31.925 1.00 78.75 388 ASP A O 1
ATOM 3182 N N . LEU A 1 389 ? 2.464 -23.871 -33.781 1.00 79.31 389 LEU A N 1
ATOM 3183 C CA . LEU A 1 389 ? 1.303 -24.739 -33.998 1.00 79.31 389 LEU A CA 1
ATOM 3184 C C . LEU A 1 389 ? 1.684 -26.227 -34.078 1.00 79.31 389 LEU A C 1
ATOM 3186 O O . LEU A 1 389 ? 0.888 -27.088 -33.707 1.00 79.31 389 LEU A O 1
ATOM 3190 N N . ASN A 1 390 ? 2.915 -26.528 -34.502 1.00 83.62 390 ASN A N 1
ATOM 3191 C CA . ASN A 1 390 ? 3.470 -27.882 -34.559 1.00 83.62 390 ASN A CA 1
ATOM 3192 C C . ASN A 1 390 ? 4.051 -28.381 -33.218 1.00 83.62 390 ASN A C 1
ATOM 3194 O O . ASN A 1 390 ? 4.573 -29.492 -33.143 1.00 83.62 390 ASN A O 1
ATOM 3198 N N . GLY A 1 391 ? 3.995 -27.573 -32.154 1.00 81.44 391 GLY A N 1
ATOM 3199 C CA . GLY A 1 391 ? 4.509 -27.904 -30.821 1.00 81.44 391 GLY A CA 1
ATOM 3200 C C . GLY A 1 391 ? 6.025 -27.753 -30.651 1.00 81.44 391 GLY A C 1
ATOM 3201 O O . GLY A 1 391 ? 6.543 -28.069 -29.578 1.00 81.44 391 GLY A O 1
ATOM 3202 N N . ILE A 1 392 ? 6.733 -27.260 -31.672 1.00 84.00 392 ILE A N 1
ATOM 3203 C CA . ILE A 1 392 ? 8.171 -26.975 -31.618 1.00 84.00 392 ILE A CA 1
ATOM 3204 C C . ILE A 1 392 ? 8.383 -25.709 -30.785 1.00 84.00 392 ILE A C 1
ATOM 3206 O O . ILE A 1 392 ? 7.746 -24.687 -31.030 1.00 84.00 392 ILE A O 1
ATOM 3210 N N . SER A 1 393 ? 9.245 -25.794 -29.770 1.00 85.19 393 SER A N 1
ATOM 3211 C CA . SER A 1 393 ? 9.599 -24.662 -28.915 1.00 85.19 393 SER A CA 1
ATOM 3212 C C . SER A 1 393 ? 10.819 -23.926 -29.461 1.00 85.19 393 SER A C 1
ATOM 3214 O O . SER A 1 393 ? 11.900 -24.515 -29.523 1.00 85.19 393 SER A O 1
ATOM 3216 N N . GLU A 1 394 ? 10.664 -22.645 -29.769 1.00 87.44 394 GLU A N 1
ATOM 3217 C CA . GLU A 1 394 ? 11.743 -21.753 -30.194 1.00 87.44 394 GLU A CA 1
ATOM 3218 C C . GLU A 1 394 ? 12.057 -20.726 -29.105 1.00 87.44 394 GLU A C 1
ATOM 3220 O O . GLU A 1 394 ? 11.175 -20.293 -28.357 1.00 87.44 394 GLU A O 1
ATOM 3225 N N . GLN A 1 395 ? 13.336 -20.365 -28.990 1.00 88.31 395 GLN A N 1
ATOM 3226 C CA . GLN A 1 395 ? 13.834 -19.443 -27.974 1.00 88.31 395 GLN A CA 1
ATOM 3227 C C . GLN A 1 395 ? 14.200 -18.101 -28.595 1.00 88.31 395 GLN A C 1
ATOM 3229 O O . GLN A 1 395 ? 14.953 -18.034 -29.567 1.00 88.31 395 GLN A O 1
ATOM 3234 N N . TYR A 1 396 ? 13.704 -17.036 -27.981 1.00 90.00 396 TYR A N 1
ATOM 3235 C CA . TYR A 1 396 ? 13.927 -15.659 -28.394 1.00 90.00 396 TYR A CA 1
ATOM 3236 C C . TYR A 1 396 ? 14.679 -14.919 -27.298 1.00 90.00 396 TYR A C 1
ATOM 3238 O O . TYR A 1 396 ? 14.349 -15.049 -26.115 1.00 90.00 396 TYR A O 1
ATOM 3246 N N . SER A 1 397 ? 15.686 -14.149 -27.701 1.00 90.06 397 SER A N 1
ATOM 3247 C CA . SER A 1 397 ? 16.489 -13.331 -26.795 1.00 90.06 397 SER A CA 1
ATOM 3248 C C . SER A 1 397 ? 15.662 -12.144 -26.293 1.00 90.06 397 SER A C 1
ATOM 3250 O O . SER A 1 397 ? 15.034 -11.437 -27.085 1.00 90.06 397 SER A O 1
ATOM 3252 N N . ALA A 1 398 ? 15.662 -11.918 -24.983 1.00 91.19 398 ALA A N 1
ATOM 3253 C CA . ALA A 1 398 ? 14.964 -10.824 -24.322 1.00 91.19 398 ALA A CA 1
ATOM 3254 C C . ALA A 1 398 ? 15.909 -10.076 -23.376 1.00 91.19 398 ALA A C 1
ATOM 3256 O O . ALA A 1 398 ? 16.741 -10.658 -22.679 1.00 91.19 398 ALA A O 1
ATOM 3257 N N . ILE A 1 399 ? 15.750 -8.762 -23.310 1.00 90.12 399 ILE A N 1
ATOM 3258 C CA . ILE A 1 399 ? 16.561 -7.885 -22.474 1.00 90.12 399 ILE A CA 1
ATOM 3259 C C . ILE A 1 399 ? 15.687 -6.833 -21.814 1.00 90.12 399 ILE A C 1
ATOM 3261 O O . ILE A 1 399 ? 14.650 -6.449 -22.353 1.00 90.12 399 ILE A O 1
ATOM 3265 N N . GLY A 1 400 ? 16.060 -6.374 -20.625 1.00 90.19 400 GLY A N 1
ATOM 3266 C CA . GLY A 1 400 ? 15.159 -5.509 -19.889 1.00 90.19 400 GLY A CA 1
ATOM 3267 C C . GLY A 1 400 ? 15.595 -5.179 -18.479 1.00 90.19 400 GLY A C 1
ATOM 3268 O O . GLY A 1 400 ? 16.742 -5.380 -18.085 1.00 90.19 400 GLY A O 1
ATOM 3269 N N . VAL A 1 401 ? 14.638 -4.676 -17.709 1.00 89.06 401 VAL A N 1
ATOM 3270 C CA . VAL A 1 401 ? 14.821 -4.295 -16.309 1.00 89.06 401 VAL A CA 1
ATOM 3271 C C . VAL A 1 401 ? 13.681 -4.860 -15.473 1.00 89.06 401 VAL A C 1
ATOM 3273 O O . VAL A 1 401 ? 12.527 -4.872 -15.900 1.00 89.06 401 VAL A O 1
ATOM 3276 N N . THR A 1 402 ? 13.997 -5.309 -14.265 1.00 90.62 402 THR A N 1
ATOM 3277 C CA . THR A 1 402 ? 13.002 -5.655 -13.252 1.00 90.62 402 THR A CA 1
ATOM 3278 C C . THR A 1 402 ? 12.766 -4.428 -12.379 1.00 90.62 402 THR A C 1
ATOM 3280 O O . THR A 1 402 ? 13.658 -3.960 -11.667 1.00 90.62 402 THR A O 1
ATOM 3283 N N . VAL A 1 403 ? 11.550 -3.896 -12.446 1.00 89.88 403 VAL A N 1
ATOM 3284 C CA . VAL A 1 403 ? 11.060 -2.805 -11.606 1.00 89.88 403 VAL A CA 1
ATOM 3285 C C . VAL A 1 403 ? 10.503 -3.422 -10.326 1.00 89.88 403 VAL A C 1
ATOM 3287 O O . VAL A 1 403 ? 9.471 -4.089 -10.347 1.00 89.88 403 VAL A O 1
ATOM 3290 N N . THR A 1 404 ? 11.198 -3.234 -9.210 1.00 90.94 404 THR A N 1
ATOM 3291 C CA . THR A 1 404 ? 10.732 -3.670 -7.891 1.00 90.94 404 THR A CA 1
ATOM 3292 C C . THR A 1 404 ? 10.020 -2.513 -7.207 1.00 90.94 404 THR A C 1
ATOM 3294 O O . THR A 1 404 ? 10.607 -1.457 -6.990 1.00 90.94 404 THR A O 1
ATOM 3297 N N . MET A 1 405 ? 8.751 -2.699 -6.867 1.00 90.25 405 MET A N 1
ATOM 3298 C CA . MET A 1 405 ? 7.907 -1.671 -6.262 1.00 90.25 405 MET A CA 1
ATOM 3299 C C . MET A 1 405 ? 7.459 -2.138 -4.884 1.00 90.25 405 MET A C 1
ATOM 3301 O O . MET A 1 405 ? 6.827 -3.182 -4.755 1.00 90.25 405 MET A O 1
ATOM 3305 N N . SER A 1 406 ? 7.781 -1.360 -3.856 1.00 89.50 406 SER A N 1
ATOM 3306 C CA . SER A 1 406 ? 7.338 -1.580 -2.480 1.00 89.50 406 SER A CA 1
ATOM 3307 C C . SER A 1 406 ? 6.350 -0.491 -2.096 1.00 89.50 406 SER A C 1
ATOM 3309 O O . SER A 1 406 ? 6.682 0.695 -2.137 1.00 89.50 406 SER A O 1
ATOM 3311 N N . ARG A 1 407 ? 5.147 -0.867 -1.669 1.00 89.00 407 ARG A N 1
ATOM 3312 C CA . ARG A 1 407 ? 4.140 0.105 -1.232 1.00 89.00 407 ARG A CA 1
ATOM 3313 C C . ARG A 1 407 ? 4.530 0.758 0.096 1.00 89.00 407 ARG A C 1
ATOM 3315 O O . ARG A 1 407 ? 5.034 0.100 1.010 1.00 89.00 407 ARG A O 1
ATOM 3322 N N . LYS A 1 408 ? 4.268 2.059 0.248 1.00 86.81 408 LYS A N 1
ATOM 3323 C CA . LYS A 1 408 ? 4.369 2.734 1.551 1.00 86.81 408 LYS A CA 1
ATOM 3324 C C . LYS A 1 408 ? 3.107 2.437 2.362 1.00 86.81 408 LYS A C 1
ATOM 3326 O O . LYS A 1 408 ? 2.065 3.046 2.162 1.00 86.81 408 LYS A O 1
ATOM 3331 N N . TYR A 1 409 ? 3.203 1.501 3.304 1.00 86.81 409 TYR A N 1
ATOM 3332 C CA . TYR A 1 409 ? 2.061 0.995 4.083 1.00 86.81 409 TYR A CA 1
ATOM 3333 C C . TYR A 1 409 ? 1.556 1.942 5.191 1.00 86.81 409 TYR A C 1
ATOM 3335 O O . TYR A 1 409 ? 0.455 1.759 5.712 1.00 86.81 409 TYR A O 1
ATOM 3343 N N . LEU A 1 410 ? 2.353 2.938 5.601 1.00 86.00 410 LEU A N 1
ATOM 3344 C CA . LEU A 1 410 ? 2.059 3.776 6.773 1.00 86.00 410 LEU A CA 1
ATOM 3345 C C . LEU A 1 410 ? 0.725 4.550 6.684 1.00 86.00 410 LEU A C 1
ATOM 3347 O O . LEU A 1 410 ? 0.007 4.558 7.686 1.00 86.00 410 LEU A O 1
ATOM 3351 N N . PRO A 1 411 ? 0.343 5.150 5.536 1.00 84.81 411 PRO A N 1
ATOM 3352 C CA . PRO A 1 411 ? -0.965 5.789 5.383 1.00 84.81 411 PRO A CA 1
ATOM 3353 C C . PRO A 1 411 ? -2.122 4.818 5.643 1.00 84.81 411 PRO A C 1
ATOM 3355 O O . PRO A 1 411 ? -3.007 5.116 6.434 1.00 84.81 411 PRO A O 1
ATOM 3358 N N . PHE A 1 412 ? -2.063 3.598 5.101 1.00 88.44 412 PHE A N 1
ATOM 3359 C CA . PHE A 1 412 ? -3.100 2.585 5.319 1.00 88.44 412 PHE A CA 1
ATOM 3360 C C . PHE A 1 412 ? -3.204 2.138 6.782 1.00 88.44 412 PHE A C 1
ATOM 3362 O O . PHE A 1 412 ? -4.303 1.886 7.284 1.00 88.44 412 PHE A O 1
ATOM 3369 N N . LEU A 1 413 ? -2.071 2.052 7.488 1.00 89.56 413 LEU A N 1
ATOM 3370 C CA . LEU A 1 413 ? -2.051 1.728 8.916 1.00 89.56 413 LEU A CA 1
ATOM 3371 C C . LEU A 1 413 ? -2.792 2.791 9.737 1.00 89.56 413 LEU A C 1
ATOM 3373 O O . LEU A 1 413 ? -3.545 2.470 10.658 1.00 89.56 413 LEU A O 1
ATOM 3377 N N . ILE A 1 414 ? -2.603 4.056 9.383 1.00 86.94 414 ILE A N 1
ATOM 3378 C CA . ILE A 1 414 ? -3.225 5.188 10.065 1.00 86.94 414 ILE A CA 1
ATOM 3379 C C . ILE A 1 414 ? -4.702 5.337 9.680 1.00 86.94 414 ILE A C 1
ATOM 3381 O O . ILE A 1 414 ? -5.520 5.621 10.551 1.00 86.94 414 ILE A O 1
ATOM 3385 N N . ASP A 1 415 ? -5.048 5.131 8.414 1.00 86.62 415 ASP A N 1
ATOM 3386 C CA . ASP A 1 415 ? -6.389 5.408 7.895 1.00 86.62 415 ASP A CA 1
ATOM 3387 C C . ASP A 1 415 ? -7.380 4.281 8.199 1.00 86.62 415 ASP A C 1
ATOM 3389 O O . ASP A 1 415 ? -8.558 4.539 8.451 1.00 86.62 415 ASP A O 1
ATOM 3393 N N . TYR A 1 416 ? -6.904 3.031 8.243 1.00 91.38 416 TYR A N 1
ATOM 3394 C CA . TYR A 1 416 ? -7.766 1.859 8.405 1.00 91.38 416 TYR A CA 1
ATOM 3395 C C . TYR A 1 416 ? -7.449 1.045 9.661 1.00 91.38 416 TYR A C 1
ATOM 3397 O O . TYR A 1 416 ? -8.352 0.776 10.459 1.00 91.38 416 TYR A O 1
ATOM 3405 N N . PHE A 1 417 ? -6.185 0.657 9.879 1.00 92.88 417 PHE A N 1
ATOM 3406 C CA . PHE A 1 417 ? -5.843 -0.257 10.979 1.00 92.88 417 PHE A CA 1
ATOM 3407 C C . PHE A 1 417 ? -6.076 0.376 12.353 1.00 92.88 417 PHE A C 1
ATOM 3409 O O . PHE A 1 417 ? -6.714 -0.230 13.219 1.00 92.88 417 PHE A O 1
ATOM 3416 N N . LEU A 1 418 ? -5.581 1.600 12.545 1.00 91.00 418 LEU A N 1
ATOM 3417 C CA . LEU A 1 418 ? -5.641 2.303 13.821 1.00 91.00 418 LEU A CA 1
ATOM 3418 C C . LEU A 1 418 ? -7.086 2.664 14.227 1.00 91.00 418 LEU A C 1
ATOM 3420 O O . LEU A 1 418 ? -7.480 2.279 15.330 1.00 91.00 418 LEU A O 1
ATOM 3424 N N . PRO A 1 419 ? -7.929 3.284 13.376 1.00 91.50 419 PRO A N 1
ATOM 3425 C CA . PRO A 1 419 ? -9.325 3.559 13.713 1.00 91.50 419 PRO A CA 1
ATOM 3426 C C . PRO A 1 419 ? -10.137 2.289 13.985 1.00 91.50 419 PRO A C 1
ATOM 3428 O O . PRO A 1 419 ? -10.877 2.242 14.969 1.00 91.50 419 PRO A O 1
ATOM 3431 N N . ALA A 1 420 ? -9.962 1.235 13.177 1.00 94.50 420 ALA A N 1
ATOM 3432 C CA . ALA A 1 420 ? -10.661 -0.034 13.382 1.00 94.50 420 ALA A CA 1
ATOM 3433 C C . ALA A 1 420 ? -10.275 -0.697 14.716 1.00 94.50 420 ALA A C 1
ATOM 3435 O O . ALA A 1 420 ? -11.148 -1.148 15.462 1.00 94.50 420 ALA A O 1
ATOM 3436 N N . GLY A 1 421 ? -8.983 -0.691 15.060 1.00 93.94 421 GLY A N 1
ATOM 3437 C CA . GLY A 1 421 ? -8.498 -1.173 16.352 1.00 93.94 421 GLY A CA 1
ATOM 3438 C C . GLY A 1 421 ? -9.071 -0.373 17.525 1.00 93.94 421 GLY A C 1
ATOM 3439 O O . GLY A 1 421 ? -9.570 -0.961 18.485 1.00 93.94 421 GLY A O 1
ATOM 3440 N N . LEU A 1 422 ? -9.081 0.962 17.434 1.00 92.38 422 LEU A N 1
ATOM 3441 C CA . LEU A 1 422 ? -9.671 1.818 18.468 1.00 92.38 422 LEU A CA 1
ATOM 3442 C C . LEU A 1 422 ? -11.176 1.561 18.637 1.00 92.38 422 LEU A C 1
ATOM 3444 O O . LEU A 1 422 ? -11.655 1.538 19.770 1.00 92.38 422 LEU A O 1
ATOM 3448 N N . PHE A 1 423 ? -11.925 1.307 17.558 1.00 93.44 423 PHE A N 1
ATOM 3449 C CA . PHE A 1 423 ? -13.342 0.939 17.658 1.00 93.44 423 PHE A CA 1
ATOM 3450 C C . PHE A 1 423 ? -13.564 -0.367 18.423 1.00 93.44 423 PHE A C 1
ATOM 3452 O O . PHE A 1 423 ? -14.470 -0.428 19.257 1.00 93.44 423 PHE A O 1
ATOM 3459 N N . VAL A 1 424 ? -12.713 -1.380 18.227 1.00 94.38 424 VAL A N 1
ATOM 3460 C CA . VAL A 1 424 ? -12.772 -2.608 19.037 1.00 94.38 424 VAL A CA 1
ATOM 3461 C C . VAL A 1 424 ? -12.527 -2.291 20.515 1.00 94.38 424 VAL A C 1
ATOM 3463 O O . VAL A 1 424 ? -13.294 -2.748 21.360 1.00 94.38 424 VAL A O 1
ATOM 3466 N N . LEU A 1 425 ? -11.548 -1.444 20.847 1.00 91.31 425 LEU A N 1
ATOM 3467 C CA . LEU A 1 425 ? -11.292 -1.041 22.238 1.00 91.31 425 LEU A CA 1
ATOM 3468 C C . LEU A 1 425 ? -12.475 -0.279 22.858 1.00 91.31 425 LEU A C 1
ATOM 3470 O O . LEU A 1 425 ? -12.858 -0.550 23.997 1.00 91.31 425 LEU A O 1
ATOM 3474 N N . VAL A 1 426 ? -13.095 0.643 22.111 1.00 89.75 426 VAL A N 1
ATOM 3475 C CA . VAL A 1 426 ? -14.289 1.372 22.575 1.00 89.75 426 VAL A CA 1
ATOM 3476 C C . VAL A 1 426 ? -15.471 0.421 22.777 1.00 89.75 426 VAL A C 1
ATOM 3478 O O . VAL A 1 426 ? -16.247 0.608 23.715 1.00 89.75 426 VAL A O 1
ATOM 3481 N N . SER A 1 427 ? -15.595 -0.635 21.966 1.00 91.44 427 SER A N 1
ATOM 3482 C CA . SER A 1 427 ? -16.668 -1.624 22.127 1.00 91.44 427 SER A CA 1
ATOM 3483 C C . SER A 1 427 ? -16.631 -2.312 23.496 1.00 91.44 427 SER A C 1
ATOM 3485 O O . SER A 1 427 ? -17.686 -2.562 24.078 1.00 91.44 427 SER A O 1
ATOM 3487 N N . TRP A 1 428 ? -15.444 -2.518 24.082 1.00 89.31 428 TRP A N 1
ATOM 3488 C CA . TRP A 1 428 ? -15.299 -3.134 25.407 1.00 89.31 428 TRP A CA 1
ATOM 3489 C C . TRP A 1 428 ? -15.842 -2.254 26.524 1.00 89.31 428 TRP A C 1
ATOM 3491 O O . TRP A 1 428 ? -16.250 -2.764 27.567 1.00 89.31 428 TRP A O 1
ATOM 3501 N N . VAL A 1 429 ? -15.903 -0.936 26.299 1.00 83.31 429 VAL A N 1
ATOM 3502 C CA . VAL A 1 429 ? -16.487 0.001 27.262 1.00 83.31 429 VAL A CA 1
ATOM 3503 C C . VAL A 1 429 ? -17.961 -0.327 27.520 1.00 83.31 429 VAL A C 1
ATOM 3505 O O . VAL A 1 429 ? -18.447 -0.128 28.635 1.00 83.31 429 VAL A O 1
ATOM 3508 N N . SER A 1 430 ? -18.659 -0.921 26.544 1.00 84.69 430 SER A N 1
ATOM 3509 C CA . SER A 1 430 ? -20.051 -1.361 26.702 1.00 84.69 430 SER A CA 1
ATOM 3510 C C . SER A 1 430 ? -20.242 -2.342 27.872 1.00 84.69 430 SER A C 1
ATOM 3512 O O . SER A 1 430 ? -21.200 -2.180 28.629 1.00 84.69 430 SER A O 1
ATOM 3514 N N . PHE A 1 431 ? -19.294 -3.259 28.110 1.00 84.25 431 PHE A N 1
ATOM 3515 C CA . PHE A 1 431 ? -19.334 -4.247 29.201 1.00 84.25 431 PHE A CA 1
ATOM 3516 C C . PHE A 1 431 ? -19.177 -3.629 30.601 1.00 84.25 431 PHE A C 1
ATOM 3518 O O . PHE A 1 431 ? -19.418 -4.284 31.623 1.00 84.25 431 PHE A O 1
ATOM 3525 N N . LEU A 1 432 ? -18.713 -2.378 30.687 1.00 79.56 432 LEU A N 1
ATOM 3526 C CA . LEU A 1 432 ? -18.554 -1.657 31.951 1.00 79.56 432 LEU A CA 1
ATOM 3527 C C . LEU A 1 432 ? -19.790 -0.833 32.321 1.00 79.56 432 LEU A C 1
ATOM 3529 O O . LEU A 1 432 ? -20.032 -0.590 33.503 1.00 79.56 432 LEU A O 1
ATOM 3533 N N . ILE A 1 433 ? -20.570 -0.395 31.332 1.00 77.00 433 ILE A N 1
ATOM 3534 C CA . ILE A 1 433 ? -21.800 0.376 31.553 1.00 77.00 433 ILE A CA 1
ATOM 3535 C C . ILE A 1 433 ? -22.837 -0.552 32.184 1.00 77.00 433 ILE A C 1
ATOM 3537 O O . ILE A 1 433 ? -23.005 -1.619 31.648 1.00 77.00 433 ILE A O 1
ATOM 3541 N N . PRO A 1 434 ? -23.583 -0.232 33.245 1.00 69.38 434 PRO A N 1
ATOM 3542 C CA . PRO A 1 434 ? -24.566 -1.168 33.807 1.00 69.38 434 PRO A CA 1
ATOM 3543 C C . PRO A 1 434 ? -25.713 -1.532 32.832 1.00 69.38 434 PRO A C 1
ATOM 3545 O O . PRO A 1 434 ? -26.204 -0.646 32.126 1.00 69.38 434 PRO A O 1
ATOM 3548 N N . PRO A 1 435 ? -26.239 -2.776 32.844 1.00 64.06 435 PRO A N 1
ATOM 3549 C CA . PRO A 1 435 ? -27.322 -3.217 31.946 1.00 64.06 435 PRO A CA 1
ATOM 3550 C C . PRO A 1 435 ? -28.672 -2.516 32.199 1.00 64.06 435 PRO A C 1
ATOM 3552 O O . PRO A 1 435 ? -29.602 -2.637 31.402 1.00 64.06 435 PRO A O 1
ATOM 3555 N N . ALA A 1 436 ? -28.794 -1.755 33.292 1.00 63.75 436 ALA A N 1
ATOM 3556 C CA . ALA A 1 436 ? -29.953 -0.910 33.573 1.00 63.75 436 ALA A CA 1
ATOM 3557 C C . ALA A 1 436 ? -30.096 0.265 32.582 1.00 63.75 436 ALA A C 1
ATOM 3559 O O . ALA A 1 436 ? -31.206 0.743 32.361 1.00 63.75 436 ALA A O 1
ATOM 3560 N N . ILE A 1 437 ? -29.000 0.708 31.951 1.00 68.56 437 ILE A N 1
ATOM 3561 C CA . ILE A 1 437 ? -28.970 1.857 31.031 1.00 68.56 437 ILE A CA 1
ATOM 3562 C C . ILE A 1 437 ? -28.976 1.349 29.581 1.00 68.56 437 ILE A C 1
ATOM 3564 O O . ILE A 1 437 ? -28.012 1.490 28.828 1.00 68.56 437 ILE A O 1
ATOM 3568 N N . VAL A 1 438 ? -30.100 0.737 29.198 1.00 66.56 438 VAL A N 1
ATOM 3569 C CA . VAL A 1 438 ? -30.350 0.131 27.876 1.00 66.56 438 VAL A CA 1
ATOM 3570 C C . VAL A 1 438 ? -29.985 1.028 26.676 1.00 66.56 438 VAL A C 1
ATOM 3572 O O . VAL A 1 438 ? -29.267 0.550 25.795 1.00 66.56 438 VAL A O 1
ATOM 3575 N N . PRO A 1 439 ? -30.397 2.315 26.605 1.00 70.31 439 PRO A N 1
ATOM 3576 C CA . PRO A 1 439 ? -30.172 3.114 25.396 1.00 70.31 439 PRO A CA 1
ATOM 3577 C C . PRO A 1 439 ? -28.690 3.413 25.120 1.00 70.31 439 PRO A C 1
ATOM 3579 O O . PRO A 1 439 ? -28.307 3.564 23.964 1.00 70.31 439 PRO A O 1
ATOM 3582 N N . GLY A 1 440 ? -27.839 3.454 26.153 1.00 72.44 440 GLY A N 1
ATOM 3583 C CA . GLY A 1 440 ? -26.419 3.785 25.999 1.00 72.44 440 GLY A CA 1
ATOM 3584 C C . GLY A 1 440 ? -25.597 2.665 25.358 1.00 72.44 440 GLY A C 1
ATOM 3585 O O . GLY A 1 440 ? -24.814 2.923 24.446 1.00 72.44 440 GLY A O 1
ATOM 3586 N N . ARG A 1 441 ? -25.794 1.414 25.806 1.00 82.75 441 ARG A N 1
ATOM 3587 C CA . ARG A 1 441 ? -25.062 0.245 25.281 1.00 82.75 441 ARG A CA 1
ATOM 3588 C C . ARG A 1 441 ? -25.434 -0.057 23.822 1.00 82.75 441 ARG A C 1
ATOM 3590 O O . ARG A 1 441 ? -24.538 -0.258 23.008 1.00 82.75 441 ARG A O 1
ATOM 3597 N N . MET A 1 442 ? -26.729 -0.028 23.482 1.00 84.06 442 MET A N 1
ATOM 3598 C CA . MET A 1 442 ? -27.199 -0.279 22.109 1.00 84.06 442 MET A CA 1
ATOM 3599 C C . MET A 1 442 ? -26.668 0.740 21.110 1.00 84.06 442 MET A C 1
ATOM 3601 O O . MET A 1 442 ? -26.086 0.365 20.095 1.00 84.06 442 MET A O 1
ATOM 3605 N N . ALA A 1 443 ? -26.874 2.030 21.397 1.00 83.56 443 ALA A N 1
ATOM 3606 C CA . ALA A 1 443 ? -26.501 3.094 20.475 1.00 83.56 443 ALA A CA 1
ATOM 3607 C C . ALA A 1 443 ? -24.993 3.079 20.193 1.00 83.56 443 ALA A C 1
ATOM 3609 O O . ALA A 1 443 ? -24.586 3.224 19.043 1.00 83.56 443 ALA A O 1
ATOM 3610 N N . LEU A 1 444 ? -24.172 2.829 21.220 1.00 86.19 444 LEU A N 1
ATOM 3611 C CA . LEU A 1 444 ? -22.725 2.666 21.086 1.00 86.19 444 LEU A CA 1
ATOM 3612 C C . LEU A 1 444 ? -22.396 1.545 20.094 1.00 86.19 444 LEU A C 1
ATOM 3614 O O . LEU A 1 444 ? -21.759 1.794 19.074 1.00 86.19 444 LEU A O 1
ATOM 3618 N N . LEU A 1 445 ? -22.833 0.320 20.385 1.00 90.62 445 LEU A N 1
ATOM 3619 C CA . LEU A 1 445 ? -22.408 -0.860 19.638 1.00 90.62 445 LEU A CA 1
ATOM 3620 C C . LEU A 1 445 ? -22.919 -0.856 18.188 1.00 90.62 445 LEU A C 1
ATOM 3622 O O . LEU A 1 445 ? -22.168 -1.202 17.278 1.00 90.62 445 LEU A O 1
ATOM 3626 N N . ILE A 1 446 ? -24.157 -0.402 17.956 1.00 91.19 446 ILE A N 1
ATOM 3627 C CA . ILE A 1 446 ? -24.725 -0.280 16.603 1.00 91.19 446 ILE A CA 1
ATOM 3628 C C . ILE A 1 446 ? -23.943 0.753 15.791 1.00 91.19 446 ILE A C 1
ATOM 3630 O O . ILE A 1 446 ? -23.609 0.507 14.632 1.00 91.19 446 ILE A O 1
ATOM 3634 N N . THR A 1 447 ? -23.616 1.898 16.395 1.00 90.19 447 THR A N 1
ATOM 3635 C CA . THR A 1 447 ? -22.882 2.946 15.679 1.00 90.19 447 THR A CA 1
ATOM 3636 C C . THR A 1 447 ? -21.450 2.510 15.371 1.00 90.19 447 THR A C 1
ATOM 3638 O O . THR A 1 447 ? -20.972 2.755 14.267 1.00 90.19 447 THR A O 1
ATOM 3641 N N . LEU A 1 448 ? -20.775 1.806 16.289 1.00 92.44 448 LEU A N 1
ATOM 3642 C CA . LEU A 1 448 ? -19.452 1.224 16.023 1.00 92.44 448 LEU A CA 1
ATOM 3643 C C . LEU A 1 448 ? -19.484 0.209 14.878 1.00 92.44 448 LEU A C 1
ATOM 3645 O O . LEU A 1 448 ? -18.608 0.234 14.016 1.00 92.44 448 LEU A O 1
ATOM 3649 N N . PHE A 1 449 ? -20.498 -0.657 14.853 1.00 94.62 449 PHE A N 1
ATOM 3650 C CA . PHE A 1 449 ? -20.677 -1.628 13.779 1.00 94.62 449 PHE A CA 1
ATOM 3651 C C . PHE A 1 449 ? -20.863 -0.933 12.425 1.00 94.62 449 PHE A C 1
ATOM 3653 O O . PHE A 1 449 ? -20.141 -1.237 11.479 1.00 94.62 449 PHE A O 1
ATOM 3660 N N . LEU A 1 450 ? -21.758 0.059 12.350 1.00 93.00 450 LEU A N 1
ATOM 3661 C CA . LEU A 1 450 ? -21.982 0.838 11.130 1.00 93.00 450 LEU A CA 1
ATOM 3662 C C . LEU A 1 450 ? -20.703 1.543 10.655 1.00 93.00 450 LEU A C 1
ATOM 3664 O O . LEU A 1 450 ? -20.390 1.527 9.467 1.00 93.00 450 LEU A O 1
ATOM 3668 N N . MET A 1 451 ? -19.941 2.134 11.576 1.00 91.81 451 MET A N 1
ATOM 3669 C CA . MET A 1 451 ? -18.685 2.806 11.241 1.00 91.81 451 MET A CA 1
ATOM 3670 C C . MET A 1 451 ? -17.630 1.835 10.705 1.00 91.81 451 MET A C 1
ATOM 3672 O O . MET A 1 451 ? -16.958 2.162 9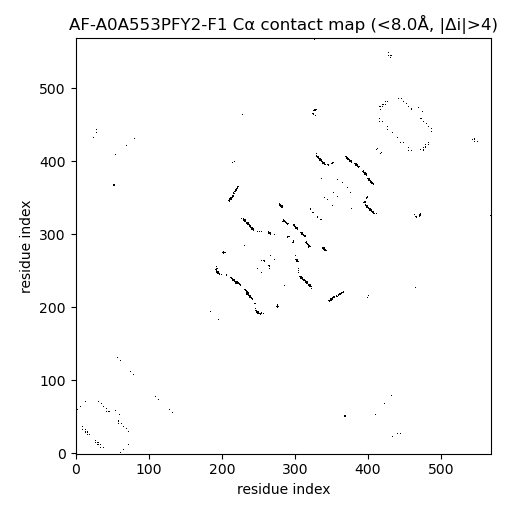.730 1.00 91.81 451 MET A O 1
ATOM 3676 N N . LEU A 1 452 ? -17.507 0.633 11.275 1.00 94.31 452 LEU A N 1
ATOM 3677 C CA . LEU A 1 452 ? -16.595 -0.388 10.753 1.00 94.31 452 LEU A CA 1
ATOM 3678 C C . LEU A 1 452 ? -17.020 -0.902 9.369 1.00 94.31 452 LEU A C 1
ATOM 3680 O O . LEU A 1 452 ? -16.161 -1.115 8.519 1.00 94.31 452 LEU A O 1
ATOM 3684 N N . VAL A 1 453 ? -18.324 -1.044 9.107 1.00 94.50 453 VAL A N 1
ATOM 3685 C CA . VAL A 1 453 ? -18.841 -1.396 7.770 1.00 94.50 453 VAL A CA 1
ATOM 3686 C C . VAL A 1 453 ? -18.537 -0.293 6.749 1.00 94.50 453 VAL A C 1
ATOM 3688 O O . VAL A 1 453 ? -18.097 -0.586 5.635 1.00 94.50 453 VAL A O 1
ATOM 3691 N N . ASN A 1 454 ? -18.692 0.978 7.132 1.00 92.06 454 ASN A N 1
ATOM 3692 C CA . ASN A 1 454 ? -18.315 2.113 6.284 1.00 92.06 454 ASN A CA 1
ATOM 3693 C C . ASN A 1 454 ? -16.810 2.108 5.974 1.00 92.06 454 ASN A C 1
ATOM 3695 O O . ASN A 1 454 ? -16.423 2.253 4.815 1.00 92.06 454 ASN A O 1
ATOM 3699 N N . ILE A 1 455 ? -15.964 1.874 6.984 1.00 91.94 455 ILE A N 1
ATOM 3700 C CA . ILE A 1 455 ? -14.511 1.730 6.808 1.00 91.94 455 ILE A CA 1
ATOM 3701 C C . ILE A 1 455 ? -14.184 0.550 5.886 1.00 91.94 455 ILE A C 1
ATOM 3703 O O . ILE A 1 455 ? -13.351 0.700 5.001 1.00 91.94 455 ILE A O 1
ATOM 3707 N N . SER A 1 456 ? -14.854 -0.596 6.035 1.00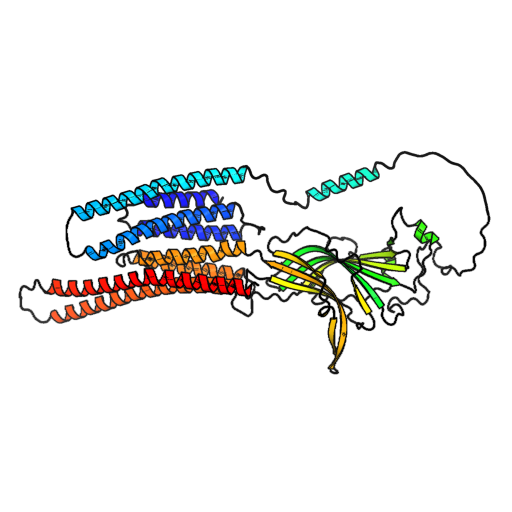 93.00 456 SER A N 1
ATOM 3708 C CA . SER A 1 456 ? -14.668 -1.763 5.159 1.00 93.00 456 SER A CA 1
ATOM 3709 C C . SER A 1 456 ? -15.025 -1.463 3.706 1.00 93.00 456 SER A C 1
ATOM 3711 O O . SER A 1 456 ? -14.343 -1.923 2.791 1.00 93.00 456 SER A O 1
ATOM 3713 N N . THR A 1 457 ? -16.091 -0.692 3.489 1.00 91.88 457 THR A N 1
ATOM 3714 C CA . THR A 1 457 ? -16.517 -0.279 2.148 1.00 91.88 457 THR A CA 1
ATOM 3715 C C . THR A 1 457 ? -15.472 0.645 1.531 1.00 91.88 457 THR A C 1
ATOM 3717 O O . THR A 1 457 ? -15.018 0.384 0.422 1.00 91.88 457 THR A O 1
ATOM 3720 N N . SER A 1 458 ? -15.011 1.645 2.289 1.00 90.00 458 SER A N 1
ATOM 3721 C CA . SER A 1 458 ? -13.938 2.556 1.874 1.00 90.00 458 SER A CA 1
ATOM 3722 C C . SER A 1 458 ? -12.627 1.815 1.561 1.00 90.00 458 SER A C 1
ATOM 3724 O O . SER A 1 458 ? -12.026 1.997 0.502 1.00 90.00 458 SER A O 1
ATOM 3726 N N . ALA A 1 459 ? -12.222 0.883 2.428 1.00 89.69 459 ALA A N 1
ATOM 3727 C CA . ALA A 1 459 ? -11.034 0.059 2.221 1.00 89.69 459 ALA A CA 1
ATOM 3728 C C . ALA A 1 459 ? -11.136 -0.795 0.950 1.00 89.69 459 ALA A C 1
ATOM 3730 O O . ALA A 1 459 ? -10.144 -0.974 0.254 1.00 89.69 459 ALA A O 1
ATOM 3731 N N . THR A 1 460 ? -12.330 -1.293 0.619 1.00 88.62 460 THR A N 1
ATOM 3732 C CA . THR A 1 460 ? -12.561 -2.091 -0.596 1.00 88.62 460 THR A CA 1
ATOM 3733 C C . THR A 1 460 ? -12.580 -1.229 -1.858 1.00 88.62 460 THR A C 1
ATOM 3735 O O . THR A 1 460 ? -12.199 -1.708 -2.918 1.00 88.62 460 THR A O 1
ATOM 3738 N N . THR A 1 461 ? -12.993 0.040 -1.771 1.00 87.25 461 THR A N 1
ATOM 3739 C CA . THR A 1 461 ? -12.941 0.962 -2.918 1.00 87.25 461 THR A CA 1
ATOM 3740 C C . THR A 1 461 ? -11.532 1.466 -3.216 1.00 87.25 461 THR A C 1
ATOM 3742 O O . THR A 1 461 ? -11.223 1.728 -4.373 1.00 87.25 461 THR A O 1
ATOM 3745 N N . HIS A 1 462 ? -10.685 1.596 -2.191 1.00 82.50 462 HIS A N 1
ATOM 3746 C CA . HIS A 1 462 ? -9.299 2.061 -2.322 1.00 82.50 462 HIS A CA 1
ATOM 3747 C C . HIS A 1 462 ? -8.270 0.927 -2.446 1.00 82.50 462 HIS A C 1
ATOM 3749 O O . HIS A 1 462 ? -7.089 1.200 -2.642 1.00 82.50 462 HIS A O 1
ATOM 3755 N N . SER A 1 463 ? -8.692 -0.331 -2.314 1.00 85.38 463 SER A N 1
ATOM 3756 C CA . SER A 1 463 ? -7.839 -1.506 -2.496 1.00 85.38 463 SER A CA 1
ATOM 3757 C C . SER A 1 463 ? -8.114 -2.133 -3.866 1.00 85.38 463 SER A C 1
ATOM 3759 O O . SER A 1 463 ? -9.279 -2.246 -4.261 1.00 85.38 463 SER A O 1
ATOM 3761 N N . PRO A 1 464 ? -7.072 -2.548 -4.603 1.00 85.06 464 PRO A N 1
ATOM 3762 C CA . PRO A 1 464 ? -7.250 -3.284 -5.845 1.00 85.06 464 PRO A CA 1
ATOM 3763 C C . PRO A 1 464 ? -7.923 -4.636 -5.592 1.00 85.06 464 PRO A C 1
ATOM 3765 O O . PRO A 1 464 ? -7.842 -5.217 -4.505 1.00 85.06 464 PRO A O 1
ATOM 3768 N N . LYS A 1 465 ? -8.601 -5.145 -6.623 1.00 77.31 465 LYS A N 1
ATOM 3769 C CA . LYS A 1 465 ? -9.218 -6.469 -6.565 1.00 77.31 465 LYS A CA 1
ATOM 3770 C C . LYS A 1 465 ? -8.143 -7.539 -6.703 1.00 77.31 465 LYS A C 1
ATOM 3772 O O . LYS A 1 465 ? -7.277 -7.451 -7.565 1.00 77.31 465 LYS A O 1
ATOM 3777 N N . SER A 1 466 ? -8.263 -8.560 -5.882 1.00 80.88 466 SER A N 1
ATOM 3778 C CA . SER A 1 466 ? -7.413 -9.743 -5.851 1.00 80.88 466 SER A CA 1
ATOM 3779 C C . SER A 1 466 ? -8.284 -10.988 -5.870 1.00 80.88 466 SER A C 1
ATOM 3781 O O . SER A 1 466 ? -9.471 -10.948 -5.532 1.00 80.88 466 SER A O 1
ATOM 3783 N N . ASP A 1 467 ? -7.681 -12.103 -6.267 1.00 78.88 467 ASP A N 1
ATOM 3784 C CA . ASP A 1 467 ? -8.353 -13.402 -6.287 1.00 78.88 467 ASP A CA 1
ATOM 3785 C C . ASP A 1 467 ? -8.601 -13.945 -4.867 1.00 78.88 467 ASP A C 1
ATOM 3787 O O . ASP A 1 467 ? -9.507 -14.755 -4.657 1.00 78.88 467 ASP A O 1
ATOM 3791 N N . GLN A 1 468 ? -7.819 -13.491 -3.881 1.00 84.44 468 GLN A N 1
ATOM 3792 C CA . GLN A 1 468 ? -7.941 -13.853 -2.468 1.00 84.44 468 GLN A CA 1
ATOM 3793 C C . GLN A 1 468 ? -8.345 -12.656 -1.601 1.00 84.44 468 GLN A C 1
ATOM 3795 O O . GLN A 1 468 ? -8.267 -11.505 -2.008 1.00 84.44 468 GLN A O 1
ATOM 3800 N N . ILE A 1 469 ? -8.781 -12.922 -0.368 1.00 87.69 469 ILE A N 1
ATOM 3801 C CA . ILE A 1 469 ? -9.084 -11.856 0.596 1.00 87.69 469 ILE A CA 1
ATOM 3802 C C . ILE A 1 469 ? -7.767 -11.216 1.054 1.00 87.69 469 ILE A C 1
ATOM 3804 O O . ILE A 1 469 ? -6.905 -11.901 1.602 1.00 87.69 469 ILE A O 1
ATOM 3808 N N . ASN A 1 470 ? -7.648 -9.898 0.894 1.00 90.94 470 ASN A N 1
ATOM 3809 C CA . ASN A 1 470 ? -6.440 -9.151 1.258 1.00 90.94 470 ASN A CA 1
ATOM 3810 C C . ASN A 1 470 ? -6.221 -9.100 2.777 1.00 90.94 470 ASN A C 1
ATOM 3812 O O . ASN A 1 470 ? -7.179 -9.068 3.558 1.00 90.94 470 ASN A O 1
ATOM 3816 N N . ALA A 1 471 ? -4.965 -8.965 3.212 1.00 92.12 471 ALA A N 1
ATOM 3817 C CA . ALA A 1 471 ? -4.611 -8.823 4.628 1.00 92.12 471 ALA A CA 1
ATOM 3818 C C . ALA A 1 471 ? -5.383 -7.685 5.336 1.00 92.12 471 ALA A C 1
ATOM 3820 O O . ALA A 1 471 ? -5.956 -7.894 6.411 1.00 92.12 471 ALA A O 1
ATOM 3821 N N . LEU A 1 472 ? -5.498 -6.507 4.704 1.00 92.94 472 LEU A N 1
ATOM 3822 C CA . LEU A 1 472 ? -6.316 -5.393 5.211 1.00 92.94 472 LEU A CA 1
ATOM 3823 C C . LEU A 1 472 ? -7.791 -5.782 5.432 1.00 92.94 472 LEU A C 1
ATOM 3825 O O . LEU A 1 472 ? -8.392 -5.406 6.441 1.00 92.94 472 LEU A O 1
ATOM 3829 N N . GLN A 1 473 ? -8.380 -6.539 4.504 1.00 92.62 473 GLN A N 1
ATOM 3830 C CA . GLN A 1 473 ? -9.772 -6.980 4.608 1.00 92.62 473 GLN A CA 1
ATOM 3831 C C . GLN A 1 473 ? -9.951 -7.980 5.756 1.00 92.62 473 GLN A C 1
ATOM 3833 O O . GLN A 1 473 ? -10.919 -7.866 6.506 1.00 92.62 473 GLN A O 1
ATOM 3838 N N . ILE A 1 474 ? -8.999 -8.901 5.959 1.00 93.81 474 ILE A N 1
ATOM 3839 C CA . ILE A 1 474 ? -8.998 -9.838 7.098 1.00 93.81 474 ILE A CA 1
ATOM 3840 C C . ILE A 1 474 ? -8.966 -9.074 8.427 1.00 93.81 474 ILE A C 1
ATOM 3842 O O . ILE A 1 474 ? -9.719 -9.409 9.348 1.00 93.81 474 ILE A O 1
ATOM 3846 N N . TRP A 1 475 ? -8.136 -8.032 8.532 1.00 95.44 475 TRP A N 1
ATOM 3847 C CA . TRP A 1 475 ? -8.079 -7.176 9.719 1.00 95.44 475 TRP A CA 1
ATOM 3848 C C . TRP A 1 475 ? -9.429 -6.508 10.013 1.00 95.44 475 TRP A C 1
ATOM 3850 O O . TRP A 1 475 ? -9.972 -6.665 11.109 1.00 95.44 475 TRP A O 1
ATOM 3860 N N . ILE A 1 476 ? -10.007 -5.808 9.029 1.00 95.19 476 ILE A N 1
ATOM 3861 C CA . ILE A 1 476 ? -11.275 -5.084 9.211 1.00 95.19 476 ILE A CA 1
ATOM 3862 C C . ILE A 1 476 ? -12.426 -6.057 9.499 1.00 95.19 476 ILE A C 1
ATOM 3864 O O . ILE A 1 476 ? -13.219 -5.808 10.408 1.00 95.19 476 ILE A O 1
ATOM 3868 N N . LEU A 1 477 ? -12.498 -7.186 8.789 1.00 95.25 477 LEU A N 1
ATOM 3869 C CA . LEU A 1 477 ? -13.514 -8.217 9.012 1.00 95.25 477 LEU A CA 1
ATOM 3870 C C . LEU A 1 477 ? -13.429 -8.792 10.431 1.00 95.25 477 LEU A C 1
ATOM 3872 O O . LEU A 1 477 ? -14.453 -8.981 11.087 1.00 95.25 477 LEU A O 1
ATOM 3876 N N . SER A 1 478 ? -12.213 -9.012 10.933 1.00 96.00 478 SER A N 1
ATOM 3877 C CA . SER A 1 478 ? -11.995 -9.473 12.306 1.00 96.00 478 SER A CA 1
ATOM 3878 C C . SER A 1 478 ? -12.470 -8.430 13.320 1.00 96.00 478 SER A C 1
ATOM 3880 O O . SER A 1 478 ? -13.181 -8.770 14.265 1.00 96.00 478 SER A O 1
ATOM 3882 N N . CYS A 1 479 ? -12.163 -7.146 13.106 1.00 96.69 479 CYS A N 1
ATOM 3883 C CA . CYS A 1 479 ? -12.681 -6.054 13.936 1.00 96.69 479 CYS A CA 1
ATOM 3884 C C . CYS A 1 479 ? -14.219 -5.991 13.927 1.00 96.69 479 CYS A C 1
ATOM 3886 O O . CYS A 1 479 ? -14.828 -5.860 14.992 1.00 96.69 479 CYS A O 1
ATOM 3888 N N . ILE A 1 480 ? -14.852 -6.132 12.756 1.00 96.31 480 ILE A N 1
ATOM 3889 C CA . ILE A 1 480 ? -16.316 -6.200 12.618 1.00 96.31 480 ILE A CA 1
ATOM 3890 C C . ILE A 1 480 ? -16.871 -7.375 13.423 1.00 96.31 480 ILE A C 1
ATOM 3892 O O . ILE A 1 480 ? -17.834 -7.196 14.169 1.00 96.31 480 ILE A O 1
ATOM 3896 N N . LEU A 1 481 ? -16.250 -8.554 13.323 1.00 96.38 481 LEU A N 1
ATOM 3897 C CA . LEU A 1 481 ? -16.667 -9.744 14.058 1.00 96.38 481 LEU A CA 1
ATOM 3898 C C . LEU A 1 481 ? -16.609 -9.524 15.576 1.00 96.38 481 LEU A C 1
ATOM 3900 O O . LEU A 1 481 ? -17.567 -9.853 16.269 1.00 96.38 481 LEU A O 1
ATOM 3904 N N . PHE A 1 482 ? -15.539 -8.922 16.106 1.00 95.81 482 PHE A N 1
ATOM 3905 C CA . PHE A 1 482 ? -15.443 -8.624 17.541 1.00 95.81 482 PHE A CA 1
ATOM 3906 C C . PHE A 1 482 ? -16.545 -7.670 18.019 1.00 95.81 482 PHE A C 1
ATOM 3908 O O . PHE A 1 482 ? -17.160 -7.916 19.058 1.00 95.81 482 PHE A O 1
ATOM 3915 N N . VAL A 1 483 ? -16.842 -6.610 17.263 1.00 95.38 483 VAL A N 1
ATOM 3916 C CA . VAL A 1 483 ? -17.932 -5.681 17.614 1.00 95.38 483 VAL A CA 1
ATOM 3917 C C . VAL A 1 483 ? -19.300 -6.353 17.480 1.00 95.38 483 VAL A C 1
ATOM 3919 O O . VAL A 1 483 ? -20.173 -6.152 18.324 1.00 95.38 483 VAL A O 1
ATOM 3922 N N . PHE A 1 484 ? -19.483 -7.207 16.474 1.00 95.12 484 PHE A N 1
ATOM 3923 C CA . PHE A 1 484 ? -20.695 -8.003 16.311 1.00 95.12 484 PHE A CA 1
ATOM 3924 C C . PHE A 1 484 ? -20.903 -8.988 17.470 1.00 95.12 484 PHE A C 1
ATOM 3926 O O . PHE A 1 484 ? -22.015 -9.122 17.974 1.00 95.12 484 PHE A O 1
ATOM 3933 N N . LEU A 1 485 ? -19.844 -9.633 17.962 1.00 94.44 485 LEU A N 1
ATOM 3934 C CA . LEU A 1 485 ? -19.929 -10.500 19.138 1.00 94.44 485 LEU A CA 1
ATOM 3935 C C . LEU A 1 485 ? -20.315 -9.716 20.402 1.00 94.44 485 LEU A C 1
ATOM 3937 O O . LEU A 1 485 ? -21.088 -10.225 21.209 1.00 94.44 485 LEU A O 1
ATOM 3941 N N . ALA A 1 486 ? -19.852 -8.470 20.554 1.00 92.12 486 ALA A N 1
ATOM 3942 C CA . ALA A 1 486 ? -20.295 -7.593 21.641 1.00 92.12 486 ALA A CA 1
ATOM 3943 C C . ALA A 1 486 ? -21.780 -7.190 21.500 1.00 92.12 486 ALA A C 1
ATOM 3945 O O . ALA A 1 486 ? -22.505 -7.138 22.491 1.00 92.12 486 ALA A O 1
ATOM 3946 N N . LEU A 1 487 ? -22.266 -6.964 20.272 1.00 92.19 487 LEU A N 1
ATOM 3947 C CA . LEU A 1 487 ? -23.698 -6.767 19.996 1.00 92.19 487 LEU A CA 1
ATOM 3948 C C . LEU A 1 487 ? -24.532 -7.999 20.362 1.00 92.19 487 LEU A C 1
ATOM 3950 O O . LEU A 1 487 ? -25.588 -7.866 20.982 1.00 92.19 487 LEU A O 1
ATOM 3954 N N . MET A 1 488 ? -24.061 -9.189 19.988 1.00 91.56 488 MET A N 1
ATOM 3955 C CA . MET A 1 488 ? -24.748 -10.452 20.265 1.00 91.56 488 MET A CA 1
ATOM 3956 C C . MET A 1 488 ? -24.807 -10.755 21.761 1.00 91.56 488 MET A C 1
ATOM 3958 O O . MET A 1 488 ? -25.854 -11.172 22.250 1.00 91.56 488 MET A O 1
ATOM 3962 N N . GLU A 1 489 ? -23.726 -10.496 22.497 1.00 91.12 489 GLU A N 1
ATOM 3963 C CA . GLU A 1 489 ? -23.689 -10.581 23.961 1.00 91.12 489 GLU A CA 1
ATOM 3964 C C . GLU A 1 489 ? -24.803 -9.730 24.584 1.00 91.12 489 GLU A C 1
ATOM 3966 O O . GLU A 1 489 ? -25.626 -10.226 25.359 1.00 91.12 489 GLU A O 1
ATOM 3971 N N . TYR A 1 490 ? -24.918 -8.479 24.144 1.00 88.19 490 TYR A N 1
ATOM 3972 C CA . TYR A 1 490 ? -25.925 -7.572 24.664 1.00 88.19 490 TYR A CA 1
ATOM 3973 C C . TYR A 1 490 ? -27.360 -7.985 24.290 1.00 88.19 490 TYR A C 1
ATOM 3975 O O . TYR A 1 490 ? -28.275 -7.915 25.119 1.00 88.19 490 TYR A O 1
ATOM 3983 N N . ALA A 1 491 ? -27.573 -8.454 23.057 1.00 89.31 491 ALA A N 1
ATOM 3984 C CA . ALA A 1 491 ? -28.860 -8.997 22.622 1.00 89.31 491 ALA A CA 1
ATOM 3985 C C . ALA A 1 491 ? -29.280 -10.204 23.479 1.00 89.31 491 ALA A C 1
ATOM 3987 O O . ALA A 1 491 ? -30.448 -10.332 23.854 1.00 89.31 491 ALA A O 1
ATOM 3988 N N . LEU A 1 492 ? -28.317 -11.046 23.850 1.00 88.50 492 LEU A N 1
ATOM 3989 C CA . LEU A 1 492 ? -28.517 -12.216 24.694 1.00 88.50 492 LEU A CA 1
ATOM 3990 C C . LEU A 1 492 ? -28.896 -11.809 26.134 1.00 88.50 492 LEU A C 1
ATOM 3992 O O . LEU A 1 492 ? -29.870 -12.344 26.674 1.00 88.50 492 LEU A O 1
ATOM 3996 N N . ILE A 1 493 ? -28.243 -10.791 26.718 1.00 86.06 493 ILE A N 1
ATOM 3997 C CA . ILE A 1 493 ? -28.663 -10.200 28.007 1.00 86.06 493 ILE A CA 1
ATOM 3998 C C . ILE A 1 493 ? -30.127 -9.742 27.943 1.00 86.06 493 ILE A C 1
ATOM 4000 O O . ILE A 1 493 ? -30.922 -10.045 28.842 1.00 86.06 493 ILE A O 1
ATOM 4004 N N . LEU A 1 494 ? -30.496 -8.989 26.901 1.00 85.25 494 LEU A N 1
ATOM 4005 C CA . LEU A 1 494 ? -31.857 -8.471 26.749 1.00 85.25 494 LEU A CA 1
ATOM 4006 C C . LEU A 1 494 ? -32.884 -9.590 26.596 1.00 85.25 494 LEU A C 1
ATOM 4008 O O . LEU A 1 494 ? -33.954 -9.528 27.204 1.00 85.25 494 LEU A O 1
ATOM 4012 N N . TYR A 1 495 ? -32.550 -10.620 25.825 1.00 86.31 495 TYR A N 1
ATOM 4013 C CA . TYR A 1 495 ? -33.400 -11.784 25.630 1.00 86.31 495 TYR A CA 1
ATOM 4014 C C . TYR A 1 495 ? -33.655 -12.527 26.949 1.00 86.31 495 TYR A C 1
ATOM 4016 O O . TYR A 1 495 ? -34.807 -12.799 27.294 1.00 86.31 495 TYR A O 1
ATOM 4024 N N . TRP A 1 496 ? -32.614 -12.770 27.751 1.00 84.44 496 TRP A N 1
ATOM 4025 C CA . TRP A 1 496 ? -32.760 -13.371 29.082 1.00 84.44 496 TRP A CA 1
ATOM 4026 C C . TRP A 1 496 ? -33.593 -12.515 30.038 1.00 84.44 496 TRP A C 1
ATOM 4028 O O . TRP A 1 496 ? -34.414 -13.049 30.791 1.00 84.44 496 TRP A O 1
ATOM 4038 N N . LYS A 1 497 ? -33.431 -11.187 29.987 1.00 80.75 497 LYS A N 1
ATOM 4039 C CA . LYS A 1 497 ? -34.253 -10.250 30.764 1.00 80.75 497 LYS A CA 1
ATOM 4040 C C . LYS A 1 497 ? -35.724 -10.308 30.348 1.00 80.75 497 LYS A C 1
ATOM 4042 O O . LYS A 1 497 ? -36.602 -10.285 31.210 1.00 80.75 497 LYS A O 1
ATOM 4047 N N . HIS A 1 498 ? -35.997 -10.418 29.048 1.00 83.38 498 HIS A N 1
ATOM 4048 C CA . HIS A 1 498 ? -37.353 -10.532 28.521 1.00 83.38 498 HIS A CA 1
ATOM 4049 C C . HIS A 1 498 ? -38.025 -11.852 28.928 1.00 83.38 498 HIS A C 1
ATOM 4051 O O . HIS A 1 498 ? -39.124 -11.823 29.479 1.00 83.38 498 HIS A O 1
ATOM 4057 N N . LEU A 1 499 ? -37.347 -12.991 28.740 1.00 81.12 499 LEU A N 1
ATOM 4058 C CA . LEU A 1 499 ? -37.847 -14.324 29.102 1.00 81.12 499 LEU A CA 1
ATOM 4059 C C . LEU A 1 499 ? -38.281 -14.416 30.571 1.00 81.12 499 LEU A C 1
ATOM 4061 O O . LEU A 1 499 ? -39.387 -14.873 30.861 1.00 81.12 499 LEU A O 1
ATOM 4065 N N . ARG A 1 500 ? -37.449 -13.941 31.511 1.00 73.31 500 ARG A N 1
ATOM 4066 C CA . ARG A 1 500 ? -37.835 -13.933 32.934 1.00 73.31 500 ARG A CA 1
ATOM 4067 C C . ARG A 1 500 ? -38.959 -12.942 33.229 1.00 73.31 500 ARG A C 1
ATOM 4069 O O . ARG A 1 500 ? -39.835 -13.256 34.027 1.00 73.31 500 ARG A O 1
ATOM 4076 N N . GLY A 1 501 ? -38.979 -11.788 32.558 1.00 70.44 501 GLY A N 1
ATOM 4077 C CA . GLY A 1 501 ? -40.069 -10.818 32.682 1.00 70.44 501 GLY A CA 1
ATOM 4078 C C . GLY A 1 501 ? -41.432 -11.385 32.266 1.00 70.44 501 GLY A C 1
ATOM 4079 O O . GLY A 1 501 ? -42.436 -11.090 32.911 1.00 70.44 501 GLY A O 1
ATOM 4080 N N . VAL A 1 502 ? -41.474 -12.231 31.232 1.00 67.00 502 VAL A N 1
ATOM 4081 C CA . VAL A 1 502 ? -42.689 -12.954 30.811 1.00 67.00 502 VAL A CA 1
ATOM 4082 C C . VAL A 1 502 ? -43.050 -14.056 31.814 1.00 67.00 502 VAL A C 1
ATOM 4084 O O . VAL A 1 502 ? -44.210 -14.150 32.212 1.00 67.00 502 VAL A O 1
ATOM 4087 N N . SER A 1 503 ? -42.064 -14.823 32.295 1.00 61.78 503 SER A N 1
ATOM 4088 C CA . SER A 1 503 ? -42.277 -15.875 33.303 1.00 61.78 503 SER A CA 1
ATOM 4089 C C . SER A 1 503 ? -42.874 -15.332 34.609 1.00 61.78 503 SER A C 1
ATOM 4091 O O . SER A 1 503 ? -43.800 -15.937 35.142 1.00 61.78 503 SER A O 1
ATOM 4093 N N . SER A 1 504 ? -42.418 -14.173 35.104 1.00 59.22 504 SER A N 1
ATOM 4094 C CA . SER A 1 504 ? -43.015 -13.534 36.291 1.00 59.22 504 SER A CA 1
ATOM 4095 C C . SER A 1 504 ? -44.461 -13.079 36.065 1.00 59.22 504 SER A C 1
ATOM 4097 O O . SER A 1 504 ? -45.270 -13.155 36.986 1.00 59.22 504 SER A O 1
ATOM 4099 N N . ARG A 1 505 ? -44.819 -12.629 34.852 1.00 57.38 505 ARG A N 1
ATOM 4100 C CA . ARG A 1 505 ? -46.198 -12.208 34.537 1.00 57.38 505 ARG A CA 1
ATOM 4101 C C . ARG A 1 505 ? -47.166 -13.390 34.423 1.00 57.38 505 ARG A C 1
ATOM 4103 O O . ARG A 1 505 ? -48.323 -13.247 34.808 1.00 57.38 505 ARG A O 1
ATOM 4110 N N . MET A 1 506 ? -46.710 -14.545 33.929 1.00 55.00 506 MET A N 1
ATOM 4111 C CA . MET A 1 506 ? -47.524 -15.773 33.868 1.00 55.00 506 MET A CA 1
ATOM 4112 C C . MET A 1 506 ? -47.802 -16.368 35.259 1.00 55.00 506 MET A C 1
ATOM 4114 O O . MET A 1 506 ? -48.904 -16.845 35.515 1.00 55.00 506 MET A O 1
ATOM 4118 N N . ILE A 1 507 ? -46.841 -16.285 36.185 1.00 56.84 507 ILE A N 1
ATOM 4119 C CA . ILE A 1 507 ? -47.035 -16.735 37.575 1.00 56.84 507 ILE A CA 1
ATOM 4120 C C . ILE A 1 507 ? -48.035 -15.812 38.294 1.00 56.84 507 ILE A C 1
ATOM 4122 O O . ILE A 1 507 ? -49.033 -16.285 38.824 1.00 56.84 507 ILE A O 1
ATOM 4126 N N . SER A 1 508 ? -47.870 -14.487 38.184 1.00 48.31 508 SER A N 1
ATOM 4127 C CA . SER A 1 508 ? -48.771 -13.512 38.826 1.00 48.31 508 SER A CA 1
ATOM 4128 C C . SER A 1 508 ? -50.212 -13.509 38.287 1.00 48.31 508 SER A C 1
ATOM 4130 O O . SER A 1 508 ? -51.102 -12.995 38.961 1.00 48.31 508 SER A O 1
ATOM 4132 N N . SER A 1 509 ? -50.461 -14.033 37.082 1.00 47.56 509 SER A N 1
ATOM 4133 C CA . SER A 1 509 ? -51.819 -14.146 36.522 1.00 47.56 509 SER A CA 1
ATOM 4134 C C . SER A 1 509 ? -52.549 -15.411 36.984 1.00 47.56 509 SER A C 1
ATOM 4136 O O . SER A 1 509 ? -53.776 -15.415 37.015 1.00 47.56 509 SER A O 1
ATOM 4138 N N . SER A 1 510 ? -51.823 -16.441 37.426 1.00 47.31 510 SER A N 1
ATOM 4139 C CA . SER A 1 510 ? -52.412 -17.681 37.953 1.00 47.31 510 SER A CA 1
ATOM 4140 C C . SER A 1 510 ? -52.931 -17.522 39.394 1.00 47.31 510 SER A C 1
ATOM 4142 O O . SER A 1 510 ? -53.900 -18.176 39.769 1.00 47.31 510 SER A O 1
ATOM 4144 N N . ASP A 1 511 ? -52.375 -16.577 40.162 1.00 49.88 511 ASP A N 1
ATOM 4145 C CA . ASP A 1 511 ? -52.756 -16.310 41.562 1.00 49.88 511 ASP A CA 1
ATOM 4146 C C . ASP A 1 511 ? -54.007 -15.418 41.724 1.00 49.88 511 ASP A C 1
ATOM 4148 O O . ASP A 1 511 ? -54.453 -15.151 42.838 1.00 49.88 511 ASP A O 1
ATOM 4152 N N . THR A 1 512 ? -54.635 -14.970 40.629 1.00 48.81 512 THR A N 1
ATOM 4153 C CA . THR A 1 512 ? -55.859 -14.138 40.696 1.00 48.81 512 THR A CA 1
ATOM 4154 C C . THR A 1 512 ? -57.170 -14.930 40.810 1.00 48.81 512 THR A C 1
ATOM 4156 O O . THR A 1 512 ? -58.241 -14.324 40.808 1.00 48.81 512 THR A O 1
ATOM 4159 N N . LEU A 1 513 ? -57.120 -16.261 40.982 1.00 48.75 513 LEU A N 1
ATOM 4160 C CA . LEU A 1 513 ? -58.314 -17.111 41.139 1.00 48.75 513 LEU A CA 1
ATOM 4161 C C . LEU A 1 513 ? -58.477 -17.774 42.524 1.00 48.75 513 LEU A C 1
ATOM 4163 O O . LEU A 1 513 ? -59.230 -18.738 42.652 1.00 48.75 513 LEU A O 1
ATOM 4167 N N . SER A 1 514 ? -57.832 -17.266 43.578 1.00 44.06 514 SER A N 1
ATOM 4168 C CA . SER A 1 514 ? -58.129 -17.684 44.958 1.00 44.06 514 SER A CA 1
ATOM 4169 C C . SER A 1 514 ? -58.015 -16.518 45.942 1.00 44.06 514 SER A C 1
ATOM 4171 O O . SER A 1 514 ? -56.925 -16.104 46.326 1.00 44.06 514 SER A O 1
ATOM 4173 N N . VAL A 1 515 ? -59.168 -15.989 46.356 1.00 46.84 515 VAL A N 1
ATOM 4174 C CA . VAL A 1 515 ? -59.291 -14.953 47.389 1.00 46.84 515 VAL A CA 1
ATOM 4175 C C . VAL A 1 515 ? -59.325 -15.612 48.768 1.00 46.84 515 VAL A C 1
ATOM 4177 O O . VAL A 1 515 ? -60.356 -16.143 49.170 1.00 46.84 515 VAL A O 1
ATOM 4180 N N . THR A 1 516 ? -58.233 -15.496 49.523 1.00 41.41 516 THR A N 1
ATOM 4181 C CA . THR A 1 516 ? -58.253 -15.428 50.997 1.00 41.41 516 THR A CA 1
ATOM 4182 C C . THR A 1 516 ? -57.146 -14.481 51.469 1.00 41.41 516 THR A C 1
ATOM 4184 O O . THR A 1 516 ? -56.029 -14.589 50.964 1.00 41.41 516 THR A O 1
ATOM 4187 N N . PRO A 1 517 ? -57.399 -13.557 52.418 1.00 46.84 517 PRO A N 1
ATOM 4188 C CA . PRO A 1 517 ? -56.394 -12.604 52.863 1.00 46.84 517 PRO A CA 1
ATOM 4189 C C . PRO A 1 517 ? -55.543 -13.230 53.973 1.00 46.84 517 PRO A C 1
ATOM 4191 O O . PRO A 1 517 ? -55.968 -13.306 55.125 1.00 46.84 517 PRO A O 1
ATOM 4194 N N . ILE A 1 518 ? -54.329 -13.659 53.637 1.00 40.12 518 ILE A N 1
ATOM 4195 C CA . ILE A 1 518 ? -53.267 -13.930 54.610 1.00 40.12 518 ILE A CA 1
ATOM 4196 C C . ILE A 1 518 ? -52.127 -12.951 54.313 1.00 40.12 518 ILE A C 1
ATOM 4198 O O . ILE A 1 518 ? -51.778 -12.710 53.159 1.00 40.12 518 ILE A O 1
ATOM 4202 N N . LYS A 1 519 ? -51.621 -12.302 55.366 1.00 49.31 519 LYS A N 1
ATOM 4203 C CA . LYS A 1 519 ? -50.451 -11.419 55.317 1.00 49.31 519 LYS A CA 1
ATOM 4204 C C . LYS A 1 519 ? -49.226 -12.244 54.919 1.00 49.31 519 LYS A C 1
ATOM 4206 O O . LYS A 1 519 ? -48.646 -12.872 55.794 1.00 49.31 519 LYS A O 1
ATOM 4211 N N . ASP A 1 520 ? -48.802 -12.154 53.664 1.00 42.75 520 ASP A N 1
ATOM 4212 C CA . ASP A 1 520 ? -47.507 -12.680 53.231 1.00 42.75 520 ASP A CA 1
ATOM 4213 C C . ASP A 1 520 ? -46.578 -11.534 52.824 1.00 42.75 520 ASP A C 1
ATOM 4215 O O . ASP A 1 520 ? -46.577 -11.061 51.686 1.00 42.75 520 ASP A O 1
ATOM 4219 N N . ASP A 1 521 ? -45.743 -11.133 53.784 1.00 45.06 521 ASP A N 1
ATOM 4220 C CA . ASP A 1 521 ? -44.502 -10.371 53.568 1.00 45.06 521 ASP A CA 1
ATOM 4221 C C . ASP A 1 521 ? -43.491 -11.184 52.707 1.00 45.06 521 ASP A C 1
ATOM 4223 O O . ASP A 1 521 ? -42.519 -10.649 52.172 1.00 45.06 521 ASP A O 1
ATOM 4227 N N . ASP A 1 522 ? -43.759 -12.481 52.494 1.00 45.59 522 ASP A N 1
ATOM 4228 C CA . ASP A 1 522 ? -42.889 -13.423 51.786 1.00 45.59 522 ASP A CA 1
ATOM 4229 C C . ASP A 1 522 ? -42.951 -13.327 50.250 1.00 45.59 522 ASP A C 1
ATOM 4231 O O . ASP A 1 522 ? -41.928 -13.529 49.593 1.00 45.59 522 ASP A O 1
ATOM 4235 N N . SER A 1 523 ? -44.082 -12.962 49.628 1.00 45.38 523 SER A N 1
ATOM 4236 C CA . SER A 1 523 ? -44.202 -12.916 48.147 1.00 45.38 523 SER A CA 1
ATOM 4237 C C . SER A 1 523 ? -43.269 -11.877 47.490 1.00 45.38 523 SER A C 1
ATOM 4239 O O . SER A 1 523 ? -42.700 -12.088 46.408 1.00 45.38 523 SER A O 1
ATOM 4241 N N . THR A 1 524 ? -43.016 -10.774 48.197 1.00 46.50 524 THR A N 1
ATOM 4242 C CA . THR A 1 524 ? -42.013 -9.761 47.850 1.00 46.50 524 THR A CA 1
ATOM 4243 C C . THR A 1 524 ? -40.588 -10.302 47.951 1.00 46.50 524 THR A C 1
ATOM 4245 O O . THR A 1 524 ? -39.719 -9.871 47.199 1.00 46.50 524 THR A O 1
ATOM 4248 N N . CYS A 1 525 ? -40.318 -11.257 48.842 1.00 41.34 525 CYS A N 1
ATOM 4249 C CA . CYS A 1 525 ? -38.988 -11.835 49.025 1.00 41.34 525 CYS A CA 1
ATOM 4250 C C . CYS A 1 525 ? -38.628 -12.796 47.876 1.00 41.34 525 CYS A C 1
ATOM 4252 O O . CYS A 1 525 ? -37.560 -12.662 47.277 1.00 41.34 525 CYS A O 1
ATOM 4254 N N . TRP A 1 526 ? -39.552 -13.679 47.474 1.00 38.94 526 TRP A N 1
ATOM 4255 C CA . TRP A 1 526 ? -39.331 -14.657 46.394 1.00 38.94 526 TRP A CA 1
ATOM 4256 C C . TRP A 1 526 ? -39.159 -14.011 45.011 1.00 38.94 526 TRP A C 1
ATOM 4258 O O . TRP A 1 526 ? -38.264 -14.386 44.244 1.00 38.94 526 TRP A O 1
ATOM 4268 N N . SER A 1 527 ? -39.971 -12.995 44.693 1.00 49.41 527 SER A N 1
ATOM 4269 C CA . SER A 1 527 ? -39.831 -12.228 43.445 1.00 49.41 527 SER A CA 1
ATOM 4270 C C . SER A 1 527 ? -38.489 -11.487 43.391 1.00 49.41 527 SER A C 1
ATOM 4272 O O . SER A 1 527 ? -37.769 -11.619 42.398 1.00 49.41 527 SER A O 1
ATOM 4274 N N . ASN A 1 528 ? -38.092 -10.831 44.489 1.00 52.44 528 ASN A N 1
ATOM 4275 C CA . ASN A 1 528 ? -36.802 -10.149 44.621 1.00 52.44 528 ASN A CA 1
ATOM 4276 C C . ASN A 1 528 ? -35.601 -11.109 44.520 1.00 52.44 528 ASN A C 1
ATOM 4278 O O . ASN A 1 528 ? -34.609 -10.782 43.864 1.00 52.44 528 ASN A O 1
ATOM 4282 N N . GLN A 1 529 ? -35.700 -12.308 45.100 1.00 55.59 529 GLN A N 1
ATOM 4283 C CA . GLN A 1 529 ? -34.645 -13.324 45.070 1.00 55.59 529 GLN A CA 1
ATOM 4284 C C . GLN A 1 529 ? -34.412 -13.870 43.650 1.00 55.59 529 GLN A C 1
ATOM 4286 O O . GLN A 1 529 ? -33.265 -14.030 43.224 1.00 55.59 529 GLN A O 1
ATOM 4291 N N . SER A 1 530 ? -35.483 -14.071 42.872 1.00 57.84 530 SER A N 1
ATOM 4292 C CA . SER A 1 530 ? -35.395 -14.528 41.475 1.00 57.84 530 SER A CA 1
ATOM 4293 C C . SER A 1 530 ? -34.813 -13.472 40.518 1.00 57.84 530 SER A C 1
ATOM 4295 O O . SER A 1 530 ? -34.073 -13.812 39.582 1.00 57.84 530 SER A O 1
ATOM 4297 N N . THR A 1 531 ? -35.098 -12.185 40.759 1.00 62.59 531 THR A N 1
ATOM 4298 C CA . THR A 1 531 ? -34.507 -11.062 40.015 1.00 62.59 531 THR A CA 1
ATOM 4299 C C . THR A 1 531 ? -33.040 -10.846 40.381 1.00 62.59 531 THR A C 1
ATOM 4301 O O . THR A 1 531 ? -32.226 -10.606 39.491 1.00 62.59 531 THR A O 1
ATOM 4304 N N . ASP A 1 532 ? -32.669 -11.043 41.648 1.00 64.75 532 ASP A N 1
ATOM 4305 C CA . ASP A 1 532 ? -31.280 -10.923 42.108 1.00 64.75 532 ASP A CA 1
ATOM 4306 C C . ASP A 1 532 ? -30.368 -11.993 41.536 1.00 64.75 532 ASP A C 1
ATOM 4308 O O . ASP A 1 532 ? -29.212 -11.729 41.193 1.00 64.75 532 ASP A O 1
ATOM 4312 N N . GLU A 1 533 ? -30.881 -13.212 41.393 1.00 70.12 533 GLU A N 1
ATOM 4313 C CA . GLU A 1 533 ? -30.121 -14.279 40.764 1.00 70.12 533 GLU A CA 1
ATOM 4314 C C . GLU A 1 533 ? -29.907 -14.015 39.264 1.00 70.12 533 GLU A C 1
ATOM 4316 O O . GLU A 1 533 ? -28.843 -14.335 38.729 1.00 70.12 533 GLU A O 1
ATOM 4321 N N . LEU A 1 534 ? -30.881 -13.401 38.573 1.00 69.50 534 LEU A N 1
ATOM 4322 C CA . LEU A 1 534 ? -30.719 -13.001 37.169 1.00 69.50 534 LEU A CA 1
ATOM 4323 C C . LEU A 1 534 ? -29.653 -11.914 37.031 1.00 69.50 534 LEU A C 1
ATOM 4325 O O . LEU A 1 534 ? -28.768 -12.035 36.187 1.00 69.50 534 LEU A O 1
ATOM 4329 N N . GLU A 1 535 ? -29.730 -10.866 37.851 1.00 70.81 535 GLU A N 1
ATOM 4330 C CA . GLU A 1 535 ? -28.780 -9.754 37.811 1.00 70.81 535 GLU A CA 1
ATOM 4331 C C . GLU A 1 535 ? -27.355 -10.217 38.131 1.00 70.81 535 GLU A C 1
ATOM 4333 O O . GLU A 1 535 ? -26.415 -9.810 37.446 1.00 70.81 535 GLU A O 1
ATOM 4338 N N . ARG A 1 536 ? -27.181 -11.147 39.082 1.00 71.50 536 ARG A N 1
ATOM 4339 C CA . ARG A 1 536 ? -25.879 -11.788 39.337 1.00 71.50 536 ARG A CA 1
ATOM 4340 C C . ARG A 1 536 ? -25.366 -12.565 38.127 1.00 71.50 536 ARG A C 1
ATOM 4342 O O . ARG A 1 536 ? -24.190 -12.438 37.792 1.00 71.50 536 ARG A O 1
ATOM 4349 N N . ARG A 1 537 ? -26.222 -13.346 37.456 1.00 77.06 537 ARG A N 1
ATOM 4350 C CA . ARG A 1 537 ? -25.834 -14.114 36.257 1.00 77.06 537 ARG A CA 1
ATOM 4351 C C . ARG A 1 537 ? -25.450 -13.198 35.093 1.00 77.06 537 ARG A C 1
ATOM 4353 O O . ARG A 1 537 ? -24.400 -13.414 34.497 1.00 77.06 537 ARG A O 1
ATOM 4360 N N . ILE A 1 538 ? -26.240 -12.158 34.816 1.00 78.44 538 ILE A N 1
ATOM 4361 C CA . ILE A 1 538 ? -25.931 -11.142 33.793 1.00 78.44 538 ILE A CA 1
ATOM 4362 C C . ILE A 1 538 ? -24.596 -10.458 34.110 1.00 78.44 538 ILE A C 1
ATOM 4364 O O . ILE A 1 538 ? -23.732 -10.341 33.247 1.00 78.44 538 ILE A O 1
ATOM 4368 N N . SER A 1 539 ? -24.391 -10.065 35.366 1.00 74.12 539 SER A N 1
ATOM 4369 C CA . SER A 1 539 ? -23.164 -9.390 35.781 1.00 74.12 539 SER A CA 1
ATOM 4370 C C . SER A 1 539 ? -21.925 -10.294 35.696 1.00 74.12 539 SER A C 1
ATOM 4372 O O . SER A 1 539 ? -20.838 -9.815 35.371 1.00 74.12 539 SER A O 1
ATOM 4374 N N . HIS A 1 540 ? -22.071 -11.602 35.940 1.00 81.12 540 HIS A N 1
ATOM 4375 C CA . HIS A 1 540 ? -21.008 -12.578 35.690 1.00 81.12 540 HIS A CA 1
ATOM 4376 C C . HIS A 1 540 ? -20.669 -12.696 34.203 1.00 81.12 540 HIS A C 1
ATOM 4378 O O . HIS A 1 540 ? -19.486 -12.726 33.873 1.00 81.12 540 HIS A O 1
ATOM 4384 N N . VAL A 1 541 ? -21.664 -12.711 33.311 1.00 84.19 541 VAL A N 1
ATOM 4385 C CA . VAL A 1 541 ? -21.427 -12.728 31.857 1.00 84.19 541 VAL A CA 1
ATOM 4386 C C . VAL A 1 541 ? -20.651 -11.479 31.429 1.00 84.19 541 VAL A C 1
ATOM 4388 O O . VAL A 1 541 ? -19.559 -11.606 30.879 1.00 84.19 541 VAL A O 1
ATOM 4391 N N . ASP A 1 542 ? -21.112 -10.289 31.829 1.00 84.44 542 ASP A N 1
ATOM 4392 C CA . ASP A 1 542 ? -20.422 -9.013 31.587 1.00 84.44 542 ASP A CA 1
ATOM 4393 C C . ASP A 1 542 ? -18.981 -9.001 32.151 1.00 84.44 542 ASP A C 1
ATOM 4395 O O . ASP A 1 542 ? -18.124 -8.248 31.684 1.00 84.44 542 ASP A O 1
ATOM 4399 N N . PHE A 1 543 ? -18.698 -9.734 33.234 1.00 83.50 543 PHE A N 1
ATOM 4400 C CA . PHE A 1 543 ? -17.356 -9.826 33.825 1.00 83.50 543 PHE A CA 1
ATOM 4401 C C . PHE A 1 543 ? -16.452 -10.798 33.062 1.00 83.50 543 PHE A C 1
ATOM 4403 O O . PHE A 1 543 ? -15.286 -10.490 32.830 1.00 83.50 543 PHE A O 1
ATOM 4410 N N . ILE A 1 544 ? -16.989 -11.941 32.636 1.00 87.44 544 ILE A N 1
ATOM 4411 C CA . ILE A 1 544 ? -16.265 -12.913 31.812 1.00 87.44 544 ILE A CA 1
ATOM 4412 C C . ILE A 1 544 ? -15.909 -12.282 30.462 1.00 87.44 544 ILE A C 1
ATOM 4414 O O . ILE A 1 544 ? -14.748 -12.325 30.056 1.00 87.44 544 ILE A O 1
ATOM 4418 N N . CYS A 1 545 ? -16.867 -11.625 29.800 1.00 88.56 545 CYS A N 1
ATOM 4419 C CA . CYS A 1 545 ? -16.650 -10.949 28.519 1.00 88.56 545 CYS A CA 1
ATOM 4420 C C . CYS A 1 545 ? -15.609 -9.825 28.620 1.00 88.56 545 CYS A C 1
ATOM 4422 O O . CYS A 1 545 ? -14.788 -9.675 27.716 1.00 88.56 545 CYS A O 1
ATOM 4424 N N . LEU A 1 546 ? -15.564 -9.111 29.751 1.00 86.69 546 LEU A N 1
ATOM 4425 C CA . LEU A 1 546 ? -14.563 -8.073 30.017 1.00 86.69 546 LEU A CA 1
ATOM 4426 C C . LEU A 1 546 ? -13.118 -8.602 29.999 1.00 86.69 546 LEU A C 1
ATOM 4428 O O . LEU A 1 546 ? -12.206 -7.838 29.705 1.00 86.69 546 LEU A O 1
ATOM 4432 N N . ILE A 1 547 ? -12.897 -9.879 30.317 1.00 88.31 547 ILE A N 1
ATOM 4433 C CA . ILE A 1 547 ? -11.566 -10.506 30.300 1.00 88.31 547 ILE A CA 1
ATOM 4434 C C . ILE A 1 547 ? -11.337 -11.236 28.972 1.00 88.31 547 ILE A C 1
ATOM 4436 O O . ILE A 1 547 ? -10.269 -11.123 28.372 1.00 88.31 547 ILE A O 1
ATOM 4440 N N . LEU A 1 548 ? -12.349 -11.962 28.493 1.00 92.69 548 LEU A N 1
ATOM 4441 C CA . LEU A 1 548 ? -12.246 -12.811 27.311 1.00 92.69 548 LEU A CA 1
ATOM 4442 C C . LEU A 1 548 ? -12.008 -12.007 26.027 1.00 92.69 548 LEU A C 1
ATOM 4444 O O . LEU A 1 548 ? -11.141 -12.377 25.241 1.00 92.69 548 LEU A O 1
ATOM 4448 N N . PHE A 1 549 ? -12.742 -10.909 25.814 1.00 92.88 549 PHE A N 1
ATOM 4449 C CA . PHE A 1 549 ? -12.639 -10.120 24.580 1.00 92.88 549 PHE A CA 1
ATOM 4450 C C . PHE A 1 549 ? -11.257 -9.472 24.406 1.00 92.88 549 PHE A C 1
ATOM 4452 O O . PHE A 1 549 ? -10.670 -9.639 23.334 1.00 92.88 549 PHE A O 1
ATOM 4459 N N . PRO A 1 550 ? -10.679 -8.804 25.427 1.00 91.81 550 PRO A N 1
ATOM 4460 C CA . PRO A 1 550 ? -9.314 -8.296 25.330 1.00 91.81 550 PRO A CA 1
ATOM 4461 C C . PRO A 1 550 ? -8.274 -9.386 25.090 1.00 91.81 550 PRO A C 1
ATOM 4463 O O . PRO A 1 550 ? -7.403 -9.216 24.243 1.00 91.81 550 PRO A O 1
ATOM 4466 N N . MET A 1 551 ? -8.378 -10.523 25.785 1.00 93.25 551 MET A N 1
ATOM 4467 C CA . MET A 1 551 ? -7.451 -11.643 25.600 1.00 93.25 551 MET A CA 1
ATOM 4468 C C . MET A 1 551 ? -7.539 -12.229 24.188 1.00 93.25 551 MET A C 1
ATOM 4470 O O . MET A 1 551 ? -6.510 -12.453 23.549 1.00 93.25 551 MET A O 1
ATOM 4474 N N . ALA A 1 552 ? -8.754 -12.419 23.672 1.00 95.12 552 ALA A N 1
ATOM 4475 C CA . ALA A 1 552 ? -8.980 -12.893 22.313 1.00 95.12 552 ALA A CA 1
ATOM 4476 C C . ALA A 1 552 ? -8.415 -11.908 21.279 1.00 95.12 552 ALA A C 1
ATOM 4478 O O . ALA A 1 552 ? -7.683 -12.321 20.382 1.00 95.12 552 ALA A O 1
ATOM 4479 N N . PHE A 1 553 ? -8.659 -10.605 21.437 1.00 95.19 553 PHE A N 1
ATOM 4480 C CA . PHE A 1 553 ? -8.129 -9.593 20.522 1.00 95.19 553 PHE A CA 1
ATOM 4481 C C . PHE A 1 553 ? -6.599 -9.480 20.583 1.00 95.19 553 PHE A C 1
ATOM 4483 O O . PHE A 1 553 ? -5.956 -9.343 19.545 1.00 95.19 553 PHE A O 1
ATOM 4490 N N . LEU A 1 554 ? -5.991 -9.587 21.769 1.00 94.62 554 LEU A N 1
ATOM 4491 C CA . LEU A 1 554 ? -4.532 -9.626 21.919 1.00 94.62 554 LEU A CA 1
ATOM 4492 C C . LEU A 1 554 ? -3.930 -10.866 21.250 1.00 94.62 554 LEU A C 1
ATOM 4494 O O . LEU A 1 554 ? -2.925 -10.754 20.549 1.00 94.62 554 LEU A O 1
ATOM 4498 N N . SER A 1 555 ? -4.562 -12.032 21.415 1.00 95.62 555 SER A N 1
ATOM 4499 C CA . SER A 1 555 ? -4.129 -13.262 20.744 1.00 95.62 555 SER A CA 1
ATOM 4500 C C . SER A 1 555 ? -4.229 -13.143 19.221 1.00 95.62 555 SER A C 1
ATOM 4502 O O . SER A 1 555 ? -3.276 -13.479 18.521 1.00 95.62 555 SER A O 1
ATOM 4504 N N . PHE A 1 556 ? -5.324 -12.563 18.717 1.00 96.19 556 PHE A N 1
ATOM 4505 C CA . PHE A 1 556 ? -5.514 -12.271 17.301 1.00 96.19 556 PHE A CA 1
ATOM 4506 C C . PHE A 1 556 ? -4.428 -11.331 16.775 1.00 96.19 556 PHE A C 1
ATOM 4508 O O . PHE A 1 556 ? -3.808 -11.649 15.770 1.00 96.19 556 PHE A O 1
ATOM 4515 N N . ASN A 1 557 ? -4.138 -10.227 17.471 1.00 94.88 557 ASN A N 1
ATOM 4516 C CA . ASN A 1 557 ? -3.073 -9.301 17.079 1.00 94.88 557 ASN A CA 1
ATOM 4517 C C . ASN A 1 557 ? -1.716 -10.003 17.000 1.00 94.88 557 ASN A C 1
ATOM 4519 O O . ASN A 1 557 ? -0.997 -9.840 16.020 1.00 94.88 557 ASN A O 1
ATOM 4523 N N . CYS A 1 558 ? -1.377 -10.805 18.010 1.00 94.81 558 CYS A N 1
ATOM 4524 C CA . CYS A 1 558 ? -0.124 -11.550 18.028 1.00 94.81 558 CYS A CA 1
ATOM 4525 C C . CYS A 1 558 ? -0.019 -12.479 16.809 1.00 94.81 558 CYS A C 1
ATOM 4527 O O . CYS A 1 558 ? 0.957 -12.413 16.068 1.00 94.81 558 CYS A O 1
ATOM 4529 N N . ILE A 1 559 ? -1.052 -13.286 16.548 1.00 95.38 559 ILE A N 1
ATOM 4530 C CA . ILE A 1 559 ? -1.083 -14.222 15.415 1.00 95.38 559 ILE A CA 1
ATOM 4531 C C . ILE A 1 559 ? -1.049 -13.473 14.078 1.00 95.38 559 ILE A C 1
ATOM 4533 O O . ILE A 1 559 ? -0.236 -13.800 13.218 1.00 95.38 559 ILE A O 1
ATOM 4537 N N . TYR A 1 560 ? -1.896 -12.457 13.916 1.00 94.94 560 TYR A N 1
ATOM 4538 C CA . TYR A 1 560 ? -2.027 -11.677 12.688 1.00 94.94 560 TYR A CA 1
ATOM 4539 C C . TYR A 1 560 ? -0.699 -11.025 12.297 1.00 94.94 560 TYR A C 1
ATOM 4541 O O . TYR A 1 560 ? -0.199 -11.254 11.197 1.00 94.94 560 TYR A O 1
ATOM 4549 N N . TRP A 1 561 ? -0.083 -10.272 13.213 1.00 93.12 561 TRP A N 1
ATOM 4550 C CA . TRP A 1 561 ? 1.174 -9.582 12.928 1.00 93.12 561 TRP A CA 1
ATOM 4551 C C . TRP A 1 561 ? 2.335 -10.564 12.732 1.00 93.12 561 TRP A C 1
ATOM 4553 O O . TRP A 1 561 ? 3.158 -10.349 11.845 1.00 93.12 561 TRP A O 1
ATOM 4563 N N . LEU A 1 562 ? 2.395 -11.670 13.485 1.00 93.12 562 LEU A N 1
ATOM 4564 C CA . LEU A 1 562 ? 3.425 -12.698 13.284 1.00 93.12 562 LEU A CA 1
ATOM 4565 C C . LEU A 1 562 ? 3.327 -13.366 11.907 1.00 93.12 562 LEU A C 1
ATOM 4567 O O . LEU A 1 562 ? 4.354 -13.562 11.255 1.00 93.12 562 LEU A O 1
ATOM 4571 N N . LEU A 1 563 ? 2.117 -13.714 11.458 1.00 91.62 563 LEU A N 1
ATOM 4572 C CA . LEU A 1 563 ? 1.902 -14.301 10.133 1.00 91.62 563 LEU A CA 1
ATOM 4573 C C . LEU A 1 563 ? 2.240 -13.305 9.024 1.00 91.62 563 LEU A C 1
ATOM 4575 O O . LEU A 1 563 ? 2.941 -13.665 8.079 1.00 91.62 563 LEU A O 1
ATOM 4579 N N . LEU A 1 564 ? 1.820 -12.050 9.179 1.00 89.75 564 LEU A N 1
ATOM 4580 C CA . LEU A 1 564 ? 2.093 -10.988 8.218 1.00 89.75 564 LEU A CA 1
ATOM 4581 C C . LEU A 1 564 ? 3.601 -10.741 8.057 1.00 89.75 564 LEU A C 1
ATOM 4583 O O . LEU A 1 564 ? 4.114 -10.756 6.941 1.00 89.75 564 LEU A O 1
ATOM 4587 N N . PHE A 1 565 ? 4.341 -10.599 9.162 1.00 87.19 565 PHE A N 1
ATOM 4588 C CA . PHE A 1 565 ? 5.794 -10.402 9.110 1.00 87.19 565 PHE A CA 1
ATOM 4589 C C . PHE A 1 565 ? 6.552 -11.621 8.585 1.00 87.19 565 PHE A C 1
ATOM 4591 O O . PHE A 1 565 ? 7.628 -11.465 8.011 1.00 87.19 565 PHE A O 1
ATOM 4598 N N . ARG A 1 566 ? 6.022 -12.833 8.785 1.00 87.94 566 ARG A N 1
ATOM 4599 C CA . ARG A 1 566 ? 6.603 -14.047 8.205 1.00 87.94 566 ARG A CA 1
ATOM 4600 C C . ARG A 1 566 ? 6.375 -14.121 6.699 1.00 87.94 566 ARG A C 1
ATOM 4602 O O . ARG A 1 566 ? 7.263 -14.591 6.007 1.00 87.94 566 ARG A O 1
ATOM 4609 N N . SER A 1 567 ? 5.210 -13.689 6.225 1.00 82.25 567 SER A N 1
ATOM 4610 C CA . SER A 1 567 ? 4.852 -13.734 4.806 1.00 82.25 567 SER A CA 1
ATOM 4611 C C . SER A 1 567 ? 5.443 -12.581 3.989 1.00 82.25 567 SER A C 1
ATOM 4613 O O . SER A 1 567 ? 5.507 -12.682 2.773 1.00 82.25 567 SER A O 1
ATOM 4615 N N . SER A 1 568 ? 5.842 -11.489 4.648 1.00 72.19 568 SER A N 1
ATOM 4616 C CA . SER A 1 568 ? 6.474 -10.316 4.027 1.00 72.19 568 SER A CA 1
ATOM 4617 C C . SER A 1 568 ? 7.988 -10.472 3.792 1.00 72.19 568 SER A C 1
ATOM 4619 O O . SER A 1 568 ? 8.581 -9.589 3.172 1.00 72.19 568 SER A O 1
ATOM 4621 N N . LYS A 1 569 ? 8.622 -11.529 4.317 1.00 57.97 569 LYS A N 1
ATOM 4622 C CA . LYS A 1 569 ? 10.025 -11.888 4.046 1.00 57.97 569 LYS A CA 1
ATOM 4623 C C . LYS A 1 569 ? 10.085 -12.942 2.958 1.00 57.97 569 LYS A C 1
ATOM 4625 O O . LYS A 1 569 ? 11.054 -12.878 2.175 1.00 57.97 569 LYS A O 1
#

Nearest PDB structures (foldseek):
  5osb-assembly1_A  TM=8.550E-01  e=1.579E-19  Gloeobacter violaceus PCC 7421
  5osb-assembly1_C  TM=8.319E-01  e=1.751E-19  Gloeobacter violaceus PCC 7421
  6ssi-assembly1_A  TM=7.809E-01  e=3.327E-15  Dickeya chrysanthemi
  6ssi-assembly1_D  TM=7.437E-01  e=6.178E-15  Dickeya chrysanthemi
  6hjx-assembly1_E  TM=7.238E-01  e=3.219E-14  Dickeya chrysanthemi

Foldseek 3Di:
DPLVVLVVLLVQLLCLLVDQLVPVQVSLVSLLVSLLVLLVVLLVVLVVDDFFLDQDLVNVSSLVSNVSSLVSLVLSLVLLVVCLVVVVVPPPDDDPVVVVVVSVVSNVSSVVCSVVSVVVVVVVVVVSVVCVVPDDPDPPPPVVVVVVVVVVVVVVVVVPPPDDDDDDDDDDDDDDDDDDDDDQDPPDDPQDFKHADPPDDLADDAPDQEFEKAKFKAWPEFDDQDLQQQKTKTWIKIKIKGADPRMDGPCVSNVVPDDDPDQKDKDDPVCPVVHHDAAKDKPQFDDKDQPDDPDDSQWIWIAGPRRMIMIIHTITTMGHFDAAQQAPPQGKGKGWTKIWHPPDFNSHYAYDYDPPRQDNDDDDYPDSFKDKDKGWDDPVRQWDWDADPVRDTTIIGMTTMIIMIGGPCVSVCSSQVVSLVSLLVSLLSLLSPALVPPVSSVVSLVSSLVSLVVSLVVCVVPHHDHPDQHLSNVSSVVSNVSSVVSVVLSVVLVVLVVVVVVVVVVVVVVVPPDDDDDDDPPVVVVVVVVVVVSSVVSNVSSVVCSPVSVVVVVVVVVVSVVVSVVVSD

InterPro domains:
  IPR006028 Gamma-aminobutyric acid A receptor/Glycine receptor alpha [PR00253] (412-432)
  IPR006028 Gamma-aminobutyric acid A receptor/Glycine receptor alpha [PR00253] (438-459)
  IPR006028 Gamma-aminobutyric acid A receptor/Glycine receptor alpha [PR00253] (472-493)
  IPR006028 Gamma-aminobutyric acid A receptor/Glycine receptor alpha [PR00253] (544-564)
  IPR006029 Neurotransmitter-gated ion-channel transmembrane domain [PF02932] (4-80)
  IPR006029 Neurotransmitter-gated ion-channel transmembrane domain [PF02932] (418-504)
  IPR006201 Neurotransmitter-gated ion-channel [PTHR18945] (198-500)
  IPR006202 Neurotransmitter-gated ion-channel ligand-binding domain [PF02931] (197-409)
  IPR018000 Neurotransmitter-gated ion-channel, conserved site [PS00236] (321-335)
  IPR036719 Neurotransmitter-gated ion-channel transmembrane domain superfamily [SSF90112] (3-136)
  IPR036719 Neurotransmitter-gated ion-channel transmembrane domain superfamily [SSF90112] (412-566)
  IPR036734 Neurotransmitter-gated ion-channel ligand-binding domain superfamily [G3DSA:2.70.170.10] (195-406)
  IPR036734 Neurotransmitter-gated ion-channel ligand-binding domain superfamily [SSF63712] (196-408)
  IPR038050 Neuronal acetylcholine receptor [G3DSA:1.20.58.390] (1-145)
  IPR038050 Neuronal acetylcholine receptor [G3DSA:1.20.58.390] (407-569)

pLDDT: mean 76.16, std 18.67, range [24.33, 96.69]